Protein AF-A0A962ZZ76-F1 (afdb_monomer)

Nearest PDB structures (foldseek):
  7jk6-assembly1_A  TM=3.325E-01  e=1.596E+00  Drosophila melanogaster
  7jgr-assembly1_A  TM=3.349E-01  e=2.396E+00  Drosophila melanogaster
  4xgc-assembly1_A  TM=3.246E-01  e=3.764E+00  Drosophila melanogaster
  7jps-assembly1_A  TM=3.637E-01  e=6.187E+00  Homo sapiens

Sequence (383 aa):
MNALAGLAAMLLGLAILVEVIQEAYKFLTSSKSRTYAKVLNDFAGPWVQQLFGAGPVTQLHVRRPFQWIRSRPEGALLPLDKEQLLEAIDRTAADWILHSLEALKIEKQLQSGKPAAPSPGVKKMIAALEGCGPGVPGYKNARDIVDFFAEWNLLSVSRDPEGGGWQLKLDEELDAGKLLTAFYQRFFPERVDIDKRFAQLEKNFEFAYQRRNLRQTFVFALLVALLFNFPFDELYRQATQRSTAETTALAEKMIGLYQERLPQVRSAAAMEQVSTTEEGGPTENGSAASEQVLKELHQQAVTVLAALSAREGSSAIETPYYTRGLKRMAALSSHPPQLLAYLFNCLVTAFFISFGAPFWHRVTSALLRRREEQKQTPNLPGA

Structure (mmCIF, N/CA/C/O backbone):
data_AF-A0A962ZZ76-F1
#
_entry.id   AF-A0A962ZZ76-F1
#
loop_
_atom_site.group_PDB
_atom_site.id
_atom_site.type_symbol
_atom_site.label_atom_id
_atom_site.label_alt_id
_atom_site.label_comp_id
_atom_site.label_asym_id
_atom_site.label_entity_id
_atom_site.label_seq_id
_atom_site.pdbx_PDB_ins_code
_atom_site.Cartn_x
_atom_site.Cartn_y
_atom_site.Cartn_z
_atom_site.occupancy
_atom_site.B_iso_or_equiv
_atom_site.auth_seq_id
_atom_site.auth_comp_id
_atom_site.auth_asym_id
_atom_site.auth_atom_id
_atom_site.pdbx_PDB_model_num
ATOM 1 N N . MET A 1 1 ? 32.529 -4.831 -24.847 1.00 84.06 1 MET A N 1
ATOM 2 C CA . MET A 1 1 ? 32.266 -4.066 -23.602 1.00 84.06 1 MET A CA 1
ATOM 3 C C . MET A 1 1 ? 31.466 -2.787 -23.829 1.00 84.06 1 MET A C 1
ATOM 5 O O . MET A 1 1 ? 30.487 -2.603 -23.121 1.00 84.06 1 MET A O 1
ATOM 9 N N . ASN A 1 2 ? 31.806 -1.945 -24.814 1.00 89.50 2 ASN A N 1
ATOM 10 C CA . ASN A 1 2 ? 31.084 -0.686 -25.079 1.00 89.50 2 ASN A CA 1
ATOM 11 C C . ASN A 1 2 ? 29.570 -0.869 -25.273 1.00 89.50 2 ASN A C 1
ATOM 13 O O . ASN A 1 2 ? 28.795 -0.199 -24.604 1.00 89.50 2 ASN A O 1
ATOM 17 N N . ALA A 1 3 ? 29.156 -1.834 -26.101 1.00 91.88 3 ALA A N 1
ATOM 18 C CA . ALA A 1 3 ? 27.739 -2.124 -26.331 1.00 91.88 3 ALA A CA 1
ATOM 19 C C . ALA A 1 3 ? 26.981 -2.504 -25.045 1.00 91.88 3 ALA A C 1
ATOM 21 O O . ALA A 1 3 ? 25.857 -2.067 -24.840 1.00 91.88 3 ALA A O 1
ATOM 22 N N . LEU A 1 4 ? 27.606 -3.274 -24.146 1.00 93.75 4 LEU A N 1
ATOM 23 C CA . LEU A 1 4 ? 26.990 -3.659 -22.872 1.00 93.75 4 LEU A CA 1
ATOM 24 C C . LEU A 1 4 ? 26.852 -2.462 -21.925 1.00 93.75 4 LEU A C 1
ATOM 26 O O . LEU A 1 4 ? 25.817 -2.318 -21.286 1.00 93.75 4 LEU A O 1
ATOM 30 N N . ALA A 1 5 ? 27.862 -1.588 -21.863 1.00 92.12 5 ALA A N 1
ATOM 31 C CA . ALA A 1 5 ? 27.797 -0.362 -21.069 1.00 92.12 5 ALA A CA 1
ATOM 32 C C . ALA A 1 5 ? 26.730 0.606 -21.608 1.00 92.12 5 ALA A C 1
ATOM 34 O O . ALA A 1 5 ? 25.958 1.161 -20.831 1.00 92.12 5 ALA A O 1
ATOM 35 N N . GLY A 1 6 ? 26.636 0.752 -22.934 1.00 92.50 6 GLY A N 1
ATOM 36 C CA . GLY A 1 6 ? 25.604 1.560 -23.584 1.00 92.50 6 GLY A CA 1
ATOM 37 C C . GLY A 1 6 ? 24.200 1.022 -23.326 1.00 92.50 6 GLY A C 1
ATOM 38 O O . GLY A 1 6 ? 23.311 1.791 -22.969 1.00 92.50 6 GLY A O 1
ATOM 39 N N . LEU A 1 7 ? 24.015 -0.297 -23.431 1.00 95.44 7 LEU A N 1
ATOM 40 C CA . LEU A 1 7 ? 22.739 -0.948 -23.148 1.00 95.44 7 LEU A CA 1
ATOM 41 C C . LEU A 1 7 ? 22.346 -0.791 -21.673 1.00 95.44 7 LEU A C 1
ATOM 43 O O . LEU A 1 7 ? 21.210 -0.426 -21.387 1.00 95.44 7 LEU A O 1
ATOM 47 N N . ALA A 1 8 ? 23.277 -1.013 -20.740 1.00 95.75 8 ALA A N 1
ATOM 48 C CA . ALA A 1 8 ? 23.027 -0.842 -19.309 1.00 95.75 8 ALA A CA 1
ATOM 49 C C . ALA A 1 8 ? 22.635 0.604 -18.966 1.00 95.75 8 ALA A C 1
ATOM 51 O O . ALA A 1 8 ? 21.673 0.813 -18.231 1.00 95.75 8 ALA A O 1
ATOM 52 N N . ALA A 1 9 ? 23.310 1.596 -19.559 1.00 93.62 9 ALA A N 1
ATOM 53 C CA . ALA A 1 9 ? 22.972 3.005 -19.382 1.00 93.62 9 ALA A CA 1
ATOM 54 C C . ALA A 1 9 ? 21.583 3.350 -19.949 1.00 93.62 9 ALA A C 1
ATOM 56 O O . ALA A 1 9 ? 20.813 4.053 -19.298 1.00 93.62 9 ALA A O 1
ATOM 57 N N . MET A 1 10 ? 21.221 2.829 -21.127 1.00 94.69 10 MET A N 1
ATOM 58 C CA . MET A 1 10 ? 19.871 3.004 -21.682 1.00 94.69 10 MET A CA 1
ATOM 59 C C . MET A 1 10 ? 18.798 2.373 -20.789 1.00 94.69 10 MET A C 1
ATOM 61 O O . MET A 1 10 ? 17.784 3.010 -20.511 1.00 94.69 10 MET A O 1
ATOM 65 N N . LEU A 1 11 ? 19.028 1.146 -20.308 1.00 96.25 11 LEU A N 1
ATOM 66 C CA . LEU A 1 11 ? 18.107 0.448 -19.408 1.00 96.25 11 LEU A CA 1
ATOM 67 C C . LEU A 1 11 ? 17.987 1.156 -18.053 1.00 96.25 11 LEU A C 1
ATOM 69 O O . LEU A 1 11 ? 16.882 1.239 -17.521 1.00 96.25 11 LEU A O 1
ATOM 73 N N . LEU A 1 12 ? 19.074 1.740 -17.535 1.00 95.06 12 LEU A N 1
ATOM 74 C CA . LEU A 1 12 ? 19.036 2.617 -16.363 1.00 95.06 12 LEU A CA 1
ATOM 75 C C . LEU A 1 12 ? 18.141 3.835 -16.615 1.00 95.06 12 LEU A C 1
ATOM 77 O O . LEU A 1 12 ? 17.260 4.112 -15.807 1.00 95.06 12 LEU A O 1
ATOM 81 N N . GLY A 1 13 ? 18.316 4.524 -17.746 1.00 93.25 13 GLY A N 1
ATOM 82 C CA . GLY A 1 13 ? 17.469 5.659 -18.116 1.00 93.25 13 GLY A CA 1
ATOM 83 C C . GLY A 1 13 ? 15.989 5.285 -18.196 1.00 93.25 13 GLY A C 1
ATOM 84 O O . GLY A 1 13 ? 15.148 5.931 -17.575 1.00 93.25 13 GLY A O 1
ATOM 85 N N . LEU A 1 14 ? 15.662 4.193 -18.889 1.00 94.56 14 LEU A N 1
ATOM 86 C CA . LEU A 1 14 ? 14.284 3.702 -18.975 1.00 94.56 14 LEU A CA 1
ATOM 87 C C . LEU A 1 14 ? 13.717 3.295 -17.607 1.00 94.56 14 LEU A C 1
ATOM 89 O O . LEU A 1 14 ? 12.546 3.554 -17.336 1.00 94.56 14 LEU A O 1
ATOM 93 N N . ALA A 1 15 ? 14.534 2.717 -16.724 1.00 94.69 15 ALA A N 1
ATOM 94 C CA . ALA A 1 15 ? 14.118 2.382 -15.366 1.00 94.69 15 ALA A CA 1
ATOM 95 C C . ALA A 1 15 ? 13.826 3.623 -14.513 1.00 94.69 15 ALA A C 1
ATOM 97 O O . ALA A 1 15 ? 12.817 3.635 -13.811 1.00 94.69 15 ALA A O 1
ATOM 98 N N . ILE A 1 16 ? 14.639 4.681 -14.622 1.00 92.00 16 ILE A N 1
ATOM 99 C CA . ILE A 1 16 ? 14.367 5.973 -13.970 1.00 92.00 16 ILE A CA 1
ATOM 100 C C . ILE A 1 16 ? 13.042 6.550 -14.481 1.00 92.00 16 ILE A C 1
ATOM 102 O O . ILE A 1 16 ? 12.200 6.953 -13.684 1.00 92.00 16 ILE A O 1
ATOM 106 N N . LEU A 1 17 ? 12.820 6.547 -15.801 1.00 92.06 17 LEU A N 1
ATOM 107 C CA . LEU A 1 17 ? 11.577 7.047 -16.397 1.00 92.06 17 LEU A CA 1
ATOM 108 C C . LEU A 1 17 ? 10.344 6.292 -15.881 1.00 92.06 17 LEU A C 1
ATOM 110 O O . LEU A 1 17 ? 9.344 6.911 -15.518 1.00 92.06 17 LEU A O 1
ATOM 114 N N . VAL A 1 18 ? 10.409 4.960 -15.839 1.00 94.06 18 VAL A N 1
ATOM 115 C CA . VAL A 1 18 ? 9.315 4.128 -15.323 1.00 94.06 18 VAL A CA 1
ATOM 116 C C . VAL A 1 18 ? 9.062 4.396 -13.846 1.00 94.06 18 VAL A C 1
ATOM 118 O O . VAL A 1 18 ? 7.904 4.468 -13.443 1.00 94.06 18 VAL A O 1
ATOM 121 N N . GLU A 1 19 ? 10.111 4.589 -13.050 1.00 91.31 19 GLU A N 1
ATOM 122 C CA . GLU A 1 19 ? 9.974 4.924 -11.635 1.00 91.31 19 GLU A CA 1
ATOM 123 C C . GLU A 1 19 ? 9.289 6.284 -11.434 1.00 91.31 19 GLU A C 1
ATOM 125 O O . GLU A 1 19 ? 8.341 6.378 -10.659 1.00 91.31 19 GLU A O 1
ATOM 130 N N . VAL A 1 20 ? 9.677 7.305 -12.202 1.00 88.94 20 VAL A N 1
ATOM 131 C CA . VAL A 1 20 ? 9.034 8.632 -12.197 1.00 88.94 20 VAL A CA 1
ATOM 132 C C . VAL A 1 20 ? 7.543 8.531 -12.543 1.00 88.94 20 VAL A C 1
ATOM 134 O O . VAL A 1 20 ? 6.699 9.073 -11.828 1.00 88.94 20 VAL A O 1
ATOM 137 N N . ILE A 1 21 ? 7.188 7.793 -13.602 1.00 90.38 21 ILE A N 1
ATOM 138 C CA . ILE A 1 21 ? 5.783 7.567 -13.993 1.00 90.38 21 ILE A CA 1
ATOM 139 C C . ILE A 1 21 ? 5.028 6.804 -12.898 1.00 90.38 21 ILE A C 1
ATOM 141 O O . ILE A 1 21 ? 3.875 7.117 -12.595 1.00 90.38 21 ILE A O 1
ATOM 145 N N . GLN A 1 22 ? 5.666 5.804 -12.292 1.00 90.38 22 GLN A N 1
ATOM 146 C CA . GLN A 1 22 ? 5.069 5.002 -11.235 1.00 90.38 22 GLN A CA 1
ATOM 147 C C . GLN A 1 22 ? 4.802 5.832 -9.975 1.00 90.38 22 GLN A C 1
ATOM 149 O O . GLN A 1 22 ? 3.731 5.683 -9.387 1.00 90.38 22 GLN A O 1
ATOM 154 N N . GLU A 1 23 ? 5.724 6.702 -9.564 1.00 85.25 23 GLU A N 1
ATOM 155 C CA . GLU A 1 23 ? 5.512 7.611 -8.434 1.00 85.25 23 GLU A CA 1
ATOM 156 C C . GLU A 1 23 ? 4.408 8.630 -8.737 1.00 85.25 23 GLU A C 1
ATOM 158 O O . GLU A 1 23 ? 3.490 8.780 -7.928 1.00 85.25 23 GLU A O 1
ATOM 163 N N . ALA A 1 24 ? 4.385 9.214 -9.943 1.00 85.38 24 ALA A N 1
ATOM 164 C CA . ALA A 1 24 ? 3.276 10.064 -10.386 1.00 85.38 24 ALA A CA 1
ATOM 165 C C . ALA A 1 24 ? 1.929 9.322 -10.309 1.00 85.38 24 ALA A C 1
ATOM 167 O O . ALA A 1 24 ? 0.934 9.838 -9.801 1.00 85.38 24 ALA A O 1
ATOM 168 N N . TYR A 1 25 ? 1.885 8.064 -10.753 1.00 87.06 25 TYR A N 1
ATOM 169 C CA . TYR A 1 25 ? 0.677 7.251 -10.679 1.00 87.06 25 TYR A CA 1
ATOM 170 C C . TYR A 1 25 ? 0.271 6.918 -9.237 1.00 87.06 25 TYR A C 1
ATOM 172 O O . TYR A 1 25 ? -0.914 6.986 -8.893 1.00 87.06 25 TYR A O 1
ATOM 180 N N . LYS A 1 26 ? 1.224 6.541 -8.375 1.00 84.38 26 LYS A N 1
ATOM 181 C CA . LYS A 1 26 ? 0.967 6.264 -6.952 1.00 84.38 26 LYS A CA 1
ATOM 182 C C . LYS A 1 26 ? 0.381 7.491 -6.267 1.00 84.38 26 LYS A C 1
ATOM 184 O O . LYS A 1 26 ? -0.608 7.346 -5.543 1.00 84.38 26 LYS A O 1
ATOM 189 N N . PHE A 1 27 ? 0.947 8.658 -6.564 1.00 76.94 27 PHE A N 1
ATOM 190 C CA . PHE A 1 27 ? 0.487 9.952 -6.090 1.00 76.94 27 PHE A CA 1
ATOM 191 C C . PHE A 1 27 ? -0.962 10.230 -6.512 1.00 76.94 27 PHE A C 1
ATOM 193 O O . PHE A 1 27 ? -1.828 10.458 -5.668 1.00 76.94 27 PHE A O 1
ATOM 200 N N . LEU A 1 28 ? -1.268 10.092 -7.807 1.00 77.94 28 LEU A N 1
ATOM 201 C CA . LEU A 1 28 ? -2.600 10.365 -8.362 1.00 77.94 28 LEU A CA 1
ATOM 202 C C . LEU A 1 28 ? -3.686 9.377 -7.906 1.00 77.94 28 LEU A C 1
ATOM 204 O O . LEU A 1 28 ? -4.874 9.714 -7.879 1.00 77.94 28 LEU A O 1
ATOM 208 N N . THR A 1 29 ? -3.306 8.141 -7.578 1.00 77.69 29 THR A N 1
ATOM 209 C CA . THR A 1 29 ? -4.267 7.062 -7.301 1.00 77.69 29 THR A CA 1
ATOM 210 C C . THR A 1 29 ? -4.370 6.650 -5.838 1.00 77.69 29 THR A C 1
ATOM 212 O O . THR A 1 29 ? -5.214 5.808 -5.535 1.00 77.69 29 THR A O 1
ATOM 215 N N . SER A 1 30 ? -3.562 7.211 -4.928 1.00 76.06 30 SER A N 1
ATOM 216 C CA . SER A 1 30 ? -3.508 6.779 -3.518 1.00 76.06 30 SER A CA 1
ATOM 217 C C . SER A 1 30 ? -3.349 5.251 -3.404 1.00 76.06 30 SER A C 1
ATOM 219 O O . SER A 1 30 ? -4.074 4.528 -2.715 1.00 76.06 30 SER A O 1
ATOM 221 N N . SER A 1 31 ? -2.399 4.723 -4.181 1.00 79.31 31 SER A N 1
ATOM 222 C CA . SER A 1 31 ? -2.215 3.278 -4.386 1.00 79.31 31 SER A CA 1
ATOM 223 C C . SER A 1 31 ? -1.981 2.515 -3.069 1.00 79.31 31 SER A C 1
ATOM 225 O O . SER A 1 31 ? -2.464 1.389 -2.906 1.00 79.31 31 SER A O 1
ATOM 227 N N . LYS A 1 32 ? -1.279 3.146 -2.116 1.00 84.81 32 LYS A N 1
ATOM 228 C CA . LYS A 1 32 ? -0.945 2.589 -0.797 1.00 84.81 32 LYS A CA 1
ATOM 229 C C . LYS A 1 32 ? -2.194 2.399 0.068 1.00 84.81 32 LYS A C 1
ATOM 231 O O . LYS A 1 32 ? -2.490 1.269 0.449 1.00 84.81 32 LYS A O 1
ATOM 236 N N . SER A 1 33 ? -2.978 3.458 0.271 1.00 84.06 33 SER A N 1
ATOM 237 C CA . SER A 1 33 ? -4.195 3.450 1.093 1.00 84.06 33 SER A CA 1
ATOM 238 C C . SER A 1 33 ? -5.238 2.454 0.583 1.00 84.06 33 SER A C 1
ATOM 240 O O . SER A 1 33 ? -5.822 1.717 1.368 1.00 84.06 33 SER A O 1
ATOM 242 N N . ARG A 1 34 ? -5.410 2.328 -0.740 1.00 85.94 34 ARG A N 1
ATOM 243 C CA . ARG A 1 34 ? -6.303 1.306 -1.324 1.00 85.94 34 ARG A CA 1
ATOM 244 C C . ARG A 1 34 ? -5.845 -0.117 -1.073 1.00 85.94 34 ARG A C 1
ATOM 246 O O . ARG A 1 34 ? -6.666 -1.004 -0.873 1.00 85.94 34 ARG A O 1
ATOM 253 N N . THR A 1 35 ? -4.539 -0.344 -1.169 1.00 90.38 35 THR A N 1
ATOM 254 C CA . THR A 1 35 ? -3.975 -1.672 -0.927 1.00 90.38 35 THR A CA 1
ATOM 255 C C . THR A 1 35 ? -4.135 -2.035 0.543 1.00 90.38 35 THR A C 1
ATOM 257 O O . THR A 1 35 ? -4.567 -3.144 0.829 1.00 90.38 35 THR A O 1
ATOM 260 N N . TYR A 1 36 ? -3.888 -1.085 1.449 1.00 91.38 36 TYR A N 1
ATOM 261 C CA . TYR A 1 36 ? -4.130 -1.264 2.877 1.00 91.38 36 TYR A CA 1
ATOM 262 C C . TYR A 1 36 ? -5.604 -1.554 3.174 1.00 91.38 36 TYR A C 1
ATOM 264 O O . TYR A 1 36 ? -5.896 -2.568 3.791 1.00 91.38 36 TYR A O 1
ATOM 272 N N . ALA A 1 37 ? -6.537 -0.748 2.656 1.00 89.69 37 ALA A N 1
ATOM 273 C CA . ALA A 1 37 ? -7.972 -0.959 2.849 1.00 89.69 37 ALA A CA 1
ATOM 274 C C . ALA A 1 37 ? -8.435 -2.339 2.358 1.00 89.69 37 ALA A C 1
ATOM 276 O O . ALA A 1 37 ? -9.185 -3.027 3.048 1.00 89.69 37 ALA A O 1
ATOM 277 N N . LYS A 1 38 ? -7.943 -2.776 1.189 1.00 92.56 38 LYS A N 1
ATOM 278 C CA . LYS A 1 38 ? -8.219 -4.118 0.671 1.00 92.56 38 LYS A CA 1
ATOM 279 C C . LYS A 1 38 ? -7.689 -5.202 1.611 1.00 92.56 38 LYS A C 1
ATOM 281 O O . LYS A 1 38 ? -8.424 -6.120 1.940 1.00 92.56 38 LYS A O 1
ATOM 286 N N . VAL A 1 39 ? -6.429 -5.098 2.031 1.00 94.94 39 VAL A N 1
ATOM 287 C CA . VAL A 1 39 ? -5.801 -6.099 2.903 1.00 94.94 39 VAL A CA 1
ATOM 288 C C . VAL A 1 39 ? -6.474 -6.140 4.272 1.00 94.94 39 VAL A C 1
ATOM 290 O O . VAL A 1 39 ? -6.688 -7.225 4.796 1.00 94.94 39 VAL A O 1
ATOM 293 N N . LEU A 1 40 ? -6.862 -4.990 4.824 1.00 93.25 40 LEU A N 1
ATOM 294 C CA . LEU A 1 40 ? -7.600 -4.916 6.080 1.00 93.25 40 LEU A CA 1
ATOM 295 C C . LEU A 1 40 ? -8.976 -5.586 5.959 1.00 93.25 40 LEU A C 1
ATOM 297 O O . LEU A 1 40 ? -9.339 -6.374 6.824 1.00 93.25 40 LEU A O 1
ATOM 301 N N . ASN A 1 41 ? -9.702 -5.348 4.863 1.00 93.44 41 ASN A N 1
ATOM 302 C CA . ASN A 1 41 ? -10.970 -6.022 4.574 1.00 93.44 41 ASN A CA 1
ATOM 303 C C . ASN A 1 41 ? -10.799 -7.540 4.372 1.00 93.44 41 ASN A C 1
ATOM 305 O O . ASN A 1 41 ? -11.615 -8.314 4.859 1.00 93.44 41 ASN A O 1
ATOM 309 N N . ASP A 1 42 ? -9.738 -7.980 3.691 1.00 94.75 42 ASP A N 1
ATOM 310 C CA . ASP A 1 42 ? -9.435 -9.409 3.517 1.00 94.75 42 ASP A CA 1
ATOM 311 C C . ASP A 1 42 ? -9.029 -10.072 4.853 1.00 94.75 42 ASP A C 1
ATOM 313 O O . ASP A 1 42 ? -9.256 -11.263 5.051 1.00 94.75 42 ASP A O 1
ATOM 317 N N . PHE A 1 43 ? -8.425 -9.307 5.769 1.00 94.06 43 PHE A N 1
ATOM 318 C CA . PHE A 1 43 ? -7.910 -9.792 7.051 1.00 94.06 43 PHE A CA 1
ATOM 319 C C . PHE A 1 43 ? -8.966 -9.837 8.160 1.00 94.06 43 PHE A C 1
ATOM 321 O O . PHE A 1 43 ? -9.066 -10.837 8.865 1.00 94.06 43 PHE A O 1
ATOM 328 N N . ALA A 1 44 ? -9.723 -8.754 8.335 1.00 91.56 44 ALA A N 1
ATOM 329 C CA . ALA A 1 44 ? -10.706 -8.613 9.406 1.00 91.56 44 ALA A CA 1
ATOM 330 C C . ALA A 1 44 ? -12.150 -8.836 8.930 1.00 91.56 44 ALA A C 1
ATOM 332 O O . ALA A 1 44 ? -13.029 -9.065 9.754 1.00 91.56 44 ALA A O 1
ATOM 333 N N . GLY A 1 45 ? -12.395 -8.847 7.618 1.00 92.00 45 GLY A N 1
ATOM 334 C CA . GLY A 1 45 ? -13.693 -9.138 7.019 1.00 92.00 45 GLY A CA 1
ATOM 335 C C . GLY A 1 45 ? -14.464 -7.897 6.548 1.00 92.00 45 GLY A C 1
ATOM 336 O O . GLY A 1 45 ? -13.990 -6.766 6.671 1.00 92.00 45 GLY A O 1
ATOM 337 N N . PRO A 1 46 ? -15.681 -8.096 6.002 1.00 89.94 46 PRO A N 1
ATOM 338 C CA . PRO A 1 46 ? -16.448 -7.036 5.341 1.00 89.94 46 PRO A CA 1
ATOM 339 C C . PRO A 1 46 ? -16.875 -5.869 6.239 1.00 89.94 46 PRO A C 1
ATOM 341 O O . PRO A 1 46 ? -17.092 -4.769 5.734 1.00 89.94 46 PRO A O 1
ATOM 344 N N . TRP A 1 47 ? -16.998 -6.079 7.554 1.00 87.56 47 TRP A N 1
ATOM 345 C CA . TRP A 1 47 ? -17.429 -5.039 8.501 1.00 87.56 47 TRP A CA 1
ATOM 346 C C . TRP A 1 47 ? -16.477 -3.834 8.521 1.00 87.56 47 TRP A C 1
ATOM 348 O O . TRP A 1 47 ? -16.926 -2.713 8.731 1.00 87.56 47 TRP A O 1
ATOM 358 N N . VAL A 1 48 ? -15.192 -4.038 8.201 1.00 88.31 48 VAL A N 1
ATOM 359 C CA . VAL A 1 48 ? -14.166 -2.987 8.076 1.00 88.31 48 VAL A CA 1
ATOM 360 C C . VAL A 1 48 ? -14.603 -1.884 7.113 1.00 88.31 48 VAL A C 1
ATOM 362 O O . VAL A 1 48 ? -14.181 -0.742 7.248 1.00 88.31 48 VAL A O 1
ATOM 365 N N . GLN A 1 49 ? -15.482 -2.175 6.151 1.00 86.00 49 GLN A N 1
ATOM 366 C CA . GLN A 1 49 ? -16.018 -1.155 5.250 1.00 86.00 49 GLN A CA 1
ATOM 367 C C . GLN A 1 49 ? -16.751 -0.029 5.990 1.00 86.00 49 GLN A C 1
ATOM 369 O O . GLN A 1 49 ? -16.784 1.090 5.485 1.00 86.00 49 GLN A O 1
ATOM 374 N N . GLN A 1 50 ? -17.265 -0.292 7.195 1.00 82.62 50 GLN A N 1
ATOM 375 C CA . GLN A 1 50 ? -17.848 0.722 8.074 1.00 82.62 50 GLN A CA 1
ATOM 376 C C . GLN A 1 50 ? -16.808 1.755 8.528 1.00 82.62 50 GLN A C 1
ATOM 378 O O . GLN A 1 50 ? -17.147 2.929 8.628 1.00 82.62 50 GLN A O 1
ATOM 383 N N . LEU A 1 51 ? -15.537 1.356 8.695 1.00 80.88 51 LEU A N 1
ATOM 384 C CA . LEU A 1 51 ? -14.433 2.280 8.988 1.00 80.88 51 LEU A CA 1
ATOM 385 C C . LEU A 1 51 ? -14.192 3.264 7.840 1.00 80.88 51 LEU A C 1
ATOM 387 O O . LEU A 1 51 ? -13.735 4.370 8.079 1.00 80.88 51 LEU A O 1
ATOM 391 N N . PHE A 1 52 ? -14.490 2.876 6.597 1.00 78.56 52 PHE A N 1
ATOM 392 C CA . PHE A 1 52 ? -14.296 3.723 5.412 1.00 78.56 52 PHE A CA 1
ATOM 393 C C . PHE A 1 52 ? -15.569 4.464 4.977 1.00 78.56 52 PHE A C 1
ATOM 395 O O . PHE A 1 52 ? -15.551 5.179 3.970 1.00 78.56 52 PHE A O 1
ATOM 402 N N . GLY A 1 53 ? -16.692 4.235 5.663 1.00 69.25 53 GLY A N 1
ATOM 403 C CA . GLY A 1 53 ? -17.975 4.853 5.355 1.00 69.25 53 GLY A CA 1
ATOM 404 C C . GLY A 1 53 ? -18.030 6.322 5.778 1.00 69.25 53 GLY A C 1
ATOM 405 O O . GLY A 1 53 ? -17.272 6.773 6.631 1.00 69.25 53 GLY A O 1
ATOM 406 N N . ALA A 1 54 ? -18.974 7.075 5.206 1.00 60.38 54 ALA A N 1
ATOM 407 C CA . ALA A 1 54 ? -19.338 8.394 5.721 1.00 60.38 54 ALA A CA 1
ATOM 408 C C . ALA A 1 54 ? -20.117 8.204 7.036 1.00 60.38 54 ALA A C 1
ATOM 410 O O . ALA A 1 54 ? -21.341 8.096 7.028 1.00 60.38 54 ALA A O 1
ATOM 411 N N . GLY A 1 55 ? -19.391 8.054 8.143 1.00 59.41 55 GLY A N 1
ATOM 412 C CA . GLY A 1 55 ? -19.930 7.806 9.481 1.00 59.41 55 GLY A CA 1
ATOM 413 C C . GLY A 1 55 ? -19.286 8.703 10.547 1.00 59.41 55 GLY A C 1
ATOM 414 O O . GLY A 1 55 ? -18.540 9.616 10.196 1.00 59.41 55 GLY A O 1
ATOM 415 N N . PRO A 1 56 ? -19.544 8.451 11.846 1.00 51.56 56 PRO A N 1
ATOM 416 C CA . PRO A 1 56 ? -19.002 9.250 12.955 1.00 51.56 56 PRO A CA 1
ATOM 417 C C . PRO A 1 56 ? -17.468 9.208 13.033 1.00 51.56 56 PRO A C 1
ATOM 419 O O . PRO A 1 56 ? -16.843 10.124 13.559 1.00 51.56 56 PRO A O 1
ATOM 422 N N . VAL A 1 57 ? -16.845 8.186 12.441 1.00 56.84 57 VAL A N 1
ATOM 423 C CA . VAL A 1 57 ? -15.398 8.125 12.215 1.00 56.84 57 VAL A CA 1
ATOM 424 C C . VAL A 1 57 ? -15.088 8.745 10.853 1.00 56.84 57 VAL A C 1
ATOM 426 O O . VAL A 1 57 ? -14.593 8.082 9.944 1.00 56.84 57 VAL A O 1
ATOM 429 N N . THR A 1 58 ? -15.348 10.047 10.693 1.00 53.81 58 THR A N 1
ATOM 430 C CA . THR A 1 58 ? -14.939 10.807 9.493 1.00 53.81 58 THR A CA 1
ATOM 431 C C . THR A 1 58 ? -13.430 10.743 9.251 1.00 53.81 58 THR A C 1
ATOM 433 O O . THR A 1 58 ? -12.959 11.106 8.179 1.00 53.81 58 THR A O 1
ATOM 436 N N . GLN A 1 59 ? -12.669 10.200 10.200 1.00 58.62 59 GLN A N 1
ATOM 437 C CA . GLN A 1 59 ? -11.223 10.212 10.200 1.00 58.62 59 GLN A CA 1
ATOM 438 C C . GLN A 1 59 ? -10.531 9.153 9.348 1.00 58.62 59 GLN A C 1
ATOM 440 O O . GLN A 1 59 ? -9.316 9.192 9.266 1.00 58.62 59 GLN A O 1
ATOM 445 N N . LEU A 1 60 ? -11.235 8.253 8.659 1.00 60.91 60 LEU A N 1
ATOM 446 C CA . LEU A 1 60 ? -10.592 7.228 7.825 1.00 60.91 60 LEU A CA 1
ATOM 447 C C . LEU A 1 60 ? -11.026 7.308 6.364 1.00 60.91 60 LEU A C 1
ATOM 449 O O . LEU A 1 60 ? -11.744 6.459 5.840 1.00 60.91 60 LEU A O 1
ATOM 453 N N . HIS A 1 61 ? -10.543 8.332 5.664 1.00 62.22 61 HIS A N 1
ATOM 454 C CA . HIS A 1 61 ? -10.837 8.499 4.244 1.00 62.22 61 HIS A CA 1
ATOM 455 C C . HIS A 1 61 ? -9.733 7.927 3.352 1.00 62.22 61 HIS A C 1
ATOM 457 O O . HIS A 1 61 ? -8.575 8.346 3.374 1.00 62.22 61 HIS A O 1
ATOM 463 N N . VAL A 1 62 ? -10.121 7.014 2.460 1.00 62.00 62 VAL A N 1
ATOM 464 C CA . VAL A 1 62 ? -9.286 6.622 1.319 1.00 62.00 62 VAL A CA 1
ATOM 465 C C . VAL A 1 62 ? -9.462 7.653 0.211 1.00 62.00 62 VAL A C 1
ATOM 467 O O . VAL A 1 62 ? -10.564 7.827 -0.313 1.00 62.00 62 VAL A O 1
ATOM 470 N N . ARG A 1 63 ? -8.374 8.309 -0.210 1.00 61.69 63 ARG A N 1
ATOM 471 C CA . ARG A 1 63 ? -8.420 9.262 -1.330 1.00 61.69 63 ARG A CA 1
ATOM 472 C C . ARG A 1 63 ? -8.921 8.565 -2.606 1.00 61.69 63 ARG A C 1
ATOM 474 O O . ARG A 1 63 ? -8.380 7.542 -3.057 1.00 61.69 63 ARG A O 1
ATOM 481 N N . ARG A 1 64 ? -9.967 9.129 -3.219 1.00 65.25 64 ARG A N 1
ATOM 482 C CA . ARG A 1 64 ? -10.489 8.663 -4.514 1.00 65.25 64 ARG A CA 1
ATOM 483 C C . ARG A 1 64 ? -9.496 9.018 -5.628 1.00 65.25 64 ARG A C 1
ATOM 485 O O . ARG A 1 64 ? -8.674 9.920 -5.458 1.00 65.25 64 ARG A O 1
ATOM 492 N N . PRO A 1 65 ? -9.495 8.287 -6.759 1.00 63.34 65 PRO A N 1
ATOM 493 C CA . PRO A 1 65 ? -8.508 8.536 -7.802 1.00 63.34 65 PRO A CA 1
ATOM 494 C C . PRO A 1 65 ? -8.765 9.919 -8.383 1.00 63.34 65 PRO A C 1
ATOM 496 O O . PRO A 1 65 ? -9.925 10.293 -8.538 1.00 63.34 65 PRO A O 1
ATOM 499 N N . PHE A 1 66 ? -7.701 10.656 -8.700 1.00 64.06 66 PHE A N 1
ATOM 500 C CA . PHE A 1 66 ? -7.818 11.966 -9.348 1.00 64.06 66 PHE A CA 1
ATOM 501 C C . PHE A 1 66 ? -8.598 13.008 -8.527 1.00 64.06 66 PHE A C 1
ATOM 503 O O . PHE A 1 66 ? -9.211 13.911 -9.085 1.00 64.06 66 PHE A O 1
ATOM 510 N N . GLN A 1 67 ? -8.580 12.933 -7.193 1.00 62.22 67 GLN A N 1
ATOM 511 C CA . GLN A 1 67 ? -9.000 14.065 -6.361 1.00 62.22 67 GLN A CA 1
ATOM 512 C C . GLN A 1 67 ? -7.874 15.106 -6.328 1.00 62.22 67 GLN A C 1
ATOM 514 O O . GLN A 1 67 ? -7.067 15.120 -5.399 1.00 62.22 67 GLN A O 1
ATOM 519 N N . TRP A 1 68 ? -7.785 15.923 -7.385 1.00 58.88 68 TRP A N 1
ATOM 520 C CA . TRP A 1 68 ? -6.839 17.045 -7.515 1.00 58.88 68 TRP A CA 1
ATOM 521 C C . TRP A 1 68 ? -7.207 18.205 -6.582 1.00 58.88 68 TRP A C 1
ATOM 523 O O . TRP A 1 68 ? -6.334 18.897 -6.076 1.00 58.88 68 TRP A O 1
ATOM 533 N N . ILE A 1 69 ? -8.505 18.370 -6.315 1.00 52.44 69 ILE A N 1
ATOM 534 C CA . ILE A 1 69 ? -9.065 19.414 -5.458 1.00 52.44 69 ILE A CA 1
ATOM 535 C C . ILE A 1 69 ? -9.539 18.742 -4.170 1.00 52.44 69 ILE A C 1
ATOM 537 O O . ILE A 1 69 ? -10.350 17.811 -4.208 1.00 52.44 69 ILE A O 1
ATOM 541 N N . ARG A 1 70 ? -9.005 19.182 -3.024 1.00 50.91 70 ARG A N 1
ATOM 542 C CA . ARG A 1 70 ? -9.396 18.690 -1.696 1.00 50.91 70 ARG A CA 1
ATOM 543 C C . ARG A 1 70 ? -10.857 19.064 -1.413 1.00 50.91 70 ARG A C 1
ATOM 545 O O . ARG A 1 70 ? -11.139 20.102 -0.827 1.00 50.91 70 ARG A O 1
ATOM 552 N N . SER A 1 71 ? -11.793 18.183 -1.753 1.00 45.50 71 SER A N 1
ATOM 553 C CA . SER A 1 71 ? -13.010 18.036 -0.951 1.00 45.50 71 SER A CA 1
ATOM 554 C C . SER A 1 71 ? -12.595 17.232 0.285 1.00 45.50 71 SER A C 1
ATOM 556 O O . SER A 1 71 ? -12.436 16.017 0.226 1.00 45.50 71 SER A O 1
ATOM 558 N N . ARG A 1 72 ? -12.207 17.987 1.316 1.00 50.28 72 ARG A N 1
ATOM 559 C CA . ARG A 1 72 ? -11.745 17.613 2.664 1.00 50.28 72 ARG A CA 1
ATOM 560 C C . ARG A 1 72 ? -11.963 16.139 3.062 1.00 50.28 72 ARG A C 1
ATOM 562 O O . ARG A 1 72 ? -13.095 15.758 3.339 1.00 50.28 72 ARG A O 1
ATOM 569 N N . PRO A 1 73 ? -10.905 15.327 3.200 1.00 50.53 73 PRO A N 1
ATOM 570 C CA . PRO A 1 73 ? -10.937 14.219 4.139 1.00 50.53 73 PRO A CA 1
ATOM 571 C C . PRO A 1 73 ? -10.585 14.766 5.529 1.00 50.53 73 PRO A C 1
ATOM 573 O O . PRO A 1 73 ? -9.443 15.144 5.774 1.00 50.53 73 PRO A O 1
ATOM 576 N N . GLU A 1 74 ? -11.560 14.862 6.429 1.00 51.56 74 GLU A N 1
ATOM 577 C CA . GLU A 1 74 ? -11.306 15.156 7.844 1.00 51.56 74 GLU A CA 1
ATOM 578 C C . GLU A 1 74 ? -10.758 13.901 8.543 1.00 51.56 74 GLU A C 1
ATOM 580 O O . GLU A 1 74 ? -11.507 13.236 9.235 1.00 51.56 74 GLU A O 1
ATOM 585 N N . GLY A 1 75 ? -9.469 13.561 8.364 1.00 55.59 75 GLY A N 1
ATOM 586 C CA . GLY A 1 75 ? -8.703 12.718 9.304 1.00 55.59 75 GLY A CA 1
ATOM 587 C C . GLY A 1 75 ? -7.582 11.839 8.731 1.00 55.59 75 GLY A C 1
ATOM 588 O O . GLY A 1 75 ? -7.041 12.127 7.665 1.00 55.59 75 GLY A O 1
ATOM 589 N N . ALA A 1 76 ? -7.181 10.819 9.498 1.00 56.62 76 ALA A N 1
ATOM 590 C CA . ALA A 1 76 ? -6.009 9.972 9.288 1.00 56.62 76 ALA A CA 1
ATOM 591 C C . ALA A 1 76 ? -5.957 9.279 7.911 1.00 56.62 76 ALA A C 1
ATOM 593 O O . ALA A 1 76 ? -6.871 8.577 7.465 1.00 56.62 76 ALA A O 1
ATOM 594 N N . LEU A 1 77 ? -4.816 9.442 7.237 1.00 66.62 77 LEU A N 1
ATOM 595 C CA . LEU A 1 77 ? -4.522 8.782 5.971 1.00 66.62 77 LEU A CA 1
ATOM 596 C C . LEU A 1 77 ? -4.001 7.361 6.217 1.00 66.62 77 LEU A C 1
ATOM 598 O O . LEU A 1 77 ? -3.050 7.158 6.959 1.00 66.62 77 LEU A O 1
ATOM 602 N N . LEU A 1 78 ? -4.571 6.371 5.524 1.00 75.94 78 LEU A N 1
ATOM 603 C CA . LEU A 1 78 ? -4.062 4.994 5.567 1.00 75.94 78 LEU A CA 1
ATOM 604 C C . LEU A 1 78 ? -2.648 4.900 4.955 1.00 75.94 78 LEU A C 1
ATOM 606 O O . LEU A 1 78 ? -2.405 5.515 3.905 1.00 75.94 78 LEU A O 1
ATOM 610 N N . PRO A 1 79 ? -1.767 4.014 5.455 1.00 84.56 79 PRO A N 1
ATOM 611 C CA . PRO A 1 79 ? -2.014 3.002 6.489 1.00 84.56 79 PRO A CA 1
ATOM 612 C C . PRO A 1 79 ? -2.008 3.580 7.910 1.00 84.56 79 PRO A C 1
ATOM 614 O O . PRO A 1 79 ? -1.242 4.494 8.184 1.00 84.56 79 PRO A O 1
ATOM 617 N N . LEU A 1 80 ? -2.827 3.005 8.793 1.00 84.62 80 LEU A N 1
ATOM 618 C CA . LEU A 1 80 ? -2.823 3.325 10.222 1.00 84.62 80 LEU A CA 1
ATOM 619 C C . LEU A 1 80 ? -1.787 2.480 10.948 1.00 84.62 80 LEU A C 1
ATOM 621 O O . LEU A 1 80 ? -1.580 1.312 10.587 1.00 84.62 80 LEU A O 1
ATOM 625 N N . ASP A 1 81 ? -1.202 3.050 11.996 1.00 89.50 81 ASP A N 1
ATOM 626 C CA . ASP A 1 81 ? -0.509 2.249 12.993 1.00 89.50 81 ASP A CA 1
ATOM 627 C C . ASP A 1 81 ? -1.501 1.396 13.809 1.00 89.50 81 ASP A C 1
ATOM 629 O O . ASP A 1 81 ? -2.727 1.449 13.639 1.00 89.50 81 ASP A O 1
ATOM 633 N N . LYS A 1 82 ? -0.950 0.547 14.678 1.00 92.62 82 LYS A N 1
ATOM 634 C CA . LYS A 1 82 ? -1.738 -0.378 15.487 1.00 92.62 82 LYS A CA 1
ATOM 635 C C . LYS A 1 82 ? -2.726 0.354 16.392 1.00 92.62 82 LYS A C 1
ATOM 637 O O . LYS A 1 82 ? -3.879 -0.056 16.479 1.00 92.62 82 LYS A O 1
ATOM 642 N N . GLU A 1 83 ? -2.279 1.393 17.082 1.00 91.00 83 GLU A N 1
ATOM 643 C CA . GLU A 1 83 ? -3.076 2.088 18.093 1.00 91.00 83 GLU A CA 1
ATOM 644 C C . GLU A 1 83 ? -4.193 2.894 17.431 1.00 91.00 83 GLU A C 1
ATOM 646 O O . GLU A 1 83 ? -5.352 2.753 17.817 1.00 91.00 83 GLU A O 1
ATOM 651 N N . GLN A 1 84 ? -3.867 3.613 16.356 1.00 88.50 84 GLN A N 1
ATOM 652 C CA . GLN A 1 84 ? -4.811 4.338 15.509 1.00 88.50 84 GLN A CA 1
ATOM 653 C C . GLN A 1 84 ? -5.885 3.417 14.928 1.00 88.50 84 GLN A C 1
ATOM 655 O O . GLN A 1 84 ? -7.062 3.776 14.904 1.00 88.50 84 GLN A O 1
ATOM 660 N N . LEU A 1 85 ? -5.508 2.219 14.463 1.00 90.75 85 LEU A N 1
ATOM 661 C CA . LEU A 1 85 ? -6.479 1.253 13.955 1.00 90.75 85 LEU A CA 1
ATOM 662 C C . LEU A 1 85 ? -7.406 0.764 15.070 1.00 90.75 85 LEU A C 1
ATOM 664 O O . LEU A 1 85 ? -8.617 0.734 14.874 1.00 90.75 85 LEU A O 1
ATOM 668 N N . LEU A 1 86 ? -6.864 0.388 16.230 1.00 92.19 86 LEU A N 1
ATOM 669 C CA . LEU A 1 86 ? -7.676 -0.089 17.352 1.00 92.19 86 LEU A CA 1
ATOM 670 C C . LEU A 1 86 ? -8.616 1.003 17.874 1.00 92.19 86 LEU A C 1
ATOM 672 O O . LEU A 1 86 ? -9.775 0.715 18.157 1.00 92.19 86 LEU A O 1
ATOM 676 N N . GLU A 1 87 ? -8.152 2.248 17.949 1.00 88.88 87 GLU A N 1
ATOM 677 C CA . GLU A 1 87 ? -8.981 3.390 18.327 1.00 88.88 87 GLU A CA 1
ATOM 678 C C . GLU A 1 87 ? -10.078 3.667 17.294 1.00 88.88 87 GLU A C 1
ATOM 680 O O . GLU A 1 87 ? -11.230 3.901 17.656 1.00 88.88 87 GLU A O 1
ATOM 685 N N . ALA A 1 88 ? -9.759 3.600 16.001 1.00 87.50 88 ALA A N 1
ATOM 686 C CA . ALA A 1 88 ? -10.766 3.771 14.966 1.00 87.50 88 ALA A CA 1
ATOM 687 C C . ALA A 1 88 ? -11.847 2.685 15.026 1.00 87.50 88 ALA A C 1
ATOM 689 O O . ALA A 1 88 ? -13.017 2.981 14.793 1.00 87.50 88 ALA A O 1
ATOM 690 N N . ILE A 1 89 ? -11.471 1.451 15.375 1.00 90.56 89 ILE A N 1
ATOM 691 C CA . ILE A 1 89 ? -12.419 0.356 15.602 1.00 90.56 89 ILE A CA 1
ATOM 692 C C . ILE A 1 89 ? -13.301 0.654 16.808 1.00 90.56 89 ILE A C 1
ATOM 694 O O . ILE A 1 89 ? -14.520 0.535 16.698 1.00 90.56 89 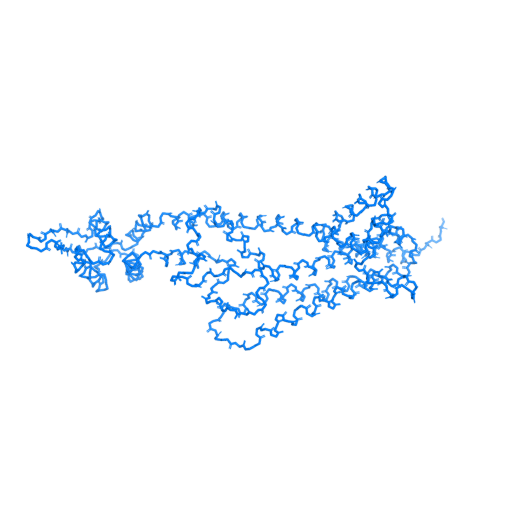ILE A O 1
ATOM 698 N N . ASP A 1 90 ? -12.714 1.098 17.921 1.00 91.00 90 ASP A N 1
ATOM 699 C CA . ASP A 1 90 ? -13.467 1.484 19.116 1.00 91.00 90 ASP A CA 1
ATOM 700 C C . ASP A 1 90 ? -14.578 2.486 18.757 1.00 91.00 90 ASP A C 1
ATOM 702 O O . ASP A 1 90 ? -15.737 2.264 19.101 1.00 91.00 90 ASP A O 1
ATOM 706 N N . ARG A 1 91 ? -14.259 3.510 17.952 1.00 87.81 91 ARG A N 1
ATOM 707 C CA . ARG A 1 91 ? -15.184 4.567 17.495 1.00 87.81 91 ARG A CA 1
ATOM 708 C C . ARG A 1 91 ? -16.308 4.101 16.561 1.00 87.81 91 ARG A C 1
ATOM 710 O O . ARG A 1 91 ? -17.200 4.892 16.264 1.00 87.81 91 ARG A O 1
ATOM 717 N N . THR A 1 92 ? -16.292 2.851 16.092 1.00 87.50 92 THR A N 1
ATOM 718 C CA . THR A 1 92 ? -17.402 2.295 15.289 1.00 87.50 92 THR A CA 1
ATOM 719 C C . THR A 1 92 ? -18.518 1.686 16.128 1.00 87.50 92 THR A C 1
ATOM 721 O O . THR A 1 92 ? -19.584 1.384 15.591 1.00 87.50 92 THR A O 1
ATOM 724 N N . ALA A 1 93 ? -18.304 1.508 17.434 1.00 89.19 93 ALA A N 1
ATOM 725 C CA . ALA A 1 93 ? -19.335 0.980 18.312 1.00 89.19 93 ALA A CA 1
ATOM 726 C C . ALA A 1 93 ? -20.496 1.954 18.526 1.00 89.19 93 ALA A C 1
ATOM 728 O O . ALA A 1 93 ? -20.396 3.159 18.316 1.00 89.19 93 ALA A O 1
ATOM 729 N N . ALA A 1 94 ? -21.619 1.402 18.980 1.00 90.88 94 ALA A N 1
ATOM 730 C CA . ALA A 1 94 ? -22.768 2.198 19.372 1.00 90.88 94 ALA A CA 1
ATOM 731 C C . ALA A 1 94 ? -22.485 3.022 20.639 1.00 90.88 94 ALA A C 1
ATOM 733 O O . ALA A 1 94 ? -21.728 2.584 21.505 1.00 90.88 94 ALA A O 1
ATOM 734 N N . ASP A 1 95 ? -23.178 4.153 20.784 1.00 90.81 95 ASP A N 1
ATOM 735 C CA . ASP A 1 95 ? -22.953 5.167 21.826 1.00 90.81 95 ASP A CA 1
ATOM 736 C C . ASP A 1 95 ? -22.798 4.595 23.240 1.00 90.81 95 ASP A C 1
ATOM 738 O O . ASP A 1 95 ? -21.854 4.926 23.951 1.00 90.81 95 ASP A O 1
ATOM 742 N N . TRP A 1 96 ? -23.684 3.682 23.650 1.00 94.31 96 TRP A N 1
ATOM 743 C CA . TRP A 1 96 ? -23.602 3.078 24.982 1.00 94.31 96 TRP A CA 1
ATOM 744 C C . TRP A 1 96 ? -22.349 2.221 25.178 1.00 94.31 96 TRP A C 1
ATOM 746 O O . TRP A 1 96 ? -21.716 2.299 26.228 1.00 94.31 96 TRP A O 1
ATOM 756 N N . ILE A 1 97 ? -21.959 1.444 24.165 1.00 95.31 97 ILE A N 1
ATOM 757 C CA . ILE A 1 97 ? -20.746 0.617 24.214 1.00 95.31 97 ILE A CA 1
ATOM 758 C C . ILE A 1 97 ? -19.516 1.528 24.272 1.00 95.31 97 ILE A C 1
ATOM 760 O O . ILE A 1 97 ? -18.600 1.261 25.046 1.00 95.31 97 ILE A O 1
ATOM 764 N N . LEU A 1 98 ? -19.521 2.620 23.503 1.00 92.94 98 LEU A N 1
ATOM 765 C CA . LEU A 1 98 ? -18.475 3.639 23.504 1.00 92.94 98 LEU A CA 1
ATOM 766 C C . LEU A 1 98 ? -18.315 4.323 24.862 1.00 92.94 98 LEU A C 1
ATOM 768 O O . LEU A 1 98 ? -17.217 4.324 25.415 1.00 92.94 98 LEU A O 1
ATOM 772 N N . HIS A 1 99 ? -19.402 4.835 25.438 1.00 93.25 99 HIS A N 1
ATOM 773 C CA . HIS A 1 99 ? -19.370 5.478 26.752 1.00 93.25 99 HIS A CA 1
ATOM 774 C C . HIS A 1 99 ? -18.873 4.524 27.842 1.00 93.25 99 HIS A C 1
ATOM 776 O O . HIS A 1 99 ? -18.058 4.909 28.684 1.00 93.25 99 HIS A O 1
ATOM 782 N N . SER A 1 100 ? -19.321 3.264 27.821 1.00 95.88 100 SER A N 1
ATOM 783 C CA . SER A 1 100 ? -18.832 2.258 28.763 1.00 95.88 100 SER A CA 1
ATOM 784 C C . SER A 1 100 ? -17.365 1.922 28.551 1.00 95.88 100 SER A C 1
ATOM 786 O O . SER A 1 100 ? -16.616 1.801 29.520 1.00 95.88 100 SER A O 1
ATOM 788 N N . LEU A 1 101 ? -16.923 1.836 27.299 1.00 95.69 101 LEU A N 1
ATOM 789 C CA . LEU A 1 101 ? -15.528 1.605 26.970 1.00 95.69 101 LEU A CA 1
ATOM 790 C C . LEU A 1 101 ? -14.621 2.737 27.474 1.00 95.69 101 LEU A C 1
ATOM 792 O O . LEU A 1 101 ? -13.576 2.467 28.067 1.00 95.69 101 LEU A O 1
ATOM 796 N N . GLU A 1 102 ? -15.007 3.994 27.258 1.00 94.88 102 GLU A N 1
ATOM 797 C CA . GLU A 1 102 ? -14.268 5.171 27.728 1.00 94.88 102 GLU A CA 1
ATOM 798 C C . GLU A 1 102 ? -14.180 5.210 29.254 1.00 94.88 102 GLU A C 1
ATOM 800 O O . GLU A 1 102 ? -13.089 5.383 29.803 1.00 94.88 102 GLU A O 1
ATOM 805 N N . ALA A 1 103 ? -15.296 4.955 29.946 1.00 95.00 103 ALA A N 1
ATOM 806 C CA . ALA A 1 103 ? -15.320 4.874 31.402 1.00 95.00 103 ALA A CA 1
ATOM 807 C C . ALA A 1 103 ? -14.369 3.784 31.927 1.00 95.00 103 ALA A C 1
ATOM 809 O O . ALA A 1 103 ? -13.588 4.042 32.842 1.00 95.00 103 ALA A O 1
ATOM 810 N N . LEU A 1 104 ? -14.366 2.593 31.316 1.00 95.25 104 LEU A N 1
ATOM 811 C CA . LEU A 1 104 ? -13.464 1.498 31.693 1.00 95.25 104 LEU A CA 1
ATOM 812 C C . LEU A 1 104 ? -11.989 1.798 31.381 1.00 95.25 104 LEU A C 1
ATOM 814 O O . LEU A 1 104 ? -11.107 1.395 32.143 1.00 95.25 104 LEU A O 1
ATOM 818 N N . LYS A 1 105 ? -11.692 2.506 30.283 1.00 95.06 105 LYS A N 1
ATOM 819 C CA . LYS A 1 105 ? -10.327 2.953 29.955 1.00 95.06 105 LYS A CA 1
ATOM 820 C C . LYS A 1 105 ? -9.798 3.931 31.004 1.00 95.06 105 LYS A C 1
ATOM 822 O O . LYS A 1 105 ? -8.678 3.744 31.479 1.00 95.06 105 LYS A O 1
ATOM 827 N N . ILE A 1 106 ? -10.605 4.925 31.381 1.00 95.31 106 ILE A N 1
ATOM 828 C CA . ILE A 1 106 ? -10.269 5.895 32.434 1.00 95.31 106 ILE A CA 1
ATOM 829 C C . ILE A 1 106 ? -10.084 5.168 33.768 1.00 95.31 106 ILE A C 1
ATOM 831 O O . ILE A 1 106 ? -9.081 5.369 34.448 1.00 95.31 106 ILE A O 1
ATOM 835 N N . GLU A 1 107 ? -10.999 4.262 34.114 1.00 95.69 107 GLU A N 1
ATOM 836 C CA . GLU A 1 107 ? -10.917 3.487 35.351 1.00 95.69 107 GLU A CA 1
ATOM 837 C C . GLU A 1 107 ? -9.624 2.664 35.421 1.00 95.69 107 GLU A C 1
ATOM 839 O O . GLU A 1 107 ? -8.903 2.714 36.416 1.00 95.69 107 GLU A O 1
ATOM 844 N N . LYS A 1 108 ? -9.260 1.964 34.339 1.00 95.56 108 LYS A N 1
ATOM 845 C CA . LYS A 1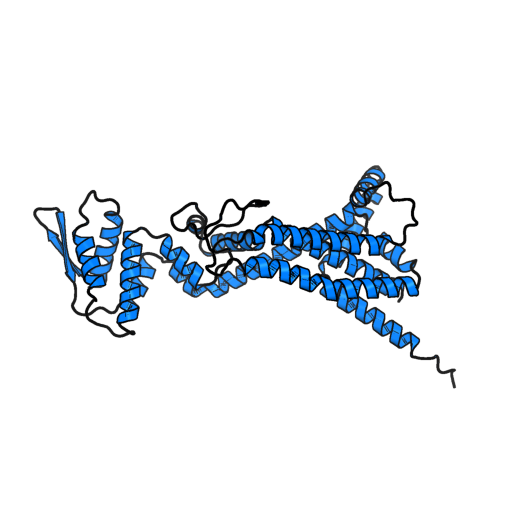 108 ? -8.004 1.206 34.265 1.00 95.56 108 LYS A CA 1
ATOM 846 C C . LYS A 1 108 ? -6.778 2.095 34.496 1.00 95.56 108 LYS A C 1
ATOM 848 O O . LYS A 1 108 ? -5.829 1.652 35.144 1.00 95.56 108 LYS A O 1
ATOM 853 N N . GLN A 1 109 ? -6.779 3.316 33.958 1.00 94.56 109 GLN A N 1
ATOM 854 C CA . GLN A 1 109 ? -5.691 4.276 34.169 1.00 94.56 109 GLN A CA 1
ATOM 855 C C . GLN A 1 109 ? -5.608 4.713 35.638 1.00 94.56 109 GLN A C 1
ATOM 857 O O . GLN A 1 109 ? -4.511 4.753 36.192 1.00 94.56 109 GLN A O 1
ATOM 862 N N . LEU A 1 110 ? -6.748 4.967 36.290 1.00 94.75 110 LEU A N 1
ATOM 863 C CA . LEU A 1 110 ? -6.808 5.350 37.706 1.00 94.75 110 LEU A CA 1
ATOM 864 C C . LEU A 1 110 ? -6.345 4.224 38.640 1.00 94.75 110 LEU A C 1
ATOM 866 O O . LEU A 1 110 ? -5.620 4.469 39.602 1.00 94.75 110 LEU A O 1
ATOM 870 N N . GLN A 1 111 ? -6.718 2.981 38.338 1.00 92.69 111 GLN A N 1
ATOM 871 C CA . GLN A 1 111 ? -6.448 1.823 39.190 1.00 92.69 111 GLN A CA 1
ATOM 872 C C . GLN A 1 111 ? -4.979 1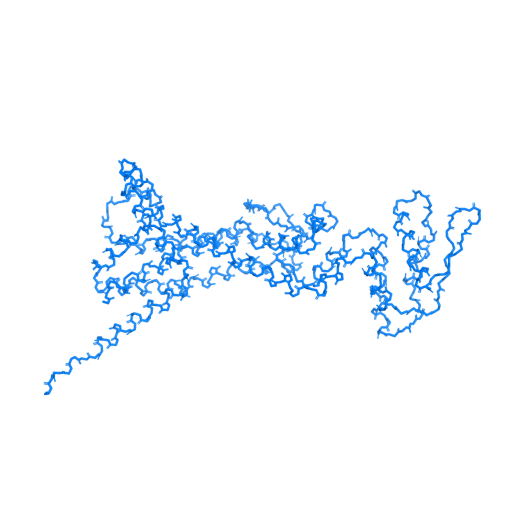.363 39.191 1.00 92.69 111 GLN A C 1
ATOM 874 O O . GLN A 1 111 ? -4.586 0.555 40.033 1.00 92.69 111 GLN A O 1
ATOM 879 N N . SER A 1 112 ? -4.140 1.845 38.262 1.00 88.19 112 SER A N 1
ATOM 880 C CA . SER A 1 112 ? -2.715 1.468 38.158 1.00 88.19 112 SER A CA 1
ATOM 881 C C . SER A 1 112 ? -2.462 -0.056 38.209 1.00 88.19 112 SER A C 1
ATOM 883 O O . SER A 1 112 ? -1.420 -0.513 38.679 1.00 88.19 112 SER A O 1
ATOM 885 N N . GLY A 1 113 ? -3.427 -0.860 37.742 1.00 84.44 113 GLY A N 1
ATOM 886 C CA . GLY A 1 113 ? -3.351 -2.325 37.702 1.00 84.44 113 GLY A CA 1
ATOM 887 C C . GLY A 1 113 ? -3.718 -3.070 38.993 1.00 84.44 113 GLY A C 1
ATOM 888 O O . GLY A 1 113 ? -3.513 -4.282 39.040 1.00 84.44 113 GLY A O 1
ATOM 889 N N . LYS A 1 114 ? -4.249 -2.401 40.026 1.00 89.75 114 LYS A N 1
ATOM 890 C CA . LYS A 1 114 ? -4.766 -3.053 41.243 1.00 89.75 114 LYS A CA 1
ATOM 891 C C . LYS A 1 114 ? -6.285 -2.879 41.354 1.00 89.75 114 LYS A C 1
ATOM 893 O O . LYS A 1 114 ? -6.756 -1.779 41.078 1.00 89.75 114 LYS A O 1
ATOM 898 N N . PRO A 1 115 ? -7.037 -3.908 41.788 1.00 91.69 115 PRO A N 1
ATOM 899 C CA . PRO A 1 115 ? -8.460 -3.754 42.072 1.00 91.69 115 PRO A CA 1
ATOM 900 C C . PRO A 1 115 ? -8.695 -2.635 43.090 1.00 91.69 115 PRO A C 1
ATOM 902 O O . PRO A 1 115 ? -7.949 -2.517 44.066 1.00 91.69 115 PRO A O 1
ATOM 905 N N . ALA A 1 116 ? -9.703 -1.804 42.843 1.00 92.50 116 ALA A N 1
ATOM 906 C CA . ALA A 1 116 ? -10.068 -0.697 43.718 1.00 92.50 116 ALA A CA 1
ATOM 907 C C . ALA A 1 116 ? -11.572 -0.419 43.646 1.00 92.50 116 ALA A C 1
ATOM 909 O O . ALA A 1 116 ? -12.275 -0.940 42.775 1.00 92.50 116 ALA A O 1
ATOM 910 N N . ALA A 1 117 ? -12.052 0.433 44.552 1.00 93.25 117 ALA A N 1
ATOM 911 C CA . ALA A 1 117 ? -13.428 0.898 44.516 1.00 93.25 117 ALA A CA 1
ATOM 912 C C . ALA A 1 117 ? -13.713 1.692 43.228 1.00 93.25 117 ALA A C 1
ATOM 914 O O . ALA A 1 117 ? -12.889 2.531 42.850 1.00 93.25 117 ALA A O 1
ATOM 915 N N . PRO A 1 118 ? -14.877 1.488 42.581 1.00 93.81 118 PRO A N 1
ATOM 916 C CA . PRO A 1 118 ? -15.218 2.174 41.340 1.00 93.81 118 PRO A CA 1
ATOM 917 C C . PRO A 1 118 ? -15.180 3.698 41.476 1.00 93.81 118 PRO A C 1
ATOM 919 O O . PRO A 1 118 ? -15.750 4.266 42.422 1.00 93.81 118 PRO A O 1
ATOM 922 N N . SER A 1 119 ? -14.572 4.374 40.499 1.00 94.75 119 SER A N 1
ATOM 923 C CA . SER A 1 119 ? -14.532 5.836 40.481 1.00 94.75 119 SER A CA 1
ATOM 924 C C . SER A 1 119 ? -15.932 6.468 40.375 1.00 94.75 119 SER A C 1
ATOM 926 O O . SER A 1 119 ? -16.899 5.838 39.922 1.00 94.75 119 SER A O 1
ATOM 928 N N . PRO A 1 120 ? -16.069 7.763 40.725 1.00 94.38 120 PRO A N 1
ATOM 929 C CA . PRO A 1 120 ? -17.305 8.510 40.493 1.00 94.38 120 PRO A CA 1
ATOM 930 C C . PRO A 1 120 ? -17.776 8.481 39.030 1.00 94.38 120 PRO A C 1
ATOM 932 O O . PRO A 1 120 ? -18.979 8.551 38.780 1.00 94.38 120 PRO A O 1
ATOM 935 N N . GLY A 1 121 ? -16.852 8.349 38.068 1.00 93.12 121 GLY A N 1
ATOM 936 C CA . GLY A 1 121 ? -17.172 8.250 36.642 1.00 93.12 121 GLY A CA 1
ATOM 937 C C . GLY A 1 121 ? -17.951 6.979 36.306 1.00 93.12 121 GLY A C 1
ATOM 938 O O . GLY A 1 121 ? -19.010 7.057 35.683 1.00 93.12 121 GLY A O 1
ATOM 939 N N . VAL A 1 122 ? -17.488 5.824 36.797 1.00 93.38 122 VAL A N 1
ATOM 940 C CA . VAL A 1 122 ? -18.189 4.539 36.628 1.00 93.38 122 VAL A CA 1
ATOM 941 C C . VAL A 1 122 ? -19.554 4.578 37.313 1.00 93.38 122 VAL A C 1
ATOM 943 O O . VAL A 1 122 ? -20.554 4.222 36.697 1.00 93.38 122 VAL A O 1
ATOM 946 N N . LYS A 1 123 ? -19.640 5.099 38.545 1.00 94.06 123 LYS A N 1
ATOM 947 C CA . LYS A 1 123 ? -20.923 5.242 39.260 1.00 94.06 123 LYS A CA 1
ATOM 948 C C . LYS A 1 123 ? -21.934 6.085 38.475 1.00 94.06 123 LYS A C 1
ATOM 950 O O . LYS A 1 123 ? -23.098 5.708 38.369 1.00 94.06 123 LYS A O 1
ATOM 955 N N . LYS A 1 124 ? -21.487 7.196 37.876 1.00 94.12 124 LYS A N 1
ATOM 956 C CA . LYS A 1 124 ? -22.328 8.058 37.032 1.00 94.12 124 LYS A CA 1
ATOM 957 C C . LYS A 1 124 ? -22.804 7.342 35.764 1.00 94.12 124 LYS A C 1
ATOM 959 O O . LYS A 1 124 ? -23.957 7.506 35.379 1.00 94.12 124 LYS A O 1
ATOM 964 N N . MET A 1 125 ? -21.939 6.552 35.128 1.00 95.00 125 MET A N 1
ATOM 965 C CA . MET A 1 125 ? -22.305 5.737 33.966 1.00 95.00 125 MET A CA 1
ATOM 966 C C . MET A 1 125 ? -23.379 4.698 34.323 1.00 95.00 125 MET A C 1
ATOM 968 O O . MET A 1 125 ? -24.347 4.560 33.584 1.00 95.00 125 MET A O 1
ATOM 972 N N . ILE A 1 126 ? -23.246 4.008 35.461 1.00 93.69 126 ILE A N 1
ATOM 973 C CA . ILE A 1 126 ? -24.238 3.025 35.924 1.00 93.69 126 ILE A CA 1
ATOM 974 C C . ILE A 1 126 ? -25.591 3.685 36.201 1.00 93.69 126 ILE A C 1
ATOM 976 O O . ILE A 1 126 ? -26.600 3.213 35.690 1.00 93.69 126 ILE A O 1
ATOM 980 N N . ALA A 1 127 ? -25.615 4.821 36.903 1.00 92.44 127 ALA A N 1
ATOM 981 C CA . ALA A 1 127 ? -26.851 5.576 37.126 1.00 92.44 127 ALA A CA 1
ATOM 982 C C . ALA A 1 127 ? -27.510 6.033 35.806 1.00 92.44 127 ALA A C 1
ATOM 984 O O . ALA A 1 127 ? -28.732 6.074 35.684 1.00 92.44 127 ALA A O 1
ATOM 985 N N . ALA A 1 128 ? -26.709 6.353 34.783 1.00 92.62 128 ALA A N 1
ATOM 986 C CA . ALA A 1 128 ? -27.230 6.683 33.458 1.00 92.62 128 ALA A CA 1
ATOM 987 C C . ALA A 1 128 ? -27.826 5.458 32.733 1.00 92.62 128 ALA A C 1
ATOM 989 O O . ALA A 1 128 ? -28.817 5.606 32.018 1.00 92.62 128 ALA A O 1
ATOM 990 N N . LEU A 1 129 ? -27.261 4.260 32.936 1.00 92.50 129 LEU A N 1
ATOM 991 C CA . LEU A 1 129 ? -27.821 3.003 32.426 1.00 92.50 129 LEU A CA 1
ATOM 992 C C . LEU A 1 129 ? -29.156 2.659 33.105 1.00 92.50 129 LEU A C 1
ATOM 994 O O . LEU A 1 129 ? -30.074 2.234 32.411 1.00 92.50 129 LEU A O 1
ATOM 998 N N . GLU A 1 130 ? -29.307 2.899 34.414 1.00 90.25 130 GLU A N 1
ATOM 999 C CA . GLU A 1 130 ? -30.587 2.719 35.133 1.00 90.25 130 GLU A CA 1
ATOM 1000 C C . GLU A 1 130 ? -31.719 3.556 34.524 1.00 90.25 130 GLU A C 1
ATOM 1002 O O . GLU A 1 130 ? -32.849 3.087 34.391 1.00 90.25 130 GLU A O 1
ATOM 1007 N N . GLY A 1 131 ? -31.404 4.784 34.097 1.00 87.94 131 GLY A N 1
ATOM 1008 C CA . GLY A 1 131 ? -32.354 5.690 33.450 1.00 87.94 131 GLY A CA 1
ATOM 1009 C C . GLY A 1 131 ? -32.751 5.296 32.020 1.00 87.94 131 GLY A C 1
ATOM 1010 O O . GLY A 1 131 ? -33.660 5.905 31.451 1.00 87.94 131 GLY A O 1
ATOM 1011 N N . CYS A 1 132 ? -32.102 4.296 31.415 1.00 89.31 132 CYS A N 1
ATOM 1012 C CA . CYS A 1 132 ? -32.439 3.817 30.076 1.00 89.31 132 CYS A CA 1
ATOM 1013 C C . CYS A 1 132 ? -33.607 2.826 30.126 1.00 89.31 132 CYS A C 1
ATOM 1015 O O . CYS A 1 132 ? -33.418 1.617 30.207 1.00 89.31 132 CYS A O 1
ATOM 1017 N N . GLY A 1 133 ? -34.834 3.343 30.047 1.00 84.88 133 GLY A N 1
ATOM 1018 C CA . GLY A 1 133 ? -36.046 2.526 29.980 1.00 84.88 133 GLY A CA 1
ATOM 1019 C C . GLY A 1 133 ? -36.373 1.982 28.577 1.00 84.88 133 GLY A C 1
ATOM 1020 O O . GLY A 1 133 ? -35.831 2.454 27.567 1.00 84.88 133 GLY A O 1
ATOM 1021 N N . PRO A 1 134 ? -37.305 1.012 28.480 1.00 86.00 134 PRO A N 1
ATOM 1022 C CA . PRO A 1 134 ? -37.834 0.541 27.203 1.00 86.00 134 PRO A CA 1
ATOM 1023 C C . PRO A 1 134 ? -38.372 1.700 26.350 1.00 86.00 134 PRO A C 1
ATOM 1025 O O . PRO A 1 134 ? -39.134 2.533 26.830 1.00 86.00 134 PRO A O 1
ATOM 1028 N N . GLY A 1 135 ? -37.990 1.745 25.071 1.00 85.25 135 GLY A N 1
ATOM 1029 C CA . GLY A 1 135 ? -38.414 2.792 24.129 1.00 85.25 135 GLY A CA 1
ATOM 1030 C C . GLY A 1 135 ? -37.412 3.936 23.935 1.00 85.25 135 GLY A C 1
ATOM 1031 O O . GLY A 1 135 ? -37.564 4.706 22.989 1.00 85.25 135 GLY A O 1
ATOM 1032 N N . VAL A 1 136 ? -36.355 4.017 24.749 1.00 88.19 136 VAL A N 1
ATOM 1033 C CA . VAL A 1 136 ? -35.247 4.960 24.531 1.00 88.19 136 VAL A CA 1
ATOM 1034 C C . VAL A 1 136 ? -34.320 4.443 23.411 1.00 88.19 136 VAL A C 1
ATOM 1036 O O . VAL A 1 136 ? -33.990 3.249 23.390 1.00 88.19 136 VAL A O 1
ATOM 1039 N N . PRO A 1 137 ? -33.867 5.293 22.466 1.00 89.25 137 PRO A N 1
ATOM 1040 C CA . PRO A 1 137 ? -32.861 4.907 21.479 1.00 89.25 137 PRO A CA 1
ATOM 1041 C C . PRO A 1 137 ? -31.607 4.326 22.146 1.00 89.25 137 PRO A C 1
ATOM 1043 O O . PRO A 1 137 ? -31.073 4.890 23.095 1.00 89.25 137 PRO A O 1
ATOM 1046 N N . GLY A 1 138 ? -31.144 3.170 21.668 1.00 89.88 138 GLY A N 1
ATOM 1047 C CA . GLY A 1 138 ? -29.985 2.485 22.249 1.00 89.88 138 GLY A CA 1
ATOM 1048 C C . GLY A 1 138 ? -30.284 1.600 23.468 1.00 89.88 138 GLY A C 1
ATOM 1049 O O . GLY A 1 138 ? -29.357 0.949 23.945 1.00 89.88 138 GLY A O 1
ATOM 1050 N N . TYR A 1 139 ? -31.546 1.484 23.913 1.00 91.62 139 TYR A N 1
ATOM 1051 C CA . TYR A 1 139 ? -31.954 0.617 25.036 1.00 91.62 139 TYR A CA 1
ATOM 1052 C C . TYR A 1 139 ? -31.424 -0.820 24.925 1.00 91.62 139 TYR A C 1
ATOM 1054 O O . TYR A 1 139 ? -30.977 -1.397 25.910 1.00 91.62 139 TYR A O 1
ATOM 1062 N N . LYS A 1 140 ? -31.422 -1.396 23.714 1.00 93.31 140 LYS A N 1
ATOM 1063 C CA . LYS A 1 140 ? -30.889 -2.746 23.481 1.00 93.31 140 LYS A CA 1
ATOM 1064 C C . LYS A 1 140 ? -29.405 -2.852 23.859 1.00 93.31 140 LYS A C 1
ATOM 1066 O O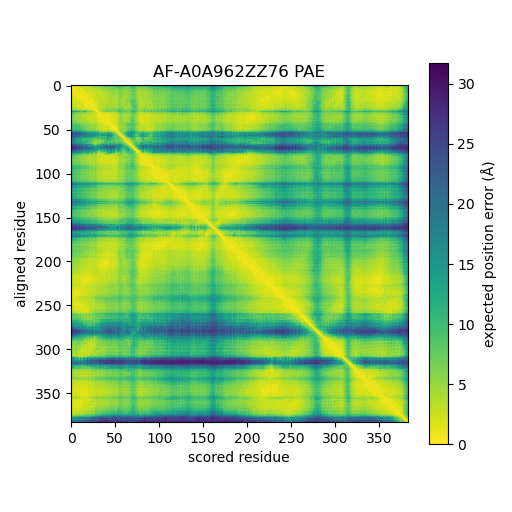 . LYS A 1 140 ? -29.036 -3.765 24.581 1.00 93.31 140 LYS A O 1
ATOM 1071 N N . ASN A 1 141 ? -28.585 -1.897 23.425 1.00 93.88 141 ASN A N 1
ATOM 1072 C CA . ASN A 1 141 ? -27.151 -1.900 23.722 1.00 93.88 141 ASN A CA 1
ATOM 1073 C C . ASN A 1 141 ? -26.892 -1.614 25.207 1.00 93.88 141 ASN A C 1
ATOM 1075 O O . ASN A 1 141 ? -26.022 -2.238 25.801 1.00 93.88 141 ASN A O 1
ATOM 1079 N N . ALA A 1 142 ? -27.670 -0.710 25.818 1.00 94.19 142 ALA A N 1
ATOM 1080 C CA . ALA A 1 142 ? -27.615 -0.467 27.259 1.00 94.19 142 ALA A CA 1
ATOM 1081 C C . ALA A 1 142 ? -27.920 -1.748 28.051 1.00 94.19 142 ALA A C 1
ATOM 1083 O O . ALA A 1 142 ? -27.197 -2.085 28.985 1.00 94.19 142 ALA A O 1
ATOM 1084 N N . ARG A 1 143 ? -28.938 -2.506 27.628 1.00 94.06 143 ARG A N 1
ATOM 1085 C CA . ARG A 1 143 ? -29.275 -3.802 28.218 1.00 94.06 143 ARG A CA 1
ATOM 1086 C C . ARG A 1 143 ? -28.145 -4.818 28.067 1.00 94.06 143 ARG A C 1
ATOM 1088 O O . ARG A 1 143 ? -27.791 -5.445 29.055 1.00 94.06 143 ARG A O 1
ATOM 1095 N N . ASP A 1 144 ? -27.562 -4.950 26.877 1.00 95.56 144 ASP A N 1
ATOM 1096 C CA . ASP A 1 144 ? -26.453 -5.884 26.643 1.00 95.56 144 ASP A CA 1
ATOM 1097 C C . ASP A 1 144 ? -25.242 -5.567 27.550 1.00 95.56 144 ASP A C 1
ATOM 1099 O O . ASP A 1 144 ? -24.550 -6.474 28.011 1.00 95.56 144 ASP A O 1
ATOM 1103 N N . ILE A 1 145 ? -25.004 -4.284 27.851 1.00 96.25 145 ILE A N 1
ATOM 1104 C CA . ILE A 1 145 ? -23.964 -3.829 28.788 1.00 96.25 145 ILE A CA 1
ATOM 1105 C C . ILE A 1 145 ? -24.322 -4.155 30.241 1.00 96.25 145 ILE A C 1
ATOM 1107 O O . ILE A 1 145 ? -23.457 -4.612 30.988 1.00 96.25 145 ILE A O 1
ATOM 1111 N N . VAL A 1 146 ? -25.576 -3.939 30.651 1.00 94.88 146 VAL A N 1
ATOM 1112 C CA . VAL A 1 146 ? -26.062 -4.316 31.989 1.00 94.88 146 VAL A CA 1
ATOM 1113 C C . VAL A 1 146 ? -25.923 -5.821 32.201 1.00 94.88 146 VAL A C 1
ATOM 1115 O O . VAL A 1 146 ? -25.373 -6.238 33.219 1.00 94.88 146 VAL A O 1
ATOM 1118 N N . ASP A 1 147 ? -26.354 -6.621 31.225 1.00 94.69 147 ASP A N 1
ATOM 1119 C CA . ASP A 1 147 ? -26.242 -8.079 31.258 1.00 94.69 147 ASP A CA 1
ATOM 1120 C C . ASP A 1 147 ? -24.759 -8.497 31.351 1.00 94.69 147 ASP A C 1
ATOM 1122 O O . ASP A 1 147 ? -24.400 -9.302 32.209 1.00 94.69 147 ASP A O 1
ATOM 1126 N N . PHE A 1 148 ? -23.864 -7.872 30.572 1.00 96.25 148 PHE A N 1
ATOM 1127 C CA . PHE A 1 148 ? -22.415 -8.101 30.670 1.00 96.25 148 PHE A CA 1
ATOM 1128 C C . PHE A 1 148 ? -21.847 -7.775 32.063 1.00 96.25 148 PHE A C 1
ATOM 1130 O O . PHE A 1 148 ? -21.087 -8.565 32.624 1.00 96.25 148 PHE A O 1
ATOM 1137 N N . PHE A 1 149 ? -22.193 -6.625 32.645 1.00 95.31 149 PHE A N 1
ATOM 1138 C CA . PHE A 1 149 ? -21.698 -6.250 33.971 1.00 95.31 149 PHE A CA 1
ATOM 1139 C C . PHE A 1 149 ? -22.268 -7.137 35.086 1.00 95.31 149 PHE A C 1
ATOM 1141 O O . PHE A 1 149 ? -21.566 -7.398 36.064 1.00 95.31 149 PHE A O 1
ATOM 1148 N N . ALA A 1 150 ? -23.492 -7.642 34.932 1.00 93.56 150 ALA A N 1
ATOM 1149 C CA . ALA A 1 150 ? -24.075 -8.620 35.844 1.00 93.56 150 ALA A CA 1
ATOM 1150 C C . ALA A 1 150 ? -23.358 -9.980 35.763 1.00 93.56 150 ALA A C 1
ATOM 1152 O O . ALA A 1 150 ? -23.006 -10.548 36.794 1.00 93.56 150 ALA A O 1
ATOM 1153 N N . GLU A 1 151 ? -23.066 -10.471 34.552 1.00 94.12 151 GLU A N 1
ATOM 1154 C CA . GLU A 1 151 ? -22.292 -11.707 34.328 1.00 94.12 151 GLU A CA 1
ATOM 1155 C C . GLU A 1 151 ? -20.894 -11.650 34.967 1.00 94.12 151 GLU A C 1
ATOM 1157 O O . GLU A 1 151 ? -20.366 -12.666 35.420 1.00 94.12 151 GLU A O 1
ATOM 1162 N N . TRP A 1 152 ? -20.299 -10.457 35.027 1.00 92.38 152 TRP A N 1
ATOM 1163 C CA . TRP A 1 152 ? -18.987 -10.212 35.629 1.00 92.38 152 TRP A CA 1
ATOM 1164 C C . TRP A 1 152 ? -19.034 -9.862 37.124 1.00 92.38 152 TRP A C 1
ATOM 1166 O O . TRP A 1 152 ? -18.013 -9.460 37.678 1.00 92.38 152 TRP A O 1
ATOM 1176 N N . ASN A 1 153 ? -20.187 -10.039 37.782 1.00 89.75 153 ASN A N 1
ATOM 1177 C CA . ASN A 1 153 ? -20.434 -9.708 39.192 1.00 89.75 153 ASN A CA 1
ATOM 1178 C C . ASN A 1 153 ? -20.156 -8.242 39.561 1.00 89.75 153 ASN A C 1
ATOM 1180 O O . ASN A 1 153 ? -20.017 -7.923 40.734 1.00 89.75 153 ASN A O 1
ATOM 1184 N N . LEU A 1 154 ? -20.099 -7.330 38.587 1.00 87.94 154 LEU A N 1
ATOM 1185 C CA . LEU A 1 154 ? -19.952 -5.904 38.876 1.00 87.94 154 LEU A CA 1
ATOM 1186 C C . LEU A 1 154 ? -21.272 -5.301 39.369 1.00 87.94 154 LEU A C 1
ATOM 1188 O O . LEU A 1 154 ? -21.270 -4.353 40.153 1.00 87.94 154 LEU A O 1
ATOM 1192 N N . LEU A 1 155 ? -22.398 -5.826 38.878 1.00 90.81 155 LEU A N 1
ATOM 1193 C CA . LEU A 1 155 ? -23.735 -5.340 39.194 1.00 90.81 155 LEU A CA 1
ATOM 1194 C C . LEU A 1 155 ? -24.623 -6.473 39.695 1.00 90.81 155 LEU A C 1
ATOM 1196 O O . LEU A 1 155 ? -24.683 -7.546 39.101 1.00 90.81 155 LEU A O 1
ATOM 1200 N N . SER A 1 156 ? -25.406 -6.180 40.726 1.00 88.88 156 SER A N 1
ATOM 1201 C CA . SER A 1 156 ? -26.627 -6.930 41.014 1.00 88.88 156 SER A CA 1
ATOM 1202 C C . SER A 1 156 ? -27.812 -6.196 40.395 1.00 88.88 156 SER A C 1
ATOM 1204 O O . SER A 1 156 ? -27.976 -4.990 40.587 1.00 88.88 156 SER A O 1
ATOM 1206 N N . VAL A 1 157 ? -28.602 -6.927 39.608 1.00 89.12 157 VAL A N 1
ATOM 1207 C CA . VAL A 1 157 ? -29.721 -6.382 38.834 1.00 89.12 157 VAL A CA 1
ATOM 1208 C C . VAL A 1 157 ? -31.029 -6.843 39.463 1.00 89.12 157 VAL A C 1
ATOM 1210 O O . VAL A 1 157 ? -31.339 -8.035 39.451 1.00 89.12 157 VAL A O 1
ATOM 1213 N N . SER A 1 158 ? -31.825 -5.907 39.972 1.00 87.31 158 SER A N 1
ATOM 1214 C CA . SER A 1 158 ? -33.237 -6.133 40.295 1.00 87.31 158 SER A CA 1
ATOM 1215 C C . SER A 1 158 ? -34.124 -5.383 39.304 1.00 87.31 158 SER A C 1
ATOM 1217 O O . SER A 1 158 ? -33.767 -4.324 38.789 1.00 87.31 158 SER A O 1
ATOM 1219 N N . ARG A 1 159 ? -35.285 -5.958 38.978 1.00 79.19 159 ARG A N 1
ATOM 1220 C CA . ARG A 1 159 ? -36.292 -5.270 38.162 1.00 79.19 159 ARG A CA 1
ATOM 1221 C C . ARG A 1 159 ? -37.234 -4.502 39.063 1.00 79.19 159 ARG A C 1
ATOM 1223 O O . ARG A 1 159 ? -37.731 -5.067 40.036 1.00 79.19 159 ARG A O 1
ATOM 1230 N N . ASP A 1 160 ? -37.502 -3.259 38.693 1.00 74.56 160 ASP A N 1
ATOM 1231 C CA . ASP A 1 160 ? -38.551 -2.474 39.322 1.00 74.56 160 ASP A CA 1
ATOM 1232 C C . ASP A 1 160 ? -39.927 -3.075 38.962 1.00 74.56 160 ASP A C 1
ATOM 1234 O O . ASP A 1 160 ? -40.255 -3.166 37.769 1.00 74.56 160 ASP A O 1
ATOM 1238 N N . PRO A 1 161 ? -40.721 -3.523 39.953 1.00 64.25 161 PRO A N 1
ATOM 1239 C CA . PRO A 1 161 ? -42.036 -4.107 39.716 1.00 64.25 161 PRO A CA 1
ATOM 1240 C C . PRO A 1 161 ? -43.059 -3.125 39.124 1.00 64.25 161 PRO A C 1
ATOM 1242 O O . PRO A 1 161 ? -44.008 -3.587 38.493 1.00 64.25 161 PRO A O 1
ATOM 1245 N N . GLU A 1 162 ? -42.888 -1.808 39.285 1.00 66.25 162 GLU A N 1
ATOM 1246 C CA . GLU A 1 162 ? -43.907 -0.817 38.894 1.00 66.25 162 GLU A CA 1
ATOM 1247 C C . GLU A 1 162 ? -43.587 -0.081 37.580 1.00 66.25 162 GLU A C 1
ATOM 1249 O O . GLU A 1 162 ? -44.505 0.354 36.883 1.00 66.25 162 GLU A O 1
ATOM 1254 N N . GLY A 1 163 ? -42.308 0.019 37.197 1.00 64.62 163 GLY A N 1
ATOM 1255 C CA . GLY A 1 163 ? -41.863 0.843 36.061 1.00 64.62 163 GLY A CA 1
ATOM 1256 C C . GLY A 1 163 ? -41.121 0.113 34.938 1.00 64.62 163 GLY A C 1
ATOM 1257 O O . GLY A 1 163 ? -40.798 0.727 33.922 1.00 64.62 163 GLY A O 1
ATOM 1258 N N . GLY A 1 164 ? -40.809 -1.178 35.095 1.00 67.88 164 GLY A N 1
ATOM 1259 C CA . GLY A 1 164 ? -40.032 -1.938 34.104 1.00 67.88 164 GLY A CA 1
ATOM 1260 C C . GLY A 1 164 ? -38.571 -1.481 33.940 1.00 67.88 164 GLY A C 1
ATOM 1261 O O . GLY A 1 164 ? -37.895 -1.938 33.015 1.00 67.88 164 GLY A O 1
ATOM 1262 N N . GLY A 1 165 ? -38.091 -0.596 34.820 1.00 74.38 165 GLY A N 1
ATOM 1263 C CA . GLY A 1 165 ? -36.704 -0.137 34.896 1.00 74.38 165 GLY A CA 1
ATOM 1264 C C . GLY A 1 165 ? -35.786 -1.113 35.639 1.00 74.38 165 GLY A C 1
ATOM 1265 O O . GLY A 1 165 ? -36.235 -2.089 36.253 1.00 74.38 165 GLY A O 1
ATOM 1266 N N . TRP A 1 166 ? -34.481 -0.848 35.574 1.00 82.31 166 TRP A N 1
ATOM 1267 C CA . TRP A 1 166 ? -33.462 -1.595 36.311 1.00 82.31 166 TRP A CA 1
ATOM 1268 C C . TRP A 1 166 ? -33.079 -0.861 37.592 1.00 82.31 166 TRP A C 1
ATOM 1270 O O . TRP A 1 166 ? -32.914 0.354 37.589 1.00 82.31 166 TRP A O 1
ATOM 1280 N N . GLN A 1 167 ? -32.878 -1.618 38.662 1.00 83.94 167 GLN A N 1
ATOM 1281 C CA . GLN A 1 167 ? -32.142 -1.183 39.841 1.00 83.94 167 GLN A CA 1
ATOM 1282 C C . GLN A 1 167 ? -30.795 -1.907 39.823 1.00 83.94 167 GLN A C 1
ATOM 1284 O O . GLN A 1 167 ? -30.747 -3.141 39.812 1.00 83.94 167 GLN A O 1
ATOM 1289 N N . LEU A 1 168 ? -29.709 -1.141 39.761 1.00 88.50 168 LEU A N 1
ATOM 1290 C CA . LEU A 1 168 ? -28.346 -1.622 39.581 1.00 88.50 168 LEU A CA 1
ATOM 1291 C C . LEU A 1 168 ? -27.526 -1.284 40.826 1.00 88.50 168 LEU A C 1
ATOM 1293 O O . LEU A 1 168 ? -27.190 -0.132 41.091 1.00 88.50 168 LEU A O 1
ATOM 1297 N N . LYS A 1 169 ? -27.145 -2.304 41.594 1.00 87.56 169 LYS A N 1
ATOM 1298 C CA . LYS A 1 169 ? -26.243 -2.123 42.737 1.00 87.56 169 LYS A CA 1
ATOM 1299 C C . LYS A 1 169 ? -24.830 -2.570 42.371 1.00 87.56 169 LYS A C 1
ATOM 1301 O O . LYS A 1 169 ? -24.621 -3.735 42.038 1.00 87.56 169 LYS A O 1
ATOM 1306 N N . LEU A 1 170 ? -23.895 -1.624 42.454 1.00 88.62 170 LEU A N 1
ATOM 1307 C CA . LEU A 1 170 ? -22.474 -1.777 42.136 1.00 88.62 170 LEU A CA 1
ATOM 1308 C C . LEU A 1 170 ? -21.706 -2.477 43.264 1.00 88.62 170 LEU A C 1
ATOM 1310 O O . LEU A 1 170 ? -21.939 -2.172 44.435 1.00 88.62 170 LEU A O 1
ATOM 1314 N N . ASP A 1 171 ? -20.790 -3.373 42.902 1.00 87.00 171 ASP A N 1
ATOM 1315 C CA . ASP A 1 171 ? -19.865 -4.012 43.844 1.00 87.00 171 ASP A CA 1
ATOM 1316 C C . ASP A 1 171 ? -18.777 -3.034 44.348 1.00 87.00 171 ASP A C 1
ATOM 1318 O O . ASP A 1 171 ? -18.493 -2.001 43.730 1.00 87.00 171 ASP A O 1
ATOM 1322 N N . GLU A 1 172 ? -18.186 -3.340 45.504 1.00 85.56 172 GLU A N 1
ATOM 1323 C CA . GLU A 1 172 ? -17.205 -2.500 46.197 1.00 85.56 172 GLU A CA 1
ATOM 1324 C C . GLU A 1 172 ? -15.794 -2.612 45.613 1.00 85.56 172 GLU A C 1
ATOM 1326 O O . GLU A 1 172 ? -15.024 -1.660 45.732 1.00 85.56 172 GLU A O 1
ATOM 1331 N N . GLU A 1 173 ? -15.459 -3.720 44.945 1.00 90.12 173 GLU A N 1
ATOM 1332 C CA . GLU A 1 173 ? -14.160 -3.924 44.299 1.00 90.12 173 GLU A CA 1
ATOM 1333 C C . GLU A 1 173 ? -14.306 -4.202 42.798 1.00 90.12 173 GLU A C 1
ATOM 1335 O O . GLU A 1 173 ? -15.062 -5.067 42.365 1.00 90.12 173 GLU A O 1
ATOM 1340 N N . LEU A 1 174 ? -13.532 -3.480 41.986 1.00 90.88 174 LEU A N 1
ATOM 1341 C CA . LEU A 1 174 ? -13.515 -3.606 40.532 1.00 90.88 174 LEU A CA 1
ATOM 1342 C C . LEU A 1 174 ? -12.078 -3.794 40.032 1.00 90.88 174 LEU A C 1
ATOM 1344 O O . LEU A 1 174 ? -11.217 -2.959 40.294 1.00 90.88 174 LEU A O 1
ATOM 1348 N N . ASP A 1 175 ? -11.838 -4.846 39.243 1.00 93.75 175 ASP A N 1
ATOM 1349 C CA . ASP A 1 175 ? -10.617 -5.026 38.441 1.00 93.75 175 ASP A CA 1
ATOM 1350 C C . ASP A 1 175 ? -10.866 -4.532 37.006 1.00 93.75 175 ASP A C 1
ATOM 1352 O O . ASP A 1 175 ? -11.297 -5.284 36.122 1.00 93.75 175 ASP A O 1
ATOM 1356 N N . ALA A 1 176 ? -10.607 -3.245 36.760 1.00 93.88 176 ALA A N 1
ATOM 1357 C CA . ALA A 1 176 ? -10.885 -2.618 35.469 1.00 93.88 176 ALA A CA 1
ATOM 1358 C C . ALA A 1 176 ? -10.025 -3.186 34.330 1.00 93.88 176 ALA A C 1
ATOM 1360 O O . ALA A 1 176 ? -10.444 -3.179 33.174 1.00 93.88 176 ALA A O 1
ATOM 1361 N N . GLY A 1 177 ? -8.835 -3.718 34.632 1.00 93.50 177 GLY A N 1
ATOM 1362 C CA . GLY A 1 177 ? -7.966 -4.344 33.638 1.00 93.50 177 GLY A CA 1
ATOM 1363 C C . GLY A 1 177 ? -8.574 -5.626 33.068 1.00 93.50 177 GLY A C 1
ATOM 1364 O O . GLY A 1 177 ? -8.647 -5.789 31.841 1.00 93.50 177 GLY A O 1
ATOM 1365 N N . LYS A 1 178 ? -9.045 -6.518 33.948 1.00 94.19 178 LYS A N 1
ATOM 1366 C CA . LYS A 1 178 ? -9.747 -7.742 33.536 1.00 94.19 178 LYS A CA 1
ATOM 1367 C C . LYS A 1 178 ? -11.080 -7.423 32.877 1.00 94.19 178 LYS A C 1
ATOM 1369 O O . LYS A 1 178 ? -11.355 -7.960 31.804 1.00 94.19 178 LYS A O 1
ATOM 1374 N N . LEU A 1 179 ? -11.856 -6.510 33.462 1.00 95.12 179 LEU A N 1
ATOM 1375 C CA . LEU A 1 179 ? -13.167 -6.154 32.935 1.00 95.12 179 LEU A CA 1
ATOM 1376 C C . LEU A 1 179 ? -13.073 -5.529 31.541 1.00 95.12 179 LEU A C 1
ATOM 1378 O O . LEU A 1 179 ? -13.807 -5.934 30.648 1.00 95.12 179 LEU A O 1
ATOM 1382 N N . LEU A 1 180 ? -12.124 -4.615 31.307 1.00 95.56 180 LEU A N 1
ATOM 1383 C CA . LEU A 1 180 ? -11.896 -4.029 29.983 1.00 95.56 180 LEU A CA 1
ATOM 1384 C C . LEU A 1 180 ? -11.492 -5.093 28.950 1.00 95.56 180 LEU A C 1
ATOM 1386 O O . LEU A 1 180 ? -11.941 -5.057 27.806 1.00 95.56 180 LEU A O 1
ATOM 1390 N N . THR A 1 181 ? -10.660 -6.059 29.346 1.00 95.25 181 THR A N 1
ATOM 1391 C CA . THR A 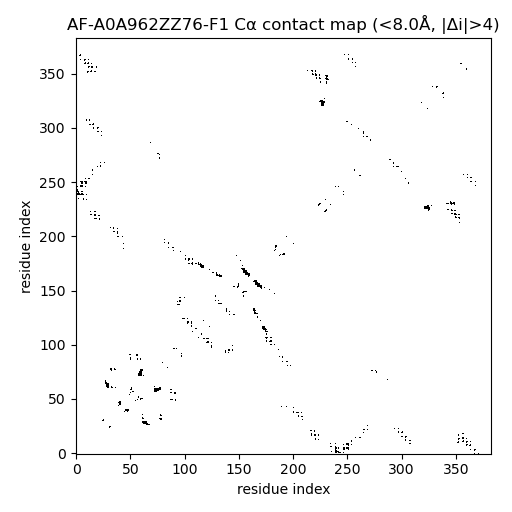1 181 ? -10.256 -7.164 28.461 1.00 95.25 181 THR A CA 1
ATOM 1392 C C . THR A 1 181 ? -11.459 -8.017 28.062 1.00 95.25 181 THR A C 1
ATOM 1394 O O . THR A 1 181 ? -11.622 -8.342 26.886 1.00 95.25 181 THR A O 1
ATOM 1397 N N . ALA A 1 182 ? -12.322 -8.342 29.022 1.00 96.62 182 ALA A N 1
ATOM 1398 C CA . ALA A 1 182 ? -13.556 -9.074 28.778 1.00 96.62 182 ALA A CA 1
ATOM 1399 C C . ALA A 1 182 ? -14.567 -8.281 27.944 1.00 96.62 182 ALA A C 1
ATOM 1401 O O . ALA A 1 182 ? -15.201 -8.834 27.047 1.00 96.62 182 ALA A O 1
ATOM 1402 N N . PHE A 1 183 ? -14.661 -6.974 28.190 1.00 97.00 183 PHE A N 1
ATOM 1403 C CA . PHE A 1 183 ? -15.521 -6.068 27.440 1.00 97.00 183 PHE A CA 1
ATOM 1404 C C . PHE A 1 183 ? -15.138 -6.071 25.956 1.00 97.00 183 PHE A C 1
ATOM 1406 O O . PHE A 1 183 ? -15.996 -6.253 25.094 1.00 97.00 183 PHE A O 1
ATOM 1413 N N . TYR A 1 184 ? -13.839 -5.989 25.642 1.00 96.50 184 TYR A N 1
ATOM 1414 C CA . TYR A 1 184 ? -13.371 -6.132 24.262 1.00 96.50 184 TYR A CA 1
ATOM 1415 C C . TYR A 1 184 ? -13.692 -7.499 23.663 1.00 96.50 184 TYR A C 1
ATOM 1417 O O . TYR A 1 184 ? -14.100 -7.566 22.513 1.00 96.50 184 TYR A O 1
ATOM 1425 N N . GLN A 1 185 ? -13.542 -8.591 24.413 1.00 96.19 185 GLN A N 1
ATOM 1426 C CA . GLN A 1 185 ? -13.867 -9.927 23.897 1.00 96.19 185 GLN A CA 1
ATOM 1427 C C . GLN A 1 185 ? -15.355 -10.083 23.561 1.00 96.19 185 GLN A C 1
ATOM 1429 O O . GLN A 1 185 ? -15.687 -10.789 22.611 1.00 96.19 185 GLN A O 1
ATOM 1434 N N . ARG A 1 186 ? -16.242 -9.431 24.323 1.00 96.44 186 ARG A N 1
ATOM 1435 C CA . ARG A 1 186 ? -17.694 -9.504 24.128 1.00 96.44 186 ARG A CA 1
ATOM 1436 C C . ARG A 1 186 ? -18.183 -8.605 22.996 1.00 96.44 186 ARG A C 1
ATOM 1438 O O . ARG A 1 186 ? -18.966 -9.064 22.170 1.00 96.44 186 ARG A O 1
ATOM 1445 N N . PHE A 1 187 ? -17.748 -7.346 22.980 1.00 95.62 187 PHE A N 1
ATOM 1446 C CA . PHE A 1 187 ? -18.300 -6.317 22.091 1.00 95.62 187 PHE A CA 1
ATOM 1447 C C . PHE A 1 187 ? -17.417 -5.997 20.879 1.00 95.62 187 PHE A C 1
ATOM 1449 O O . PHE A 1 187 ? -17.911 -5.425 19.915 1.00 95.62 187 PHE A O 1
ATOM 1456 N N . PHE A 1 188 ? -16.135 -6.376 20.908 1.00 94.31 188 PHE A N 1
ATOM 1457 C CA . PHE A 1 188 ? -15.167 -6.117 19.837 1.00 94.31 188 PHE A CA 1
ATOM 1458 C C . PHE A 1 188 ? -14.246 -7.326 19.583 1.00 94.31 188 PHE A C 1
ATOM 1460 O O . PHE A 1 188 ? -13.013 -7.197 19.664 1.00 94.31 188 PHE A O 1
ATOM 1467 N N . PRO A 1 189 ? -14.790 -8.523 19.304 1.00 93.75 189 PRO A N 1
ATOM 1468 C CA . PRO A 1 189 ? -13.961 -9.705 19.086 1.00 93.75 189 PRO A CA 1
ATOM 1469 C C . PRO A 1 189 ? -12.927 -9.487 17.966 1.00 93.75 189 PRO A C 1
ATOM 1471 O O . PRO A 1 189 ? -11.779 -9.921 18.080 1.00 93.75 189 PRO A O 1
ATOM 1474 N N . GLU A 1 190 ? -13.273 -8.715 16.936 1.00 91.75 190 GLU A N 1
ATOM 1475 C CA . GLU A 1 190 ? -12.397 -8.393 15.810 1.00 91.75 190 GLU A CA 1
ATOM 1476 C C . GLU A 1 190 ? -11.236 -7.482 16.217 1.00 91.75 190 GLU A C 1
ATOM 1478 O O . GLU A 1 190 ? -10.113 -7.653 15.742 1.00 91.75 190 GLU A O 1
ATOM 1483 N N . ARG A 1 191 ? -11.469 -6.546 17.145 1.00 93.31 191 ARG A N 1
ATOM 1484 C CA . ARG A 1 191 ? -10.414 -5.698 17.717 1.00 93.31 191 ARG A CA 1
ATOM 1485 C C . ARG A 1 191 ? -9.376 -6.541 18.448 1.00 93.31 191 ARG A C 1
ATOM 1487 O O . ARG A 1 191 ? -8.183 -6.317 18.274 1.00 93.31 191 ARG A O 1
ATOM 1494 N N . VAL A 1 192 ? -9.816 -7.505 19.260 1.00 95.06 192 VAL A N 1
ATOM 1495 C CA . VAL A 1 192 ? -8.919 -8.417 19.997 1.00 95.06 192 VAL A CA 1
ATOM 1496 C C . VAL A 1 192 ? -8.077 -9.240 19.023 1.00 95.06 192 VAL A C 1
ATOM 1498 O O . VAL A 1 192 ? -6.874 -9.426 19.215 1.00 95.06 192 VAL A O 1
ATOM 1501 N N . ASP A 1 193 ? -8.706 -9.712 17.955 1.00 93.88 193 ASP A N 1
ATOM 1502 C CA . ASP A 1 193 ? -8.057 -10.474 16.900 1.00 93.88 193 ASP A CA 1
ATOM 1503 C C . ASP A 1 193 ? -7.018 -9.658 16.122 1.00 93.88 193 ASP A C 1
ATOM 1505 O O . ASP A 1 193 ? -5.937 -10.176 15.817 1.00 93.88 193 ASP A O 1
ATOM 1509 N N . ILE A 1 194 ? -7.325 -8.395 15.817 1.00 94.19 194 ILE A N 1
ATOM 1510 C CA . ILE A 1 194 ? -6.406 -7.452 15.171 1.00 94.19 194 ILE A CA 1
ATOM 1511 C C . ILE A 1 194 ? -5.255 -7.107 16.114 1.00 94.19 194 ILE A C 1
ATOM 1513 O O . ILE A 1 194 ? -4.103 -7.186 15.701 1.00 94.19 194 ILE A O 1
ATOM 1517 N N . ASP A 1 195 ? -5.532 -6.804 17.381 1.00 95.69 195 ASP A N 1
ATOM 1518 C CA . ASP A 1 195 ? -4.517 -6.472 18.385 1.00 95.69 195 ASP A CA 1
ATOM 1519 C C . ASP A 1 195 ? -3.448 -7.574 18.500 1.00 95.69 195 ASP A C 1
ATOM 1521 O O . ASP A 1 195 ? -2.242 -7.300 18.481 1.00 95.69 195 ASP A O 1
ATOM 1525 N N . LYS A 1 196 ? -3.886 -8.839 18.514 1.00 96.62 196 LYS A N 1
ATOM 1526 C CA . LYS A 1 196 ? -3.007 -10.017 18.571 1.00 96.62 196 LYS A CA 1
ATOM 1527 C C . LYS A 1 196 ? -2.242 -10.275 17.275 1.00 96.62 196 LYS A C 1
ATOM 1529 O O . LYS A 1 196 ? -1.120 -10.775 17.318 1.00 96.62 196 LYS A O 1
ATOM 1534 N N . ARG A 1 197 ? -2.849 -9.999 16.117 1.00 97.00 197 ARG A N 1
ATOM 1535 C CA . ARG A 1 197 ? -2.331 -10.410 14.799 1.00 97.00 197 ARG A CA 1
ATOM 1536 C C . ARG A 1 197 ? -1.921 -9.236 13.906 1.00 97.00 197 ARG A C 1
ATOM 1538 O O . ARG A 1 197 ? -1.699 -9.435 12.713 1.00 97.00 197 ARG A O 1
ATOM 1545 N N . PHE A 1 198 ? -1.756 -8.036 14.460 1.00 96.19 198 PHE A N 1
ATOM 1546 C CA . PHE A 1 198 ? -1.427 -6.829 13.696 1.00 96.19 198 PHE A CA 1
ATOM 1547 C C . PHE A 1 198 ? -0.140 -6.978 12.873 1.00 96.19 198 PHE A C 1
ATOM 1549 O O . PHE A 1 198 ? -0.118 -6.648 11.693 1.00 96.19 198 PHE A O 1
ATOM 1556 N N . ALA A 1 199 ? 0.900 -7.606 13.430 1.00 96.56 199 ALA A N 1
ATOM 1557 C CA . ALA A 1 199 ? 2.134 -7.878 12.688 1.00 96.56 199 ALA A CA 1
ATOM 1558 C C . ALA A 1 199 ? 1.906 -8.760 11.440 1.00 96.56 199 ALA A C 1
ATOM 1560 O O . ALA A 1 199 ? 2.635 -8.660 10.454 1.00 96.56 199 ALA A O 1
ATOM 1561 N N . GLN A 1 200 ? 0.893 -9.636 11.453 1.00 96.81 200 GLN A N 1
ATOM 1562 C CA . GLN A 1 200 ? 0.515 -10.413 10.272 1.00 96.81 200 GLN A CA 1
ATOM 1563 C C . GLN A 1 200 ? -0.230 -9.551 9.247 1.00 96.81 200 GLN A C 1
ATOM 1565 O O . GLN A 1 200 ? 0.002 -9.709 8.048 1.00 96.81 200 GLN A O 1
ATOM 1570 N N . LEU A 1 201 ? -1.093 -8.637 9.700 1.00 95.25 201 LEU A N 1
ATOM 1571 C CA . LEU A 1 201 ? -1.737 -7.645 8.839 1.00 95.25 201 LEU A CA 1
ATOM 1572 C C . LEU A 1 201 ? -0.684 -6.788 8.117 1.00 95.25 201 LEU A C 1
ATOM 1574 O O . LEU A 1 201 ? -0.762 -6.645 6.897 1.00 95.25 201 LEU A O 1
ATOM 1578 N N . GLU A 1 202 ? 0.327 -6.290 8.833 1.00 95.12 202 GLU A N 1
ATOM 1579 C CA . GLU A 1 202 ? 1.429 -5.514 8.248 1.00 95.12 202 GLU A CA 1
ATOM 1580 C C . GLU A 1 202 ? 2.200 -6.318 7.201 1.00 95.12 202 GLU A C 1
ATOM 1582 O O . GLU A 1 202 ? 2.357 -5.859 6.071 1.00 95.12 202 GLU A O 1
ATOM 1587 N N . LYS A 1 203 ? 2.589 -7.561 7.515 1.00 96.00 203 LYS A N 1
ATOM 1588 C CA . LYS A 1 203 ? 3.256 -8.455 6.551 1.00 96.00 203 LYS A CA 1
ATOM 1589 C C . LYS A 1 203 ? 2.409 -8.700 5.302 1.00 96.00 203 LYS A C 1
ATOM 1591 O O . LYS A 1 203 ? 2.924 -8.660 4.183 1.00 96.00 203 LYS A O 1
ATOM 1596 N N . ASN A 1 204 ? 1.107 -8.941 5.471 1.00 96.06 204 ASN A N 1
ATOM 1597 C CA . ASN A 1 204 ? 0.181 -9.128 4.353 1.00 96.06 204 ASN A CA 1
ATOM 1598 C C . ASN A 1 204 ? 0.086 -7.859 3.498 1.00 96.06 204 ASN A C 1
ATOM 1600 O O . ASN A 1 204 ? 0.062 -7.939 2.266 1.00 96.06 204 ASN A O 1
ATOM 1604 N N . PHE A 1 205 ? 0.055 -6.694 4.145 1.00 95.12 205 PHE A N 1
ATOM 1605 C CA . PHE A 1 205 ? 0.011 -5.401 3.480 1.00 95.12 205 PHE A CA 1
ATOM 1606 C C . PHE A 1 205 ? 1.289 -5.136 2.687 1.00 95.12 205 PHE A C 1
ATOM 1608 O O . PHE A 1 205 ? 1.202 -4.832 1.496 1.00 95.12 205 PHE A O 1
ATOM 1615 N N . GLU A 1 206 ? 2.461 -5.314 3.295 1.00 93.56 206 GLU A N 1
ATOM 1616 C CA . GLU A 1 206 ? 3.751 -5.160 2.626 1.00 93.56 206 GLU A CA 1
ATOM 1617 C C . GLU A 1 206 ? 3.868 -6.090 1.421 1.00 93.56 206 GLU A C 1
ATOM 1619 O O . GLU A 1 206 ? 4.202 -5.638 0.324 1.00 93.56 206 GLU A O 1
ATOM 1624 N N . PHE A 1 207 ? 3.514 -7.368 1.579 1.00 94.81 207 PHE A N 1
ATOM 1625 C CA . PHE A 1 207 ? 3.544 -8.339 0.489 1.00 94.81 207 PHE A CA 1
ATOM 1626 C C . PHE A 1 207 ? 2.599 -7.951 -0.658 1.00 94.81 207 PHE A C 1
ATOM 1628 O O . PHE A 1 207 ? 2.991 -7.940 -1.831 1.00 94.81 207 PHE A O 1
ATOM 1635 N N . ALA A 1 208 ? 1.351 -7.591 -0.343 1.00 93.81 208 ALA A N 1
ATOM 1636 C CA . ALA A 1 208 ? 0.378 -7.157 -1.341 1.00 93.81 208 ALA A CA 1
ATOM 1637 C C . ALA A 1 208 ? 0.836 -5.878 -2.061 1.00 93.81 208 ALA A C 1
ATOM 1639 O O . ALA A 1 208 ? 0.701 -5.769 -3.285 1.00 93.81 208 ALA A O 1
ATOM 1640 N N . TYR A 1 209 ? 1.415 -4.933 -1.318 1.00 90.69 209 TYR A N 1
ATOM 1641 C CA . TYR A 1 209 ? 1.934 -3.678 -1.843 1.00 90.69 209 TYR A CA 1
ATOM 1642 C C . TYR A 1 209 ? 3.150 -3.899 -2.749 1.00 90.69 209 TYR A C 1
ATOM 1644 O O . TYR A 1 209 ? 3.179 -3.373 -3.862 1.00 90.69 209 TYR A O 1
ATOM 1652 N N . GLN A 1 210 ? 4.104 -4.742 -2.349 1.00 90.12 210 GLN A N 1
ATOM 1653 C CA . GLN A 1 210 ? 5.260 -5.121 -3.167 1.00 90.12 210 GLN A CA 1
ATOM 1654 C C . GLN A 1 210 ? 4.835 -5.824 -4.461 1.00 90.12 210 GLN A C 1
ATOM 1656 O O . GLN A 1 210 ? 5.257 -5.426 -5.547 1.00 90.12 210 GLN A O 1
ATOM 1661 N N . ARG A 1 211 ? 3.935 -6.814 -4.380 1.00 91.81 211 ARG A N 1
ATOM 1662 C CA . ARG A 1 211 ? 3.415 -7.528 -5.559 1.00 91.81 211 ARG A CA 1
ATOM 1663 C C . ARG A 1 211 ? 2.707 -6.582 -6.526 1.00 91.81 211 ARG A C 1
ATOM 1665 O O . ARG A 1 211 ? 2.854 -6.708 -7.743 1.00 91.81 211 ARG A O 1
ATOM 1672 N N . ARG A 1 212 ? 1.924 -5.639 -5.999 1.00 90.69 212 ARG A N 1
ATOM 1673 C CA . ARG A 1 212 ? 1.256 -4.609 -6.798 1.00 90.69 212 ARG A CA 1
ATOM 1674 C C . ARG A 1 212 ? 2.267 -3.672 -7.452 1.00 90.69 212 ARG A C 1
ATOM 1676 O O . ARG A 1 212 ? 2.138 -3.424 -8.647 1.00 90.69 212 ARG A O 1
ATOM 1683 N N . ASN A 1 213 ? 3.257 -3.191 -6.704 1.00 89.25 213 ASN A N 1
ATOM 1684 C CA . ASN A 1 213 ? 4.302 -2.320 -7.231 1.00 89.25 213 ASN A CA 1
ATOM 1685 C C . ASN A 1 213 ? 5.072 -3.005 -8.357 1.00 89.25 213 ASN A C 1
ATOM 1687 O O . ASN A 1 213 ? 5.202 -2.403 -9.411 1.00 89.25 213 ASN A O 1
ATOM 1691 N N . LEU A 1 214 ? 5.478 -4.267 -8.186 1.00 90.19 214 LEU A N 1
ATOM 1692 C CA . LEU A 1 214 ? 6.170 -5.036 -9.225 1.00 90.19 214 LEU A CA 1
ATOM 1693 C C . LEU A 1 214 ? 5.332 -5.149 -10.507 1.00 90.19 214 LEU A C 1
ATOM 1695 O O . LEU A 1 214 ? 5.824 -4.897 -11.604 1.00 90.19 214 LEU A O 1
ATOM 1699 N N . ARG A 1 215 ? 4.039 -5.482 -10.374 1.00 92.81 215 ARG A N 1
ATOM 1700 C CA . ARG A 1 215 ? 3.111 -5.529 -11.516 1.00 92.81 215 ARG A CA 1
ATOM 1701 C C . ARG A 1 215 ? 2.985 -4.172 -12.202 1.00 92.81 215 ARG A C 1
ATOM 1703 O O . ARG A 1 215 ? 2.999 -4.116 -13.424 1.00 92.81 215 ARG A O 1
ATOM 1710 N N . GLN A 1 216 ? 2.859 -3.092 -11.432 1.00 92.31 216 GLN A N 1
ATOM 1711 C CA . GLN A 1 216 ? 2.780 -1.735 -11.973 1.00 92.31 216 GLN A CA 1
ATOM 1712 C C . GLN A 1 216 ? 4.064 -1.342 -12.699 1.00 92.31 216 GLN A C 1
ATOM 1714 O O . GLN A 1 216 ? 3.975 -0.842 -13.813 1.00 92.31 216 GLN A O 1
ATOM 1719 N N . THR A 1 217 ? 5.235 -1.613 -12.118 1.00 93.25 217 THR A N 1
ATOM 1720 C CA . THR A 1 217 ? 6.535 -1.379 -12.758 1.00 93.25 217 THR A CA 1
ATOM 1721 C C . THR A 1 217 ? 6.608 -2.105 -14.098 1.00 93.25 217 THR A C 1
ATOM 1723 O O . THR A 1 217 ? 6.927 -1.477 -15.100 1.00 93.25 217 THR A O 1
ATOM 1726 N N . PHE A 1 218 ? 6.224 -3.385 -14.149 1.00 95.88 218 PHE A N 1
ATOM 1727 C CA . PHE A 1 218 ? 6.208 -4.150 -15.397 1.00 95.88 218 PHE A CA 1
ATOM 1728 C C . PHE A 1 218 ? 5.236 -3.567 -16.434 1.00 95.88 218 PHE A C 1
ATOM 1730 O O . PHE A 1 218 ? 5.605 -3.399 -17.594 1.00 95.88 218 PHE A O 1
ATOM 1737 N N . VAL A 1 219 ? 4.008 -3.213 -16.033 1.00 96.44 219 VAL A N 1
ATOM 1738 C CA . VAL A 1 219 ? 3.021 -2.610 -16.946 1.00 96.44 219 VAL A CA 1
ATOM 1739 C C . VAL A 1 219 ? 3.504 -1.259 -17.469 1.00 96.44 219 VAL A C 1
ATOM 1741 O O . VAL A 1 219 ? 3.441 -1.024 -18.673 1.00 96.44 219 VAL A O 1
ATOM 1744 N N . PHE A 1 220 ? 4.023 -0.380 -16.610 1.00 95.69 220 PHE A N 1
ATOM 1745 C CA . PHE A 1 220 ? 4.566 0.907 -17.046 1.00 95.69 220 PHE A CA 1
ATOM 1746 C C . PHE A 1 220 ? 5.794 0.736 -17.932 1.00 95.69 220 PHE A C 1
ATOM 1748 O O . PHE A 1 220 ? 5.907 1.432 -18.934 1.00 95.69 220 PHE A O 1
ATOM 1755 N N . ALA A 1 221 ? 6.668 -0.222 -17.631 1.00 96.44 221 ALA A N 1
ATOM 1756 C CA . ALA A 1 221 ? 7.801 -0.548 -18.483 1.00 96.44 221 ALA A CA 1
ATOM 1757 C C . ALA A 1 221 ? 7.367 -1.041 -19.865 1.00 96.44 221 ALA A C 1
ATOM 1759 O O . ALA A 1 221 ? 7.936 -0.614 -20.867 1.00 96.44 221 ALA A O 1
ATOM 1760 N N . LEU A 1 222 ? 6.325 -1.873 -19.938 1.00 97.12 222 LEU A N 1
ATOM 1761 C CA . LEU A 1 222 ? 5.755 -2.318 -21.205 1.00 97.12 222 LEU A CA 1
ATOM 1762 C C . LEU A 1 222 ? 5.126 -1.158 -21.981 1.00 97.12 222 LEU A C 1
ATOM 1764 O O . LEU A 1 222 ? 5.374 -1.023 -23.176 1.00 97.12 222 LEU A O 1
ATOM 1768 N N . LEU A 1 223 ? 4.359 -0.293 -21.313 1.00 95.62 223 LEU A N 1
ATOM 1769 C CA . LEU A 1 223 ? 3.784 0.899 -21.938 1.00 95.62 223 LEU A CA 1
ATOM 1770 C C . LEU A 1 223 ? 4.871 1.841 -22.454 1.00 95.62 223 LEU A C 1
ATOM 1772 O O . LEU A 1 223 ? 4.757 2.335 -23.570 1.00 95.62 223 LEU A O 1
ATOM 1776 N N . VAL A 1 224 ? 5.942 2.054 -21.688 1.00 93.75 224 VAL A N 1
ATOM 1777 C CA . VAL A 1 224 ? 7.084 2.865 -22.119 1.00 93.75 224 VAL A CA 1
ATOM 1778 C C . VAL A 1 224 ? 7.774 2.222 -23.326 1.00 93.75 224 VAL A C 1
ATOM 1780 O O . VAL A 1 224 ? 8.009 2.897 -24.327 1.00 93.75 224 VAL A O 1
ATOM 1783 N N . ALA A 1 225 ? 8.048 0.917 -23.277 1.00 94.56 225 ALA A N 1
ATOM 1784 C CA . ALA A 1 225 ? 8.683 0.201 -24.380 1.00 94.56 225 ALA A CA 1
ATOM 1785 C C . ALA A 1 225 ? 7.845 0.251 -25.668 1.00 94.56 225 ALA A C 1
ATOM 1787 O O . ALA A 1 225 ? 8.401 0.438 -26.751 1.00 94.56 225 ALA A O 1
ATOM 1788 N N . LEU A 1 226 ? 6.520 0.125 -25.550 1.00 94.06 226 LEU A N 1
ATOM 1789 C CA . LEU A 1 226 ? 5.596 0.224 -26.673 1.00 94.06 226 LEU A CA 1
ATOM 1790 C C . LEU A 1 226 ? 5.500 1.663 -27.175 1.00 94.06 226 LEU A C 1
ATOM 1792 O O . LEU A 1 226 ? 5.930 1.926 -28.288 1.00 94.06 226 LEU A O 1
ATOM 1796 N N . LEU A 1 227 ? 4.995 2.606 -26.372 1.00 91.38 227 LEU A N 1
ATOM 1797 C CA . LEU A 1 227 ? 4.658 3.970 -26.806 1.00 91.38 227 LEU A CA 1
ATOM 1798 C C . LEU A 1 227 ? 5.863 4.737 -27.364 1.00 91.38 227 LEU A C 1
ATOM 1800 O O . LEU A 1 227 ? 5.744 5.410 -28.392 1.00 91.38 227 LEU A O 1
ATOM 1804 N N . PHE A 1 228 ? 7.031 4.584 -26.736 1.00 89.19 228 PHE A N 1
ATOM 1805 C CA . PHE A 1 228 ? 8.255 5.271 -27.149 1.00 89.19 228 PHE A CA 1
ATOM 1806 C C . PHE A 1 228 ? 9.119 4.460 -28.125 1.00 89.19 228 PHE A C 1
ATOM 1808 O O . PHE A 1 228 ? 10.175 4.937 -28.531 1.00 89.19 228 PHE A O 1
ATOM 1815 N N . ASN A 1 229 ? 8.656 3.281 -28.563 1.00 91.81 229 ASN A N 1
ATOM 1816 C CA . ASN A 1 229 ? 9.352 2.417 -29.519 1.00 91.81 229 ASN A CA 1
ATOM 1817 C C . ASN A 1 229 ? 10.765 2.002 -29.055 1.00 91.81 229 ASN A C 1
ATOM 1819 O O . ASN A 1 229 ? 11.749 2.204 -29.764 1.00 91.81 229 ASN A O 1
ATOM 1823 N N . PHE A 1 230 ? 10.848 1.364 -27.886 1.00 94.00 230 PHE A N 1
ATOM 1824 C CA . PHE A 1 230 ? 12.081 0.785 -27.341 1.00 94.00 230 PHE A CA 1
ATOM 1825 C C . PHE A 1 230 ? 12.043 -0.757 -27.294 1.00 94.00 230 PHE A C 1
ATOM 1827 O O . PHE A 1 230 ? 12.150 -1.345 -26.212 1.00 94.00 230 PHE A O 1
ATOM 1834 N N . PRO A 1 231 ? 11.875 -1.461 -28.429 1.00 96.50 231 PRO A N 1
ATOM 1835 C CA . PRO A 1 231 ? 12.074 -2.905 -28.444 1.00 96.50 231 PRO A CA 1
ATOM 1836 C C . PRO A 1 231 ? 13.560 -3.227 -28.182 1.00 96.50 231 PRO A C 1
ATOM 1838 O O . PRO A 1 231 ? 14.451 -2.428 -28.480 1.00 96.50 231 PRO A O 1
ATOM 1841 N N . PHE A 1 232 ? 13.831 -4.372 -27.554 1.00 97.00 232 PHE A N 1
ATOM 1842 C CA . PHE A 1 232 ? 15.168 -4.715 -27.062 1.00 97.00 232 PHE A CA 1
ATOM 1843 C C . PHE A 1 232 ? 16.242 -4.759 -28.161 1.00 97.00 232 PHE A C 1
ATOM 1845 O O . PHE A 1 232 ? 17.358 -4.282 -27.955 1.00 97.00 232 PHE A O 1
ATOM 1852 N N . ASP A 1 233 ? 15.906 -5.298 -29.331 1.00 95.38 233 ASP A N 1
ATOM 1853 C CA . ASP A 1 233 ? 16.775 -5.345 -30.510 1.00 95.38 233 ASP A CA 1
ATOM 1854 C C . ASP A 1 233 ? 17.235 -3.947 -30.945 1.00 95.38 233 ASP A C 1
ATOM 1856 O O . ASP A 1 233 ? 18.416 -3.732 -31.225 1.00 95.38 233 ASP A O 1
ATOM 1860 N N . GLU A 1 234 ? 16.323 -2.977 -30.927 1.00 92.62 234 GLU A N 1
ATOM 1861 C CA . GLU A 1 234 ? 16.612 -1.585 -31.243 1.00 92.62 234 GLU A CA 1
ATOM 1862 C C . GLU A 1 234 ? 17.526 -0.950 -30.195 1.00 92.62 234 GLU A C 1
ATOM 1864 O O . GLU A 1 234 ? 18.512 -0.311 -30.557 1.00 92.62 234 GLU A O 1
ATOM 1869 N N . LEU A 1 235 ? 17.259 -1.169 -28.903 1.00 93.81 235 LEU A N 1
ATOM 1870 C CA . LEU A 1 235 ? 18.133 -0.692 -27.825 1.00 93.81 235 LEU A CA 1
ATOM 1871 C C . LEU A 1 235 ? 19.546 -1.264 -27.960 1.00 93.81 235 LEU A C 1
ATOM 1873 O O . LEU A 1 235 ? 20.533 -0.534 -27.860 1.00 93.81 235 LEU A O 1
ATOM 1877 N N . TYR A 1 236 ? 19.653 -2.562 -28.239 1.00 95.44 236 TYR A N 1
ATOM 1878 C CA . TYR A 1 236 ? 20.934 -3.222 -28.450 1.00 95.44 236 TYR A CA 1
ATOM 1879 C C . TYR A 1 236 ? 21.665 -2.659 -29.672 1.00 95.44 236 TYR A C 1
ATOM 1881 O O . TYR A 1 236 ? 22.846 -2.321 -29.583 1.00 95.44 236 TYR A O 1
ATOM 1889 N N . ARG A 1 237 ? 20.963 -2.483 -30.796 1.00 94.00 237 ARG A N 1
ATOM 1890 C CA . ARG A 1 237 ? 21.503 -1.877 -32.019 1.00 94.00 237 ARG A CA 1
ATOM 1891 C C . ARG A 1 237 ? 21.985 -0.446 -31.783 1.00 94.00 237 ARG A C 1
ATOM 1893 O O . ARG A 1 237 ? 23.074 -0.075 -32.215 1.00 94.00 237 ARG A O 1
ATOM 1900 N N . GLN A 1 238 ? 21.216 0.360 -31.059 1.00 91.31 238 GLN A N 1
ATOM 1901 C CA . GLN A 1 238 ? 21.636 1.711 -30.699 1.00 91.31 238 GLN A CA 1
ATOM 1902 C C . GLN A 1 238 ? 22.868 1.681 -29.796 1.00 91.31 238 GLN A C 1
ATOM 1904 O O . GLN A 1 238 ? 23.778 2.487 -29.983 1.00 91.31 238 GLN A O 1
ATOM 1909 N N . ALA A 1 239 ? 22.935 0.754 -28.843 1.00 93.12 239 ALA A N 1
ATOM 1910 C CA . ALA A 1 239 ? 24.079 0.619 -27.955 1.00 93.12 239 ALA A CA 1
ATOM 1911 C C . ALA A 1 239 ? 25.356 0.174 -28.689 1.00 93.12 239 ALA A C 1
ATOM 1913 O O . ALA A 1 239 ? 26.430 0.694 -28.395 1.00 93.12 239 ALA A O 1
ATOM 1914 N N . THR A 1 240 ? 25.267 -0.741 -29.663 1.00 93.50 240 THR A N 1
ATOM 1915 C CA . THR A 1 240 ? 26.432 -1.196 -30.448 1.00 93.50 240 THR A CA 1
ATOM 1916 C C . THR A 1 240 ? 26.973 -0.117 -31.370 1.00 93.50 240 THR A C 1
ATOM 1918 O O . THR A 1 240 ? 28.181 -0.035 -31.577 1.00 93.50 240 THR A O 1
ATOM 1921 N N . GLN A 1 241 ? 26.098 0.733 -31.896 1.00 92.62 241 GLN A N 1
ATOM 1922 C CA . GLN A 1 241 ? 26.503 1.803 -32.791 1.00 92.62 241 GLN A CA 1
ATOM 1923 C C . GLN A 1 241 ? 27.122 3.002 -32.040 1.00 92.62 241 GLN A C 1
ATOM 1925 O O . GLN A 1 241 ? 27.709 3.858 -32.696 1.00 92.62 241 GLN A O 1
ATOM 1930 N N . ARG A 1 242 ? 26.937 3.150 -30.716 1.00 90.50 242 ARG A N 1
ATOM 1931 C CA . ARG A 1 242 ? 27.400 4.339 -29.966 1.00 90.50 242 ARG A CA 1
ATOM 1932 C C . ARG A 1 242 ? 28.916 4.371 -29.837 1.00 90.50 242 ARG A C 1
ATOM 1934 O O . ARG A 1 242 ? 29.558 3.352 -29.571 1.00 90.50 242 ARG A O 1
ATOM 1941 N N . SER A 1 243 ? 29.483 5.569 -29.950 1.00 92.50 243 SER A N 1
ATOM 1942 C CA . SER A 1 243 ? 30.912 5.749 -29.726 1.00 92.50 243 SER A CA 1
ATOM 1943 C C . SER A 1 243 ? 31.274 5.519 -28.256 1.00 92.50 243 SER A C 1
ATOM 1945 O O . SER A 1 243 ? 30.439 5.528 -27.341 1.00 92.50 243 SER A O 1
ATOM 1947 N N . THR A 1 244 ? 32.566 5.308 -28.011 1.00 89.88 244 THR A N 1
ATOM 1948 C CA . THR A 1 244 ? 33.100 5.139 -26.660 1.00 89.88 244 THR A CA 1
ATOM 1949 C C . THR A 1 244 ? 32.756 6.327 -25.762 1.00 89.88 244 THR A C 1
ATOM 1951 O O . THR A 1 244 ? 32.295 6.106 -24.640 1.00 89.88 244 THR A O 1
ATOM 1954 N N . ALA A 1 245 ? 32.966 7.545 -26.266 1.00 91.44 245 ALA A N 1
ATOM 1955 C CA . ALA A 1 245 ? 32.725 8.791 -25.549 1.00 91.44 245 ALA A CA 1
ATOM 1956 C C . ALA A 1 245 ? 31.229 9.012 -25.291 1.00 91.44 245 ALA A C 1
ATOM 1958 O O . ALA A 1 245 ? 30.843 9.281 -24.158 1.00 91.44 245 ALA A O 1
ATOM 1959 N N . GLU A 1 246 ? 30.377 8.784 -26.297 1.00 89.81 246 GLU A N 1
ATOM 1960 C CA . GLU A 1 246 ? 28.915 8.868 -26.153 1.00 89.81 246 GLU A CA 1
ATOM 1961 C C . GLU A 1 246 ? 28.376 7.904 -25.097 1.00 89.81 246 GLU A C 1
ATOM 1963 O O . GLU A 1 246 ? 27.462 8.241 -24.349 1.00 89.81 246 GLU A O 1
ATOM 1968 N N . THR A 1 247 ? 28.930 6.691 -25.044 1.00 90.31 247 THR A N 1
ATOM 1969 C CA . THR A 1 247 ? 28.525 5.676 -24.068 1.00 90.31 247 THR A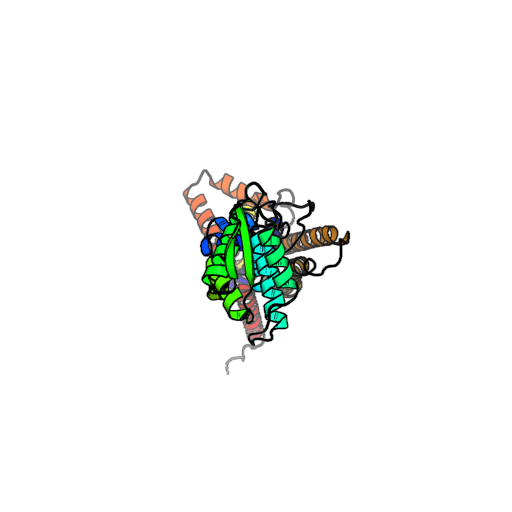 CA 1
ATOM 1970 C C . THR A 1 247 ? 28.873 6.103 -22.645 1.00 90.31 247 THR A C 1
ATOM 1972 O O . THR A 1 247 ? 28.037 5.966 -21.756 1.00 90.31 247 THR A O 1
ATOM 1975 N N . THR A 1 248 ? 30.084 6.630 -22.429 1.00 91.94 248 THR A N 1
ATOM 1976 C CA . THR A 1 248 ? 30.496 7.131 -21.109 1.00 91.94 248 THR A CA 1
ATOM 1977 C C . THR A 1 248 ? 29.635 8.319 -20.691 1.00 91.94 248 THR A C 1
ATOM 1979 O O . THR A 1 248 ? 29.049 8.276 -19.617 1.00 91.94 248 THR A O 1
ATOM 1982 N N . ALA A 1 249 ? 29.461 9.308 -21.574 1.00 91.81 249 ALA A N 1
ATOM 1983 C CA . ALA A 1 249 ? 28.661 10.495 -21.287 1.00 91.81 249 ALA A CA 1
ATOM 1984 C C . ALA A 1 249 ? 27.197 10.149 -20.966 1.00 91.81 249 ALA A C 1
ATOM 1986 O O . ALA A 1 249 ? 26.605 10.716 -20.049 1.00 91.81 249 ALA A O 1
ATOM 1987 N N . LEU A 1 250 ? 26.602 9.190 -21.690 1.00 90.31 250 LEU A N 1
ATOM 1988 C CA . LEU A 1 250 ? 25.256 8.707 -21.380 1.00 90.31 250 LEU A CA 1
ATOM 1989 C C . LEU A 1 250 ? 25.211 8.044 -19.999 1.00 90.31 250 LEU A C 1
ATOM 1991 O O . LEU A 1 250 ? 24.313 8.335 -19.216 1.00 90.31 250 LEU A O 1
ATOM 1995 N N . ALA A 1 251 ? 26.156 7.153 -19.708 1.00 91.25 251 ALA A N 1
ATOM 1996 C CA . ALA A 1 251 ? 26.195 6.414 -18.455 1.00 91.25 251 ALA A CA 1
ATOM 1997 C C . ALA A 1 251 ? 26.385 7.341 -17.244 1.00 91.25 251 ALA A C 1
ATOM 1999 O O . ALA A 1 251 ? 25.612 7.250 -16.293 1.00 91.25 251 ALA A O 1
ATOM 2000 N N . GLU A 1 252 ? 27.332 8.279 -17.309 1.00 92.75 252 GLU A N 1
ATOM 2001 C CA . GLU A 1 252 ? 27.548 9.310 -16.286 1.00 92.75 252 GLU A CA 1
ATOM 2002 C C . GLU A 1 252 ? 26.296 10.164 -16.087 1.00 92.75 252 GLU A C 1
ATOM 2004 O O . GLU A 1 252 ? 25.847 10.348 -14.957 1.00 92.75 252 GLU A O 1
ATOM 2009 N N . LYS A 1 253 ? 25.661 10.607 -17.181 1.00 91.75 253 LYS A N 1
ATOM 2010 C CA . LYS A 1 253 ? 24.411 11.371 -17.112 1.00 91.75 253 LYS A CA 1
ATOM 2011 C C . LYS A 1 253 ? 23.291 10.583 -16.429 1.00 91.75 253 LYS A C 1
ATOM 2013 O O . LYS A 1 253 ? 22.569 11.143 -15.611 1.00 91.75 253 LYS A O 1
ATOM 2018 N N . MET A 1 254 ? 23.126 9.298 -16.749 1.00 92.00 254 MET A N 1
ATOM 2019 C CA . MET A 1 254 ? 22.089 8.457 -16.134 1.00 92.00 254 MET A CA 1
ATOM 2020 C C . MET A 1 254 ? 22.379 8.164 -14.658 1.00 92.00 254 MET A C 1
ATOM 2022 O O . MET A 1 254 ? 21.453 8.159 -13.849 1.00 92.00 254 MET A O 1
ATOM 2026 N N . ILE A 1 255 ? 23.647 7.964 -14.290 1.00 92.38 255 ILE A N 1
ATOM 2027 C CA . ILE A 1 255 ? 24.071 7.811 -12.892 1.00 92.38 255 ILE A CA 1
ATOM 2028 C C . ILE A 1 255 ? 23.807 9.102 -12.109 1.00 92.38 255 ILE A C 1
ATOM 2030 O O . ILE A 1 255 ? 23.209 9.035 -11.038 1.00 92.38 255 ILE A O 1
ATOM 2034 N N . GLY A 1 256 ? 24.173 10.263 -12.659 1.00 90.00 256 GLY A N 1
ATOM 2035 C CA . GLY A 1 256 ? 23.915 11.565 -12.039 1.00 90.00 256 GLY A CA 1
ATOM 2036 C C . GLY A 1 256 ? 22.422 11.807 -11.815 1.00 90.00 256 GLY A C 1
ATOM 2037 O O . GLY A 1 256 ? 22.006 12.116 -10.702 1.00 90.00 256 GLY A O 1
ATOM 2038 N N . LEU A 1 257 ? 21.586 11.544 -12.828 1.00 86.81 257 LEU A N 1
ATOM 2039 C CA . LEU A 1 257 ? 20.127 11.632 -12.685 1.00 86.81 257 LEU A CA 1
ATOM 2040 C C . LEU A 1 257 ? 19.589 10.687 -11.601 1.00 86.81 257 LEU A C 1
ATOM 2042 O O . LEU A 1 257 ? 18.745 11.092 -10.803 1.00 86.81 257 LEU A O 1
ATOM 2046 N N . TYR A 1 258 ? 20.083 9.449 -11.542 1.00 88.75 258 TYR A N 1
ATOM 2047 C CA . TYR A 1 258 ? 19.687 8.495 -10.507 1.00 88.75 258 TYR A CA 1
ATOM 2048 C C . TYR A 1 258 ? 20.057 8.981 -9.096 1.00 88.75 258 TYR A C 1
ATOM 2050 O O . TYR A 1 258 ? 19.243 8.872 -8.181 1.00 88.75 258 TYR A O 1
ATOM 2058 N N . GLN A 1 259 ? 21.265 9.518 -8.913 1.00 89.62 259 GLN A N 1
ATOM 2059 C CA . GLN A 1 259 ? 21.777 9.928 -7.603 1.00 89.62 259 GLN A CA 1
ATOM 2060 C C . GLN A 1 259 ? 21.160 11.239 -7.106 1.00 89.62 259 GLN A C 1
ATOM 2062 O O . GLN A 1 259 ? 20.800 11.335 -5.937 1.00 89.62 259 GLN A O 1
ATOM 2067 N N . GLU A 1 260 ? 21.007 12.234 -7.979 1.00 85.38 260 GLU A N 1
ATOM 2068 C CA . GLU A 1 260 ? 20.538 13.565 -7.586 1.00 85.38 260 GLU A CA 1
ATOM 2069 C C . GLU A 1 260 ? 19.014 13.645 -7.472 1.00 85.38 260 GLU A C 1
ATOM 2071 O O . GLU A 1 260 ? 18.487 14.281 -6.561 1.00 85.38 260 GLU A O 1
ATOM 2076 N N . ARG A 1 261 ? 18.286 13.032 -8.412 1.00 73.12 261 ARG A N 1
ATOM 2077 C CA . ARG A 1 261 ? 16.866 13.350 -8.638 1.00 73.12 261 ARG A CA 1
ATOM 2078 C C . ARG A 1 261 ? 15.904 12.319 -8.070 1.00 73.12 261 ARG A C 1
ATOM 2080 O O . ARG A 1 261 ? 14.823 12.682 -7.612 1.00 73.12 261 ARG A O 1
ATOM 2087 N N . LEU A 1 262 ? 16.293 11.049 -8.046 1.00 73.94 262 LEU A N 1
ATOM 2088 C CA . LEU A 1 262 ? 15.434 9.980 -7.539 1.00 73.94 262 LEU A CA 1
ATOM 2089 C C . LEU A 1 262 ? 15.154 10.095 -6.026 1.00 73.94 262 LEU A C 1
ATOM 2091 O O . LEU A 1 262 ? 14.000 9.917 -5.626 1.00 73.94 262 LEU A O 1
ATOM 2095 N N . PRO A 1 263 ? 16.145 10.424 -5.167 1.00 78.06 263 PRO A N 1
ATOM 2096 C CA . PRO A 1 263 ? 15.883 10.628 -3.745 1.00 78.06 263 PRO A CA 1
ATOM 2097 C C . PRO A 1 263 ? 14.927 11.796 -3.500 1.00 78.06 263 PRO A C 1
ATOM 2099 O O . PRO A 1 263 ? 14.036 11.656 -2.671 1.00 78.06 263 PRO A O 1
ATOM 2102 N N . GLN A 1 264 ? 15.059 12.889 -4.266 1.00 74.94 264 GLN A N 1
ATOM 2103 C CA . GLN A 1 264 ? 14.200 14.078 -4.173 1.00 74.94 264 GLN A CA 1
ATOM 2104 C C . GLN A 1 264 ? 12.736 13.749 -4.487 1.00 74.94 264 GLN A C 1
ATOM 2106 O O . GLN A 1 264 ? 11.835 14.151 -3.755 1.00 74.94 264 GLN A O 1
ATOM 2111 N N . VAL A 1 265 ? 12.493 12.950 -5.530 1.00 69.25 265 VAL A N 1
ATOM 2112 C CA . VAL A 1 265 ? 11.142 12.484 -5.881 1.00 69.25 265 VAL A CA 1
ATOM 2113 C C . VAL A 1 265 ? 10.535 11.640 -4.770 1.00 69.25 265 VAL A C 1
ATOM 2115 O O . VAL A 1 265 ? 9.388 11.852 -4.373 1.00 69.25 265 VAL A O 1
ATOM 2118 N N . ARG A 1 266 ? 11.308 10.681 -4.250 1.00 71.25 266 ARG A N 1
ATOM 2119 C CA . ARG A 1 266 ? 10.843 9.794 -3.179 1.00 71.25 266 ARG A CA 1
ATOM 2120 C C . ARG A 1 266 ? 10.579 10.570 -1.891 1.00 71.25 266 ARG A C 1
ATOM 2122 O O . ARG A 1 266 ? 9.586 10.295 -1.226 1.00 71.25 266 ARG A O 1
ATOM 2129 N N . SER A 1 267 ? 11.431 11.539 -1.550 1.00 70.25 267 SER A N 1
ATOM 2130 C CA . SER A 1 267 ? 11.254 12.371 -0.360 1.00 70.25 267 SER A CA 1
ATOM 2131 C C . SER A 1 267 ? 10.078 13.325 -0.497 1.00 70.25 267 SER A C 1
ATOM 2133 O O . SER A 1 267 ? 9.330 13.460 0.458 1.00 70.25 267 SER A O 1
ATOM 2135 N N . ALA A 1 268 ? 9.856 13.934 -1.664 1.00 65.25 268 ALA A N 1
ATOM 2136 C CA . ALA A 1 268 ? 8.724 14.835 -1.868 1.00 65.25 268 ALA A CA 1
ATOM 2137 C C . ALA A 1 268 ? 7.381 14.085 -1.778 1.00 65.25 268 ALA A C 1
ATOM 2139 O O . ALA A 1 268 ? 6.472 14.512 -1.067 1.00 65.25 268 ALA A O 1
ATOM 2140 N N . ALA A 1 269 ? 7.295 12.896 -2.387 1.00 61.81 269 ALA A N 1
ATOM 2141 C CA . ALA A 1 269 ? 6.124 12.024 -2.277 1.00 61.81 269 ALA A CA 1
ATOM 2142 C C . ALA A 1 269 ? 5.905 11.460 -0.855 1.00 61.81 269 ALA A C 1
ATOM 2144 O O . ALA A 1 269 ? 4.777 11.106 -0.498 1.00 61.81 269 ALA A O 1
ATOM 2145 N N . ALA A 1 270 ? 6.970 11.349 -0.051 1.00 64.19 270 ALA A N 1
ATOM 2146 C CA . ALA A 1 270 ? 6.908 10.905 1.341 1.00 64.19 270 ALA A CA 1
ATOM 2147 C C . ALA A 1 270 ? 6.576 12.047 2.318 1.00 64.19 270 ALA A C 1
ATOM 2149 O O . ALA A 1 270 ? 5.764 11.852 3.216 1.00 64.19 270 ALA A O 1
ATOM 2150 N N . MET A 1 271 ? 7.150 13.239 2.137 1.00 57.19 271 MET A N 1
ATOM 2151 C CA . MET A 1 271 ? 6.908 14.411 2.987 1.00 57.19 271 MET A CA 1
ATOM 2152 C C . MET A 1 271 ? 5.451 14.869 2.918 1.00 57.19 271 MET A C 1
ATOM 2154 O O . MET A 1 271 ? 4.867 15.169 3.953 1.00 57.19 271 MET A O 1
ATOM 2158 N N . GLU A 1 272 ? 4.813 14.806 1.746 1.00 57.47 272 GLU A N 1
ATOM 2159 C CA . GLU A 1 272 ? 3.383 15.119 1.622 1.00 57.47 272 GLU A CA 1
ATOM 2160 C C . GLU A 1 272 ? 2.478 14.123 2.380 1.00 57.47 272 GLU A C 1
ATOM 2162 O O . GLU A 1 272 ? 1.358 14.471 2.748 1.00 57.47 272 GLU A O 1
ATOM 2167 N N . GLN A 1 273 ? 2.957 12.904 2.675 1.00 55.91 273 GLN A N 1
ATOM 2168 C CA . GLN A 1 273 ? 2.243 11.956 3.546 1.00 55.91 273 GLN A CA 1
ATOM 2169 C C . GLN A 1 273 ? 2.406 12.302 5.033 1.00 55.91 273 GLN A C 1
ATOM 2171 O O . GLN A 1 273 ? 1.490 12.056 5.809 1.00 55.91 273 GLN A O 1
ATOM 2176 N N . VAL A 1 274 ? 3.544 12.881 5.432 1.00 51.56 274 VAL A N 1
ATOM 2177 C CA . VAL A 1 274 ? 3.870 13.170 6.841 1.00 51.56 274 VAL A CA 1
ATOM 2178 C C . VAL A 1 274 ? 3.322 14.524 7.297 1.00 51.56 274 VAL A C 1
ATOM 2180 O O . VAL A 1 274 ? 2.813 14.625 8.408 1.00 51.56 274 VAL A O 1
ATOM 2183 N N . SER A 1 275 ? 3.323 15.552 6.442 1.00 48.94 275 SER A N 1
ATOM 2184 C CA . SER A 1 275 ? 2.814 16.898 6.777 1.00 48.94 275 SER A CA 1
ATOM 2185 C C . SER A 1 275 ? 1.289 16.982 6.955 1.00 48.94 275 SER A C 1
ATOM 2187 O O . SER A 1 275 ? 0.740 18.072 7.075 1.00 48.94 275 SER A O 1
ATOM 2189 N N . THR A 1 276 ? 0.587 15.847 6.947 1.00 49.78 276 THR A N 1
ATOM 2190 C CA . THR A 1 276 ? -0.856 15.756 7.229 1.00 49.78 276 THR A CA 1
ATOM 2191 C C . THR A 1 276 ? -1.172 15.181 8.610 1.00 49.78 276 THR A C 1
ATOM 2193 O O . THR A 1 276 ? -2.340 15.131 8.980 1.00 49.78 276 THR A O 1
ATOM 2196 N N . THR A 1 277 ? -0.150 14.765 9.366 1.00 47.94 277 THR A N 1
ATOM 2197 C CA . THR A 1 277 ? -0.297 14.122 10.682 1.00 47.94 277 THR A CA 1
ATOM 2198 C C . THR A 1 277 ? -0.199 15.105 11.852 1.00 47.94 277 THR A C 1
ATOM 2200 O O . THR A 1 277 ? -0.588 14.757 12.960 1.00 47.94 277 THR A O 1
ATOM 2203 N N . GLU A 1 278 ? 0.307 16.323 11.639 1.00 48.53 278 GLU A N 1
ATOM 2204 C CA . GLU A 1 278 ? 0.407 17.337 12.695 1.00 48.53 278 GLU A CA 1
ATOM 2205 C C . GLU A 1 278 ? -0.840 18.230 12.699 1.00 48.53 278 GLU A C 1
ATOM 2207 O O . GLU A 1 278 ? -1.250 18.733 11.655 1.00 48.53 278 GLU A O 1
ATOM 2212 N N . GLU A 1 279 ? -1.430 18.422 13.883 1.00 44.59 279 GLU A N 1
ATOM 2213 C CA . GLU A 1 279 ? -2.705 19.098 14.209 1.00 44.59 279 GLU A CA 1
ATOM 2214 C C . GLU A 1 279 ? -2.813 20.589 13.792 1.00 44.59 279 GLU A C 1
ATOM 2216 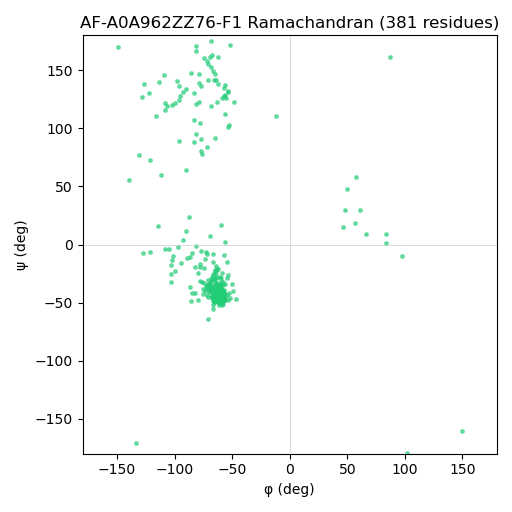O O . GLU A 1 279 ? -3.687 21.325 14.252 1.00 44.59 279 GLU A O 1
ATOM 2221 N N . GLY A 1 280 ? -1.944 21.069 12.904 1.00 40.94 280 GLY A N 1
ATOM 2222 C CA . GLY A 1 280 ? -1.993 22.411 12.345 1.00 40.94 280 GLY A CA 1
ATOM 2223 C C . GLY A 1 280 ? -3.047 22.518 11.246 1.00 40.94 280 GLY A C 1
ATOM 2224 O O . GLY A 1 280 ? -3.001 21.805 10.246 1.00 40.94 280 GLY A O 1
ATOM 2225 N N . GLY A 1 281 ? -3.993 23.441 11.422 1.00 44.38 281 GLY A N 1
ATOM 2226 C CA . GLY A 1 281 ? -5.015 23.776 10.433 1.00 44.38 281 GLY A CA 1
ATOM 2227 C C . GLY A 1 281 ? -4.474 24.092 9.022 1.00 44.38 281 GLY A C 1
ATOM 2228 O O . GLY A 1 281 ? -3.271 24.211 8.787 1.00 44.38 281 GLY A O 1
ATOM 2229 N N . PRO A 1 282 ? -5.379 24.231 8.042 1.00 45.69 282 PRO A N 1
ATOM 2230 C CA . PRO A 1 282 ? -5.038 24.246 6.626 1.00 45.69 282 PRO A CA 1
ATOM 2231 C C . PRO A 1 282 ? -4.140 25.434 6.271 1.00 45.69 282 PRO A C 1
ATOM 2233 O O . PRO A 1 282 ? -4.536 26.586 6.424 1.00 45.69 282 PRO A O 1
ATOM 2236 N N . THR A 1 283 ? -2.967 25.159 5.707 1.00 50.59 283 THR A N 1
ATOM 2237 C CA . THR A 1 283 ? -2.209 26.159 4.949 1.00 50.59 283 THR A CA 1
ATOM 2238 C C . THR A 1 283 ? -2.511 25.986 3.458 1.00 50.59 283 THR A C 1
ATOM 2240 O O . THR A 1 283 ? -2.545 24.864 2.943 1.00 50.59 283 THR A O 1
ATOM 2243 N N . GLU A 1 284 ? -2.723 27.092 2.735 1.00 56.03 284 GLU A N 1
ATOM 2244 C CA . GLU A 1 284 ? -2.901 27.127 1.266 1.00 56.03 284 GLU A CA 1
ATOM 2245 C C . GLU A 1 284 ? -1.743 26.450 0.498 1.00 56.03 284 GLU A C 1
ATOM 2247 O O . GLU A 1 284 ? -1.878 26.059 -0.662 1.00 56.03 284 GLU A O 1
ATOM 2252 N N . ASN A 1 285 ? -0.624 26.212 1.183 1.00 58.12 285 ASN A N 1
ATOM 2253 C CA . ASN A 1 285 ? 0.603 25.622 0.664 1.00 58.12 285 ASN A CA 1
ATOM 2254 C C . ASN A 1 285 ? 0.455 24.172 0.163 1.00 58.12 285 ASN A C 1
ATOM 2256 O O . ASN A 1 285 ? 1.260 23.728 -0.654 1.00 58.12 285 ASN A O 1
ATOM 2260 N N . GLY A 1 286 ? -0.570 23.424 0.597 1.00 57.16 286 GLY A N 1
ATOM 2261 C CA . GLY A 1 286 ? -0.727 22.008 0.232 1.00 57.16 286 GLY A CA 1
ATOM 2262 C C . GLY A 1 286 ? -0.987 21.757 -1.261 1.00 57.16 286 GLY A C 1
ATOM 2263 O O . GLY A 1 286 ? -0.438 20.816 -1.824 1.00 57.16 286 GLY A O 1
ATOM 2264 N N . SER A 1 287 ? -1.786 22.603 -1.924 1.00 62.34 287 SER A N 1
ATOM 2265 C CA . SER A 1 287 ? -2.060 22.460 -3.368 1.00 62.34 287 SER A CA 1
ATOM 2266 C C . SER A 1 287 ? -0.855 22.858 -4.221 1.00 62.34 287 SER A C 1
ATOM 2268 O O . SER A 1 287 ? -0.586 22.232 -5.246 1.00 62.34 287 SER A O 1
ATOM 2270 N N . ALA A 1 288 ? -0.121 23.886 -3.786 1.00 67.38 288 ALA A N 1
ATOM 2271 C CA . ALA A 1 288 ? 1.090 24.342 -4.457 1.00 67.38 288 ALA A CA 1
ATOM 2272 C C . ALA A 1 288 ? 2.201 23.279 -4.393 1.00 67.38 288 ALA A C 1
ATOM 2274 O O . ALA A 1 288 ? 2.877 23.038 -5.393 1.00 67.38 288 ALA A O 1
ATOM 2275 N N . ALA A 1 289 ? 2.328 22.581 -3.257 1.00 67.88 289 ALA A N 1
ATOM 2276 C CA . ALA A 1 289 ? 3.274 21.480 -3.092 1.00 67.88 289 ALA A CA 1
ATOM 2277 C C . ALA A 1 289 ? 2.984 20.317 -4.060 1.00 67.88 289 ALA A C 1
ATOM 2279 O O . ALA A 1 289 ? 3.880 19.892 -4.788 1.00 67.88 289 ALA A O 1
ATOM 2280 N N . SER A 1 290 ? 1.728 19.858 -4.152 1.00 67.06 290 SER A N 1
ATOM 2281 C CA . SER A 1 290 ? 1.346 18.778 -5.076 1.00 67.06 290 SER A CA 1
ATOM 2282 C C . SER A 1 290 ? 1.622 19.130 -6.548 1.00 67.06 290 SER A C 1
ATOM 2284 O O . SER A 1 290 ? 2.072 18.287 -7.329 1.00 67.06 290 SER A O 1
ATOM 2286 N N . GLU A 1 291 ? 1.344 20.374 -6.953 1.00 77.31 291 GLU A N 1
ATOM 2287 C CA . GLU A 1 291 ? 1.596 20.844 -8.320 1.00 77.31 291 GLU A CA 1
ATOM 2288 C C . GLU A 1 291 ? 3.098 20.914 -8.625 1.00 77.31 291 GLU A C 1
ATOM 2290 O O . GLU A 1 291 ? 3.533 20.517 -9.710 1.00 77.31 291 GLU A O 1
ATOM 2295 N N . GLN A 1 292 ? 3.902 21.364 -7.659 1.00 79.25 292 GLN A N 1
ATOM 2296 C CA . GLN A 1 292 ? 5.354 21.402 -7.782 1.00 79.25 292 GLN A CA 1
ATOM 2297 C C . GLN A 1 292 ? 5.942 19.996 -7.968 1.00 79.25 292 GLN A C 1
ATOM 2299 O O . GLN A 1 292 ? 6.732 19.793 -8.890 1.00 79.25 292 GLN A O 1
ATOM 2304 N N . VAL A 1 293 ? 5.496 19.007 -7.184 1.00 74.94 293 VAL A N 1
ATOM 2305 C CA . VAL A 1 293 ? 5.944 17.608 -7.318 1.00 74.94 293 VAL A CA 1
ATOM 2306 C C . VAL A 1 293 ? 5.660 17.062 -8.719 1.00 74.94 293 VAL A C 1
ATOM 2308 O O . VAL A 1 293 ? 6.526 16.443 -9.339 1.00 74.94 293 VAL A O 1
ATOM 2311 N N . LEU A 1 294 ? 4.470 17.321 -9.270 1.00 76.94 294 LEU A N 1
ATOM 2312 C CA . LEU A 1 294 ? 4.123 16.881 -10.625 1.00 76.94 294 LEU A CA 1
ATOM 2313 C C . LEU A 1 294 ? 4.956 17.582 -11.707 1.00 76.94 294 LEU A C 1
ATOM 2315 O O . LEU A 1 294 ? 5.366 16.929 -12.670 1.00 76.94 294 LEU A O 1
ATOM 2319 N N . LYS A 1 295 ? 5.240 18.883 -11.554 1.00 83.12 295 LYS A N 1
ATOM 2320 C CA . LYS A 1 295 ? 6.128 19.625 -12.467 1.00 83.12 295 LYS A CA 1
ATOM 2321 C C . LYS A 1 295 ? 7.549 19.067 -12.441 1.00 83.12 295 LYS A C 1
ATOM 2323 O O . LYS A 1 295 ? 8.142 18.871 -13.501 1.00 83.12 295 LYS A O 1
ATOM 2328 N N . GLU A 1 296 ? 8.075 18.756 -11.260 1.00 80.25 296 GLU A N 1
ATOM 2329 C CA . GLU A 1 296 ? 9.401 18.153 -11.099 1.00 80.25 296 GLU A CA 1
ATOM 2330 C C . GLU A 1 296 ? 9.470 16.757 -11.732 1.00 80.25 296 GLU A C 1
ATOM 2332 O O . GLU A 1 296 ? 10.385 16.483 -12.512 1.00 80.25 296 GLU A O 1
ATOM 2337 N N . LEU A 1 297 ? 8.471 15.901 -11.484 1.00 78.50 297 LEU A N 1
ATOM 2338 C CA . LEU A 1 297 ? 8.351 14.581 -12.115 1.00 78.50 297 LEU A CA 1
ATOM 2339 C C . LEU A 1 297 ? 8.298 14.685 -13.646 1.00 78.50 297 LEU A C 1
ATOM 2341 O O . LEU A 1 297 ? 8.997 13.955 -14.352 1.00 78.50 297 LEU A O 1
ATOM 2345 N N . HIS A 1 298 ? 7.506 15.619 -14.178 1.00 82.38 298 HIS A N 1
ATOM 2346 C CA . HIS A 1 298 ? 7.422 15.855 -15.617 1.00 82.38 298 HIS A CA 1
ATOM 2347 C C . HIS A 1 298 ? 8.771 16.290 -16.205 1.00 82.38 298 HIS A C 1
ATOM 2349 O O . HIS A 1 298 ? 9.236 15.703 -17.185 1.00 82.38 298 HIS A O 1
ATOM 2355 N N . GLN A 1 299 ? 9.436 17.268 -15.585 1.00 84.19 299 GLN A N 1
ATOM 2356 C CA . GLN A 1 299 ? 10.734 17.767 -16.041 1.00 84.19 299 GLN A CA 1
ATOM 2357 C C . GLN A 1 299 ? 11.802 16.664 -16.049 1.00 84.19 299 GLN A C 1
ATOM 2359 O O . GLN A 1 299 ? 12.624 16.587 -16.970 1.00 84.19 299 GLN A O 1
ATOM 2364 N N . GLN A 1 300 ? 11.784 15.775 -15.054 1.00 79.56 300 GLN A N 1
ATOM 2365 C CA . GLN A 1 300 ? 12.679 14.621 -15.005 1.00 79.56 300 GLN A CA 1
ATOM 2366 C C . GLN A 1 300 ? 12.398 13.628 -16.133 1.00 79.56 300 GLN A C 1
ATOM 2368 O O . GLN A 1 300 ? 13.333 13.218 -16.824 1.00 79.56 300 GLN A O 1
ATOM 2373 N N . ALA A 1 301 ? 11.128 13.294 -16.376 1.00 82.12 301 ALA A N 1
ATOM 2374 C CA . ALA A 1 301 ? 10.741 12.416 -17.477 1.00 82.12 301 ALA A CA 1
ATOM 2375 C C . ALA A 1 301 ? 11.214 12.967 -18.835 1.00 82.12 301 ALA A C 1
ATOM 2377 O O . ALA A 1 301 ? 11.814 12.236 -19.626 1.00 82.12 301 ALA A O 1
ATOM 2378 N N . VAL A 1 302 ? 11.023 14.269 -19.078 1.00 84.12 302 VAL A N 1
ATOM 2379 C CA . VAL A 1 302 ? 11.492 14.952 -20.295 1.00 84.12 302 VAL A CA 1
ATOM 2380 C C . VAL A 1 302 ? 13.017 14.901 -20.410 1.00 84.12 302 VAL A C 1
ATOM 2382 O O . VAL A 1 302 ? 13.543 14.590 -21.477 1.00 84.12 302 VAL A O 1
ATOM 2385 N N . THR A 1 303 ? 13.737 15.145 -19.314 1.00 82.25 303 THR A N 1
ATOM 2386 C CA . THR A 1 303 ? 15.210 15.132 -19.291 1.00 82.25 303 THR A CA 1
ATOM 2387 C C . THR A 1 303 ? 15.776 13.750 -19.623 1.00 82.25 303 THR A C 1
ATOM 2389 O O . THR A 1 303 ? 16.735 13.638 -20.393 1.00 82.25 303 THR A O 1
ATOM 2392 N N . VAL A 1 304 ? 15.173 12.692 -19.074 1.00 82.56 304 VAL A N 1
ATOM 2393 C CA . VAL A 1 304 ? 15.554 11.304 -19.361 1.00 82.56 304 VAL A CA 1
ATOM 2394 C C . VAL A 1 304 ? 15.268 10.960 -20.821 1.00 82.56 304 VAL A C 1
ATOM 2396 O O . VAL A 1 304 ? 16.156 10.466 -21.515 1.00 82.56 304 VAL A O 1
ATOM 2399 N N . LEU A 1 305 ? 14.069 11.277 -21.319 1.00 83.69 305 LEU A N 1
ATOM 2400 C CA . LEU A 1 305 ? 13.697 11.029 -22.714 1.00 83.69 305 LEU A CA 1
ATOM 2401 C C . LEU A 1 305 ? 14.633 11.749 -23.692 1.00 83.69 305 LEU A C 1
ATOM 2403 O O . LEU A 1 305 ? 15.125 11.123 -24.628 1.00 83.69 305 LEU A O 1
ATOM 2407 N N . ALA A 1 306 ? 14.948 13.021 -23.434 1.00 83.19 306 ALA A N 1
ATOM 2408 C CA . ALA A 1 306 ? 15.880 13.801 -24.245 1.00 83.19 306 ALA A CA 1
ATOM 2409 C C . ALA A 1 306 ? 17.297 13.201 -24.248 1.00 83.19 306 ALA A C 1
ATOM 2411 O O . ALA A 1 306 ? 17.985 13.203 -25.267 1.00 83.19 306 ALA A O 1
ATOM 2412 N N . ALA A 1 307 ? 17.753 12.658 -23.115 1.00 81.75 307 ALA A N 1
ATOM 2413 C CA . ALA A 1 307 ? 19.056 12.004 -23.032 1.00 81.75 307 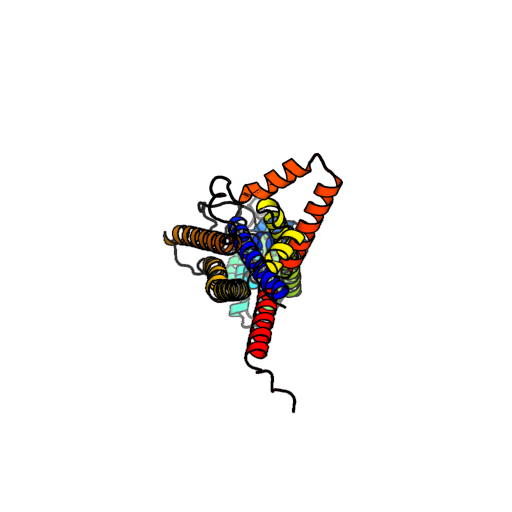ALA A CA 1
ATOM 2414 C C . ALA A 1 307 ? 19.114 10.693 -23.833 1.00 81.75 307 ALA A C 1
ATOM 2416 O O . ALA A 1 307 ? 20.140 10.389 -24.447 1.00 81.75 307 ALA A O 1
ATOM 2417 N N . LEU A 1 308 ? 18.018 9.932 -23.843 1.00 82.44 308 LEU A N 1
ATOM 2418 C CA . LEU A 1 308 ? 17.909 8.698 -24.618 1.00 82.44 308 LEU A CA 1
ATOM 2419 C C . LEU A 1 308 ? 17.811 8.983 -26.127 1.00 82.44 308 LEU A C 1
ATOM 2421 O O . LEU A 1 308 ? 18.392 8.235 -26.915 1.00 82.44 308 LEU A O 1
ATOM 2425 N N . SER A 1 309 ? 17.160 10.084 -26.526 1.00 76.94 309 SER A N 1
ATOM 2426 C CA . SER A 1 309 ? 16.891 10.427 -27.931 1.00 76.94 309 SER A CA 1
ATOM 2427 C C . SER A 1 309 ? 17.972 11.245 -28.645 1.00 76.94 309 SER A C 1
ATOM 2429 O O . SER A 1 309 ? 17.931 11.320 -29.871 1.00 76.94 309 SER A O 1
ATOM 2431 N N . ALA A 1 310 ? 18.959 11.807 -27.933 1.00 66.19 310 ALA A N 1
ATOM 2432 C CA . ALA A 1 310 ? 19.973 12.749 -28.447 1.00 66.19 310 ALA A CA 1
ATOM 2433 C C . ALA A 1 310 ? 20.838 12.273 -29.643 1.00 66.19 310 ALA A C 1
ATOM 2435 O O . ALA A 1 310 ? 21.730 12.990 -30.084 1.00 66.19 310 ALA A O 1
ATOM 2436 N N . ARG A 1 311 ? 20.605 11.068 -30.170 1.00 60.22 311 ARG A N 1
ATOM 2437 C CA . ARG A 1 311 ? 21.320 10.490 -31.309 1.00 60.22 311 ARG A CA 1
ATOM 2438 C C . ARG A 1 311 ? 20.568 10.601 -32.641 1.00 60.22 311 ARG A C 1
ATOM 2440 O O . ARG A 1 311 ? 21.190 10.541 -33.698 1.00 60.22 311 ARG A O 1
ATOM 2447 N N . GLU A 1 312 ? 19.248 10.748 -32.618 1.00 56.59 312 GLU A N 1
ATOM 2448 C CA . GLU A 1 312 ? 18.477 10.936 -33.847 1.00 56.59 312 GLU A CA 1
ATOM 2449 C C . GLU A 1 312 ? 18.639 12.385 -34.313 1.00 56.59 312 GLU A C 1
ATOM 2451 O O . GLU A 1 312 ? 18.080 13.304 -33.720 1.00 56.59 312 GLU A O 1
ATOM 2456 N N . GLY A 1 313 ? 19.442 12.607 -35.354 1.00 50.78 313 GLY A N 1
ATOM 2457 C CA . GLY A 1 313 ? 19.659 13.929 -35.933 1.00 50.78 313 GLY A CA 1
ATOM 2458 C C . GLY A 1 313 ? 18.348 14.643 -36.290 1.00 50.78 313 GLY A C 1
ATOM 2459 O O . GLY A 1 313 ? 17.715 14.337 -37.293 1.00 50.78 313 GLY A O 1
ATOM 2460 N N . SER A 1 314 ? 17.959 15.602 -35.447 1.00 45.25 314 SER A N 1
ATOM 2461 C CA . SER A 1 314 ? 17.433 16.944 -35.755 1.00 45.25 314 SER A CA 1
ATOM 2462 C C . SER A 1 314 ? 16.335 17.154 -36.819 1.00 45.25 314 SER A C 1
ATOM 2464 O O . SER A 1 314 ? 16.096 18.298 -37.197 1.00 45.25 314 SER A O 1
ATOM 2466 N N . SER A 1 315 ? 15.619 16.135 -37.290 1.00 43.25 315 SER A N 1
ATOM 2467 C CA . SER A 1 315 ? 14.464 16.323 -38.199 1.00 43.25 315 SER A CA 1
ATOM 2468 C C . SER A 1 315 ? 13.179 15.628 -37.738 1.00 43.25 315 SER A C 1
ATOM 2470 O O . SER A 1 315 ? 12.110 15.883 -38.277 1.00 43.25 315 SER A O 1
ATOM 2472 N N . ALA A 1 316 ? 13.230 14.820 -36.674 1.00 44.50 316 ALA A N 1
ATOM 2473 C CA . ALA A 1 316 ? 12.079 14.075 -36.151 1.00 44.50 316 ALA A CA 1
ATOM 2474 C C . ALA A 1 316 ? 11.219 14.860 -35.131 1.00 44.50 316 ALA A C 1
ATOM 2476 O O . ALA A 1 316 ? 10.542 14.247 -34.301 1.00 44.50 316 ALA A O 1
ATOM 2477 N N . ILE A 1 317 ? 11.258 16.198 -35.166 1.00 47.44 317 ILE A N 1
ATOM 2478 C CA . ILE A 1 317 ? 10.579 17.082 -34.197 1.00 47.44 317 ILE A CA 1
ATOM 2479 C C . ILE A 1 317 ? 9.054 17.128 -34.425 1.00 47.44 317 ILE A C 1
ATOM 2481 O O . ILE A 1 317 ? 8.308 17.409 -33.493 1.00 47.44 317 ILE A O 1
ATOM 2485 N N . GLU A 1 318 ? 8.556 16.772 -35.612 1.00 54.81 318 GLU A N 1
ATOM 2486 C CA . GLU A 1 318 ? 7.117 16.885 -35.914 1.00 54.81 318 GLU 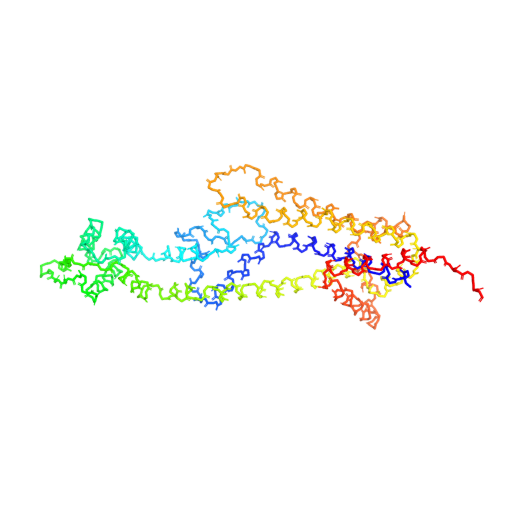A CA 1
ATOM 2487 C C . GLU A 1 318 ? 6.250 15.774 -35.305 1.00 54.81 318 GLU A C 1
ATOM 2489 O O . GLU A 1 318 ? 5.040 15.939 -35.148 1.00 54.81 318 GLU A O 1
ATOM 2494 N N . THR A 1 319 ? 6.839 14.638 -34.919 1.00 58.47 319 THR A N 1
ATOM 2495 C CA . THR A 1 319 ? 6.082 13.544 -34.293 1.00 58.47 319 THR A CA 1
ATOM 2496 C C . THR A 1 319 ? 6.235 13.549 -32.781 1.00 58.47 319 THR A C 1
ATOM 2498 O O . THR A 1 319 ? 7.352 13.349 -32.297 1.00 58.47 319 THR A O 1
ATOM 2501 N N . PRO A 1 320 ? 5.134 13.644 -32.013 1.00 72.50 320 PRO A N 1
ATOM 2502 C CA . PRO A 1 320 ? 5.204 13.493 -30.571 1.00 72.50 320 PRO A CA 1
ATOM 2503 C C . PRO A 1 320 ? 5.810 12.130 -30.217 1.00 72.50 320 PRO A C 1
ATOM 2505 O O . PRO A 1 320 ? 5.341 11.096 -30.706 1.00 72.50 320 PRO A O 1
ATOM 2508 N N . TYR A 1 321 ? 6.843 12.122 -29.368 1.00 69.12 321 TYR A N 1
ATOM 2509 C CA . TYR A 1 321 ? 7.627 10.928 -29.014 1.00 69.12 321 TYR A CA 1
ATOM 2510 C C . TYR A 1 321 ? 6.769 9.724 -28.591 1.00 69.12 321 TYR A C 1
ATOM 2512 O O . TYR A 1 321 ? 7.101 8.588 -28.922 1.00 69.12 321 TYR A O 1
ATOM 2520 N N . TYR A 1 322 ? 5.634 9.972 -27.933 1.00 70.75 322 TYR A N 1
ATOM 2521 C CA . TYR A 1 322 ? 4.703 8.951 -27.445 1.00 70.75 322 TYR A CA 1
ATOM 2522 C C . TYR A 1 322 ? 3.875 8.253 -28.544 1.00 70.75 322 TYR A C 1
ATOM 2524 O O . TYR A 1 322 ? 3.149 7.305 -28.253 1.00 70.75 322 TYR A O 1
ATOM 2532 N N . THR A 1 323 ? 3.954 8.700 -29.804 1.00 80.94 323 THR A N 1
ATOM 2533 C CA . THR A 1 323 ? 3.213 8.099 -30.934 1.00 80.94 323 THR A CA 1
ATOM 2534 C C . THR A 1 323 ? 4.064 7.179 -31.808 1.00 80.94 323 THR A C 1
ATOM 2536 O O . THR A 1 323 ? 3.520 6.463 -32.649 1.00 80.94 323 THR A O 1
ATOM 2539 N N . ARG A 1 324 ? 5.391 7.156 -31.618 1.00 85.50 324 ARG A N 1
ATOM 2540 C CA . ARG A 1 324 ? 6.318 6.378 -32.461 1.00 85.50 324 ARG A CA 1
ATOM 2541 C C . ARG A 1 324 ? 6.010 4.885 -32.422 1.00 85.50 324 ARG A C 1
ATOM 2543 O O . ARG A 1 324 ? 5.974 4.236 -33.464 1.00 85.50 324 ARG A O 1
ATOM 2550 N N . GLY A 1 325 ? 5.724 4.369 -31.230 1.00 87.06 325 GLY A N 1
ATOM 2551 C CA . GLY A 1 325 ? 5.288 2.995 -31.019 1.00 87.06 325 GLY A CA 1
ATOM 2552 C C . GLY A 1 325 ? 4.025 2.628 -31.773 1.00 87.06 325 GLY A C 1
ATOM 2553 O O . GLY A 1 325 ? 3.991 1.651 -32.514 1.00 87.06 325 GLY A O 1
ATOM 2554 N N . LEU A 1 326 ? 2.993 3.458 -31.611 1.00 89.44 326 LEU A N 1
ATOM 2555 C CA . LEU A 1 326 ? 1.696 3.267 -32.257 1.00 89.44 326 LEU A CA 1
ATOM 2556 C C . LEU A 1 326 ? 1.834 3.268 -33.783 1.00 89.44 326 LEU A C 1
ATOM 2558 O O . LEU A 1 326 ? 1.278 2.395 -34.444 1.00 89.44 326 LEU A O 1
ATOM 2562 N N . LYS A 1 327 ? 2.634 4.188 -34.341 1.00 90.81 327 LYS A N 1
ATOM 2563 C CA . LYS A 1 327 ? 2.929 4.224 -35.781 1.00 90.81 327 LYS A CA 1
ATOM 2564 C C . LYS A 1 327 ? 3.643 2.958 -36.253 1.00 90.81 327 LYS A C 1
ATOM 2566 O O . LYS A 1 327 ? 3.271 2.409 -37.286 1.00 90.81 327 LYS A O 1
ATOM 2571 N N . ARG A 1 328 ? 4.628 2.463 -35.494 1.00 90.75 328 ARG A N 1
ATOM 2572 C CA . ARG A 1 328 ? 5.333 1.218 -35.832 1.00 90.75 328 ARG A CA 1
ATOM 2573 C C . ARG A 1 328 ? 4.408 0.006 -35.761 1.00 90.75 328 ARG A C 1
ATOM 2575 O O . ARG A 1 328 ? 4.423 -0.805 -36.677 1.00 90.75 328 ARG A O 1
ATOM 2582 N N . MET A 1 329 ? 3.570 -0.102 -34.731 1.00 91.88 329 MET A N 1
ATOM 2583 C CA . MET A 1 329 ? 2.578 -1.178 -34.637 1.00 91.88 329 MET A CA 1
ATOM 2584 C C . MET A 1 329 ? 1.572 -1.128 -35.789 1.00 91.88 329 MET A C 1
ATOM 2586 O O . MET A 1 329 ? 1.284 -2.165 -36.377 1.00 91.88 329 MET A O 1
ATOM 2590 N N . ALA A 1 330 ? 1.088 0.063 -36.156 1.00 93.00 330 ALA A N 1
ATOM 2591 C CA . ALA A 1 330 ? 0.202 0.235 -37.304 1.00 93.00 330 ALA A CA 1
ATOM 2592 C C . ALA A 1 330 ? 0.881 -0.207 -38.612 1.00 93.00 330 ALA A C 1
ATOM 2594 O O . ALA A 1 330 ? 0.285 -0.956 -39.382 1.00 93.00 330 ALA A O 1
ATOM 2595 N N . ALA A 1 331 ? 2.146 0.168 -38.826 1.00 93.56 331 ALA A N 1
ATOM 2596 C CA . ALA A 1 331 ? 2.920 -0.249 -39.997 1.00 93.56 331 ALA A CA 1
ATOM 2597 C C . ALA A 1 331 ? 3.190 -1.766 -40.041 1.00 93.56 331 ALA A C 1
ATOM 2599 O O . ALA A 1 331 ? 3.227 -2.354 -41.115 1.00 93.56 331 ALA A O 1
ATOM 2600 N N . LEU A 1 332 ? 3.360 -2.410 -38.882 1.00 93.81 332 LEU A N 1
ATOM 2601 C CA . LEU A 1 332 ? 3.588 -3.855 -38.777 1.00 93.81 332 LEU A CA 1
ATOM 2602 C C . LEU A 1 332 ? 2.290 -4.678 -38.766 1.00 93.81 332 LEU A C 1
ATOM 2604 O O . LEU A 1 332 ? 2.355 -5.905 -38.817 1.00 93.81 332 LEU A O 1
ATOM 2608 N N . SER A 1 333 ? 1.117 -4.040 -38.704 1.00 95.06 333 SER A N 1
ATOM 2609 C CA . SER A 1 333 ? -0.172 -4.737 -38.578 1.00 95.06 333 SER A CA 1
ATOM 2610 C C . SER A 1 333 ? -0.498 -5.645 -39.772 1.00 95.06 333 SER A C 1
ATOM 2612 O O . SER A 1 333 ? -1.134 -6.682 -39.594 1.00 95.06 333 SER A O 1
ATOM 2614 N N . SER A 1 334 ? 0.013 -5.321 -40.964 1.00 96.00 334 SER A N 1
ATOM 2615 C CA . SER A 1 334 ? -0.067 -6.152 -42.174 1.00 96.00 334 SER A CA 1
ATOM 2616 C C . SER A 1 334 ? 0.923 -7.326 -42.191 1.00 96.00 334 SER A C 1
ATOM 2618 O O . SER A 1 334 ? 0.868 -8.159 -43.096 1.00 96.00 334 SER A O 1
ATOM 2620 N N . HIS A 1 335 ? 1.825 -7.425 -41.207 1.00 96.62 335 HIS A N 1
ATOM 2621 C CA . HIS A 1 335 ? 2.890 -8.430 -41.135 1.00 96.62 335 HIS A CA 1
ATOM 2622 C C . HIS A 1 335 ? 2.926 -9.112 -39.753 1.00 96.62 335 HIS A C 1
ATOM 2624 O O . HIS A 1 335 ? 3.816 -8.830 -38.941 1.00 96.62 335 HIS A O 1
ATOM 2630 N N . PRO A 1 336 ? 2.007 -10.060 -39.473 1.00 95.12 336 PRO A N 1
ATOM 2631 C CA . PRO A 1 336 ? 1.843 -10.645 -38.140 1.00 95.12 336 PRO A CA 1
ATOM 2632 C C . PRO A 1 336 ? 3.125 -11.211 -37.500 1.00 95.12 336 PRO A C 1
ATOM 2634 O O . PRO A 1 336 ? 3.349 -10.941 -36.320 1.00 95.12 336 PRO A O 1
ATOM 2637 N N . PRO A 1 337 ? 4.022 -11.918 -38.224 1.00 97.19 337 PRO A N 1
ATOM 2638 C CA . PRO A 1 337 ? 5.267 -12.410 -37.629 1.00 97.19 337 PRO A CA 1
ATOM 2639 C C . PRO A 1 337 ? 6.191 -11.285 -37.142 1.00 97.19 337 PRO A C 1
ATOM 2641 O O . PRO A 1 337 ? 6.813 -11.401 -36.088 1.00 97.19 337 PRO A O 1
ATOM 2644 N N . GLN A 1 338 ? 6.258 -10.176 -37.884 1.00 95.56 338 GLN A N 1
ATOM 2645 C CA . GLN A 1 338 ? 7.082 -9.023 -37.519 1.00 95.56 338 GLN A CA 1
ATOM 2646 C C . GLN A 1 338 ? 6.469 -8.256 -36.344 1.00 95.56 338 GLN A C 1
ATOM 2648 O O . GLN A 1 338 ? 7.195 -7.823 -35.450 1.00 95.56 338 GLN A O 1
ATOM 2653 N N . LEU A 1 339 ? 5.137 -8.139 -36.305 1.00 95.75 339 LEU A N 1
ATOM 2654 C CA . LEU A 1 339 ? 4.425 -7.574 -35.162 1.00 95.75 339 LEU A CA 1
ATOM 2655 C C . LEU A 1 339 ? 4.661 -8.404 -33.892 1.00 95.75 339 LEU A C 1
ATOM 2657 O O . LEU A 1 339 ? 4.980 -7.837 -32.851 1.00 95.75 339 LEU A O 1
ATOM 2661 N N . LEU A 1 340 ? 4.569 -9.736 -33.969 1.00 96.56 340 LEU A N 1
ATOM 2662 C CA . LEU A 1 340 ? 4.834 -10.623 -32.831 1.00 96.56 340 LEU A CA 1
ATOM 2663 C C . LEU A 1 340 ? 6.279 -10.502 -32.333 1.00 96.56 340 LEU A C 1
ATOM 2665 O O . LEU A 1 340 ? 6.495 -10.379 -31.128 1.00 96.56 340 LEU A O 1
ATOM 2669 N N . ALA A 1 341 ? 7.259 -10.474 -33.241 1.00 96.75 341 ALA A N 1
ATOM 2670 C CA . ALA A 1 341 ? 8.662 -10.268 -32.882 1.00 96.75 341 ALA A CA 1
ATOM 2671 C C . ALA A 1 341 ? 8.888 -8.902 -32.214 1.00 96.75 341 ALA A C 1
ATOM 2673 O O . ALA A 1 341 ? 9.605 -8.803 -31.217 1.00 96.75 341 ALA A O 1
ATOM 2674 N N . TYR A 1 342 ? 8.245 -7.847 -32.720 1.00 96.56 342 TYR A N 1
ATOM 2675 C CA . TYR A 1 342 ? 8.286 -6.519 -32.113 1.00 96.56 342 TYR A CA 1
ATOM 2676 C C . TYR A 1 342 ? 7.701 -6.519 -30.692 1.00 96.56 342 TYR A C 1
ATOM 2678 O O . TYR A 1 342 ? 8.362 -6.067 -29.757 1.00 96.56 342 TYR A O 1
ATOM 2686 N N . LEU A 1 343 ? 6.503 -7.085 -30.506 1.00 96.94 343 LEU A N 1
ATOM 2687 C CA . LEU A 1 343 ? 5.852 -7.180 -29.196 1.00 96.94 343 LEU A CA 1
ATOM 2688 C C . LEU A 1 343 ? 6.686 -7.999 -28.205 1.00 96.94 343 LEU A C 1
ATOM 2690 O O . LEU A 1 343 ? 6.837 -7.597 -27.051 1.00 96.94 343 LEU A O 1
ATOM 2694 N N . PHE A 1 344 ? 7.274 -9.109 -28.655 1.00 97.94 344 PHE A N 1
ATOM 2695 C CA . PHE A 1 344 ? 8.185 -9.911 -27.845 1.00 97.94 344 PHE A CA 1
ATOM 2696 C C . PHE A 1 344 ? 9.409 -9.101 -27.401 1.00 97.94 344 PHE A C 1
ATOM 2698 O O . PHE A 1 344 ? 9.741 -9.089 -26.218 1.00 97.94 344 PHE A O 1
ATOM 2705 N N . ASN A 1 345 ? 10.039 -8.348 -28.305 1.00 97.75 345 ASN A N 1
ATOM 2706 C CA . ASN A 1 345 ? 11.166 -7.486 -27.950 1.00 97.75 345 ASN A CA 1
ATOM 2707 C C . ASN A 1 345 ? 10.775 -6.364 -26.970 1.00 97.75 345 ASN A C 1
ATOM 2709 O O . ASN A 1 345 ? 11.566 -6.030 -26.089 1.00 97.75 345 ASN A O 1
ATOM 2713 N N . CYS A 1 346 ? 9.566 -5.801 -27.066 1.00 97.62 346 CYS A N 1
ATOM 2714 C CA . CYS A 1 346 ? 9.056 -4.857 -26.065 1.00 97.62 346 CYS A CA 1
ATOM 2715 C C . CYS A 1 346 ? 8.834 -5.525 -24.697 1.00 97.62 346 CYS A C 1
ATOM 2717 O O . CYS A 1 346 ? 9.147 -4.921 -23.671 1.00 97.62 346 CYS A O 1
ATOM 2719 N N . LEU A 1 347 ? 8.349 -6.773 -24.662 1.00 97.75 347 LEU A N 1
ATOM 2720 C CA . LEU A 1 347 ? 8.219 -7.552 -23.424 1.00 97.75 347 LEU A CA 1
ATOM 2721 C C . LEU A 1 347 ? 9.583 -7.831 -22.783 1.00 97.75 347 LEU A C 1
ATOM 2723 O O . LEU A 1 347 ? 9.721 -7.694 -21.569 1.00 97.75 347 LEU A O 1
ATOM 2727 N N . VAL A 1 348 ? 10.597 -8.167 -23.585 1.00 97.69 348 VAL A N 1
ATOM 2728 C CA . VAL A 1 348 ? 11.976 -8.354 -23.110 1.00 97.69 348 VAL A CA 1
ATOM 2729 C C . VAL A 1 348 ? 12.519 -7.056 -22.507 1.00 97.69 348 VAL A C 1
ATOM 2731 O O . VAL A 1 348 ? 13.041 -7.076 -21.392 1.00 97.69 348 VAL A O 1
ATOM 2734 N N . THR A 1 349 ? 12.335 -5.911 -23.176 1.00 97.38 349 THR A N 1
ATOM 2735 C CA . THR A 1 349 ? 12.693 -4.600 -22.610 1.00 97.38 349 THR A CA 1
ATOM 2736 C C . THR A 1 349 ? 11.980 -4.353 -21.278 1.00 97.38 349 THR A C 1
ATOM 2738 O O . THR A 1 349 ? 12.625 -3.988 -20.296 1.00 97.38 349 THR A O 1
ATOM 2741 N N . ALA A 1 350 ? 10.666 -4.590 -21.211 1.00 97.31 350 ALA A N 1
ATOM 2742 C CA . ALA A 1 350 ? 9.880 -4.392 -19.995 1.00 97.31 350 ALA A CA 1
ATOM 2743 C C . ALA A 1 350 ? 10.360 -5.277 -18.834 1.00 97.31 350 ALA A C 1
ATOM 2745 O O . ALA A 1 350 ? 10.470 -4.812 -17.696 1.00 97.31 350 ALA A O 1
ATOM 2746 N N . PHE A 1 351 ? 10.698 -6.536 -19.124 1.00 97.19 351 PHE A N 1
ATOM 2747 C CA . PHE A 1 351 ? 11.284 -7.465 -18.162 1.00 97.19 351 PHE A CA 1
ATOM 2748 C C . PHE A 1 351 ? 12.613 -6.936 -17.611 1.00 97.19 351 PHE A C 1
ATOM 2750 O O . PHE A 1 351 ? 12.783 -6.868 -16.395 1.00 97.19 351 PHE A O 1
ATOM 2757 N N . PHE A 1 352 ? 13.522 -6.476 -18.478 1.00 97.25 352 PHE A N 1
ATOM 2758 C CA . PHE A 1 352 ? 14.797 -5.911 -18.038 1.00 97.25 352 PHE A CA 1
ATOM 2759 C C . PHE A 1 352 ? 14.622 -4.639 -17.204 1.00 97.25 352 PHE A C 1
ATOM 2761 O O . PHE A 1 352 ? 15.258 -4.492 -16.163 1.00 97.25 352 PHE A O 1
ATOM 2768 N N . ILE A 1 353 ? 13.729 -3.735 -17.602 1.00 95.19 353 ILE A N 1
ATOM 2769 C CA . ILE A 1 353 ? 13.431 -2.530 -16.817 1.00 95.19 353 ILE A CA 1
ATOM 2770 C C . ILE A 1 353 ? 12.885 -2.891 -15.424 1.00 95.19 353 ILE A C 1
ATOM 2772 O O . ILE A 1 353 ? 13.198 -2.212 -14.447 1.00 95.19 353 ILE A O 1
ATOM 2776 N N . SER A 1 354 ? 12.124 -3.984 -15.304 1.00 93.56 354 SER A N 1
ATOM 2777 C CA . SER A 1 354 ? 11.477 -4.400 -14.050 1.00 93.56 354 SER A CA 1
ATOM 2778 C C . SER A 1 354 ? 12.447 -4.829 -12.941 1.00 93.56 354 SER A C 1
ATOM 2780 O O . SER A 1 354 ? 12.039 -4.863 -11.782 1.00 93.56 354 SER A O 1
ATOM 2782 N N . PHE A 1 355 ? 13.728 -5.086 -13.245 1.00 92.12 355 PHE A N 1
ATOM 2783 C CA . PHE A 1 355 ? 14.770 -5.221 -12.211 1.00 92.12 355 PHE A CA 1
ATOM 2784 C C . PHE A 1 355 ? 15.001 -3.916 -11.426 1.00 92.12 355 PHE A C 1
ATOM 2786 O O . PHE A 1 355 ? 15.535 -3.943 -10.316 1.00 92.12 355 PHE A O 1
ATOM 2793 N N . GLY A 1 356 ? 14.571 -2.780 -11.981 1.00 89.81 356 GLY A N 1
ATOM 2794 C CA . GLY A 1 356 ? 14.577 -1.476 -11.334 1.00 89.81 356 GLY A CA 1
ATOM 2795 C C . GLY A 1 356 ? 15.883 -0.700 -11.503 1.00 89.81 356 GLY A C 1
ATOM 2796 O O . GLY A 1 356 ? 16.950 -1.245 -11.798 1.00 89.81 356 GLY A O 1
ATOM 2797 N N . ALA A 1 357 ? 15.796 0.612 -11.279 1.00 88.62 357 ALA A N 1
ATOM 2798 C CA . ALA A 1 357 ? 16.926 1.527 -11.398 1.00 88.62 357 ALA A CA 1
ATOM 2799 C C . ALA A 1 357 ? 18.111 1.190 -10.460 1.00 88.62 357 ALA A C 1
ATOM 2801 O O . ALA A 1 357 ? 19.250 1.270 -10.924 1.00 88.62 357 ALA A O 1
ATOM 2802 N N . PRO A 1 358 ? 17.918 0.720 -9.204 1.00 89.94 358 PRO A N 1
ATOM 2803 C CA . PRO A 1 358 ? 19.041 0.356 -8.335 1.00 89.94 358 PRO A CA 1
ATOM 2804 C C . PRO A 1 358 ? 19.928 -0.760 -8.900 1.00 89.94 358 PRO A C 1
ATOM 2806 O O . PRO A 1 358 ? 21.149 -0.717 -8.740 1.00 89.94 358 PRO A O 1
ATOM 2809 N N . PHE A 1 359 ? 19.329 -1.753 -9.567 1.00 94.44 359 PHE A N 1
ATOM 2810 C CA . PHE A 1 359 ? 20.069 -2.836 -10.212 1.00 94.44 359 PHE A CA 1
ATOM 2811 C C . PHE A 1 359 ? 20.903 -2.297 -11.379 1.00 94.44 359 PHE A C 1
ATOM 2813 O O . PHE A 1 359 ? 22.122 -2.480 -11.409 1.00 94.44 359 PHE A O 1
ATOM 2820 N N . TRP A 1 360 ? 20.270 -1.558 -12.295 1.00 95.06 360 TRP A N 1
ATOM 2821 C CA . TRP A 1 360 ? 20.948 -1.007 -13.470 1.00 95.06 360 TRP A CA 1
ATOM 2822 C C . TRP A 1 360 ? 21.995 0.049 -13.130 1.00 95.06 360 TRP A C 1
ATOM 2824 O O . TRP A 1 360 ? 23.007 0.127 -13.821 1.00 95.06 360 TRP A O 1
ATOM 2834 N N . HIS A 1 361 ? 21.820 0.800 -12.042 1.00 93.31 361 HIS A N 1
ATOM 2835 C CA . HIS A 1 361 ? 22.842 1.702 -11.518 1.00 93.31 361 HIS A CA 1
ATOM 2836 C C . HIS A 1 361 ? 24.105 0.923 -11.136 1.00 93.31 361 HIS A C 1
ATOM 2838 O O . HIS A 1 361 ? 25.187 1.244 -11.617 1.00 93.31 361 HIS A O 1
ATOM 2844 N N . ARG A 1 362 ? 23.978 -0.164 -10.357 1.00 94.00 362 ARG A N 1
ATOM 2845 C CA . ARG A 1 362 ? 25.132 -1.004 -9.981 1.00 94.00 362 ARG A CA 1
ATOM 2846 C C . ARG A 1 362 ? 25.833 -1.596 -11.203 1.00 94.00 362 ARG A C 1
ATOM 2848 O O . ARG A 1 362 ? 27.058 -1.550 -11.273 1.00 94.00 362 ARG A O 1
ATOM 2855 N N . VAL A 1 363 ? 25.070 -2.122 -12.165 1.00 94.94 363 VAL A N 1
ATOM 2856 C CA . VAL A 1 363 ? 25.625 -2.697 -13.402 1.00 94.94 363 VAL A CA 1
ATOM 2857 C C . VAL A 1 363 ? 26.346 -1.632 -14.229 1.00 94.94 363 VAL A C 1
ATOM 2859 O O . VAL A 1 363 ? 27.480 -1.851 -14.650 1.00 94.94 363 VAL A O 1
ATOM 2862 N N . THR A 1 364 ? 25.726 -0.469 -14.431 1.00 93.25 364 THR A N 1
ATOM 2863 C CA . THR A 1 364 ? 26.299 0.628 -15.225 1.00 93.25 364 THR A CA 1
ATOM 2864 C C . THR A 1 364 ? 27.586 1.150 -14.587 1.00 93.25 364 THR A C 1
ATOM 2866 O O . THR A 1 364 ? 28.607 1.238 -15.269 1.00 93.25 364 THR A O 1
ATOM 2869 N N . SER A 1 365 ? 27.582 1.399 -13.275 1.00 93.19 365 SER A N 1
ATOM 2870 C CA . SER A 1 365 ? 28.768 1.848 -12.538 1.00 93.19 365 SER A CA 1
ATOM 2871 C C . SER A 1 365 ? 29.896 0.813 -12.565 1.00 93.19 365 SER A C 1
ATOM 2873 O O . SER A 1 365 ? 31.052 1.170 -12.777 1.00 93.19 365 SER A O 1
ATOM 2875 N N . ALA A 1 366 ? 29.582 -0.481 -12.422 1.00 94.94 366 ALA A N 1
ATOM 2876 C CA . ALA A 1 366 ? 30.581 -1.546 -12.516 1.00 94.94 366 ALA A CA 1
ATOM 2877 C C . ALA A 1 366 ? 31.206 -1.639 -13.921 1.00 94.94 366 ALA A C 1
ATOM 2879 O O . ALA A 1 366 ? 32.417 -1.822 -14.052 1.00 94.94 366 ALA A O 1
ATOM 2880 N N . LEU A 1 367 ? 30.399 -1.484 -14.977 1.00 93.81 367 LEU A N 1
ATOM 2881 C CA . LEU A 1 367 ? 30.880 -1.497 -16.361 1.00 93.81 367 LEU A CA 1
ATOM 2882 C C . LEU A 1 367 ? 31.744 -0.274 -16.693 1.00 93.81 367 LEU A C 1
ATOM 2884 O O . LEU A 1 367 ? 32.730 -0.423 -17.417 1.00 93.81 367 LEU A O 1
ATOM 2888 N N . LEU A 1 368 ? 31.406 0.906 -16.163 1.00 91.75 368 LEU A N 1
ATOM 2889 C CA . LEU A 1 368 ? 32.239 2.105 -16.289 1.00 91.75 368 LEU A CA 1
ATOM 2890 C C . LEU A 1 368 ? 33.573 1.945 -15.559 1.00 91.75 368 LEU A C 1
ATOM 2892 O O . LEU A 1 368 ? 34.619 2.121 -16.178 1.00 91.75 368 LEU A O 1
ATOM 2896 N N . ARG A 1 369 ? 33.552 1.507 -14.297 1.00 92.75 369 ARG A N 1
ATOM 2897 C CA . ARG A 1 369 ? 34.772 1.293 -13.509 1.00 92.75 369 ARG A CA 1
ATOM 2898 C C . ARG A 1 369 ? 35.725 0.303 -14.179 1.00 92.75 369 ARG A C 1
ATOM 2900 O O . ARG A 1 369 ? 36.898 0.602 -14.375 1.00 92.75 369 ARG A O 1
ATOM 2907 N N . ARG A 1 370 ? 35.215 -0.852 -14.623 1.00 93.12 370 ARG A N 1
ATOM 2908 C CA . ARG A 1 370 ? 36.029 -1.861 -15.324 1.00 93.12 370 ARG A CA 1
ATOM 2909 C C . ARG A 1 370 ? 36.666 -1.305 -16.601 1.00 93.12 370 ARG A C 1
ATOM 2911 O O . ARG A 1 370 ? 37.737 -1.740 -17.016 1.00 93.12 370 ARG A O 1
ATOM 2918 N N . ARG A 1 371 ? 35.997 -0.359 -17.258 1.00 88.56 371 ARG A N 1
ATOM 2919 C CA . ARG A 1 371 ? 36.512 0.309 -18.453 1.00 88.56 371 ARG A CA 1
ATOM 2920 C C . ARG A 1 371 ? 37.627 1.299 -18.121 1.00 88.56 371 ARG A C 1
ATOM 2922 O O . ARG A 1 371 ? 38.582 1.399 -18.884 1.00 88.56 371 ARG A O 1
ATOM 2929 N N . GLU A 1 372 ? 37.501 2.042 -17.028 1.00 88.75 372 GLU A N 1
ATOM 2930 C CA . GLU A 1 372 ? 38.548 2.946 -16.542 1.00 88.75 372 GLU A CA 1
ATOM 2931 C C . GLU A 1 372 ? 39.808 2.169 -16.155 1.00 88.75 372 GLU A C 1
ATOM 2933 O O . GLU A 1 372 ? 40.899 2.529 -16.591 1.00 88.75 372 GLU A O 1
ATOM 2938 N N . GLU A 1 373 ? 39.649 1.040 -15.462 1.00 90.56 373 GLU A N 1
ATOM 2939 C CA . GLU A 1 373 ? 40.745 0.124 -15.117 1.00 90.56 373 GLU A CA 1
ATOM 2940 C C . GLU A 1 373 ? 41.475 -0.392 -16.378 1.00 90.56 373 GLU A C 1
ATOM 2942 O O . GLU A 1 373 ? 42.706 -0.402 -16.438 1.00 90.56 373 GLU A O 1
ATOM 2947 N N . GLN A 1 374 ? 40.736 -0.727 -17.445 1.00 87.69 374 GLN A N 1
ATOM 2948 C CA . GLN A 1 374 ? 41.326 -1.118 -18.735 1.00 87.69 374 GLN A CA 1
ATOM 2949 C C . GLN A 1 374 ? 42.083 0.012 -19.442 1.00 87.69 374 GLN A C 1
ATOM 2951 O O . GLN A 1 374 ? 43.023 -0.269 -20.177 1.00 87.69 374 GLN A O 1
ATOM 2956 N N . LYS A 1 375 ? 41.693 1.279 -19.251 1.00 85.31 375 LYS A N 1
ATOM 2957 C CA . LYS A 1 375 ? 42.445 2.424 -19.795 1.00 85.31 375 LYS A CA 1
ATOM 2958 C C . LYS A 1 375 ? 43.726 2.694 -19.009 1.00 85.31 375 LYS A C 1
ATOM 2960 O O . LYS A 1 375 ? 44.693 3.176 -19.587 1.00 85.31 375 LYS A O 1
ATOM 2965 N N . GLN A 1 376 ? 43.704 2.435 -17.702 1.00 84.06 376 GLN A N 1
ATOM 2966 C CA . GLN A 1 376 ? 44.820 2.703 -16.796 1.00 84.06 376 GLN A CA 1
ATOM 2967 C C . GLN A 1 376 ? 45.884 1.617 -16.802 1.00 84.06 376 GLN A C 1
ATOM 2969 O O . GLN A 1 376 ? 46.996 1.910 -16.387 1.00 84.06 376 GLN A O 1
ATOM 2974 N N . THR A 1 377 ? 45.571 0.403 -17.261 1.00 78.94 377 THR A N 1
ATOM 2975 C CA . THR A 1 377 ? 46.565 -0.657 -17.455 1.00 78.94 377 THR A CA 1
ATOM 2976 C C . THR A 1 377 ? 47.246 -0.398 -18.801 1.00 78.94 377 THR A C 1
ATOM 2978 O O . THR A 1 377 ? 46.682 -0.772 -19.833 1.00 78.94 377 THR A O 1
ATOM 2981 N N . PRO A 1 378 ? 48.404 0.289 -18.861 1.00 64.81 378 PRO A N 1
ATOM 2982 C CA . PRO A 1 378 ? 49.088 0.465 -20.129 1.00 64.81 378 PRO A CA 1
ATOM 2983 C C . PRO A 1 378 ? 49.493 -0.937 -20.577 1.00 64.81 378 PRO A C 1
ATOM 2985 O O . PRO A 1 378 ? 49.870 -1.760 -19.738 1.00 64.81 378 PRO A O 1
ATOM 2988 N N . ASN A 1 379 ? 49.409 -1.229 -21.874 1.00 61.50 379 ASN A N 1
ATOM 2989 C CA . ASN A 1 379 ? 50.062 -2.415 -22.415 1.00 61.50 379 ASN A CA 1
ATOM 2990 C C . ASN A 1 379 ? 51.531 -2.336 -21.990 1.00 61.50 379 ASN A C 1
ATOM 2992 O O . ASN A 1 379 ? 52.285 -1.557 -22.569 1.00 61.50 379 ASN A O 1
ATOM 2996 N N . LEU A 1 380 ? 51.918 -3.087 -20.956 1.00 58.97 380 LEU A N 1
ATOM 2997 C CA . LEU A 1 380 ? 53.315 -3.387 -20.700 1.00 58.97 380 LEU A CA 1
ATOM 2998 C C . LEU A 1 380 ? 53.792 -4.035 -22.002 1.00 58.97 380 LEU A C 1
ATOM 3000 O O . LEU A 1 380 ? 53.245 -5.083 -22.366 1.00 58.97 380 LEU A O 1
ATOM 3004 N N . PRO A 1 381 ? 54.687 -3.388 -22.771 1.00 56.75 381 PRO A N 1
ATOM 3005 C CA . PRO A 1 381 ? 55.241 -4.031 -23.947 1.00 56.75 381 PRO A CA 1
ATOM 3006 C C . PRO A 1 381 ? 55.849 -5.346 -23.467 1.00 56.75 381 PRO A C 1
ATOM 3008 O O . PRO A 1 381 ? 56.582 -5.354 -22.478 1.00 56.75 381 PRO A O 1
ATOM 3011 N N . GLY A 1 382 ? 55.439 -6.448 -24.100 1.00 62.97 382 GLY A N 1
ATOM 3012 C CA . GLY A 1 382 ? 55.906 -7.782 -23.749 1.00 62.97 382 GLY A CA 1
ATOM 3013 C C . GLY A 1 382 ? 57.426 -7.786 -23.639 1.00 62.97 382 GLY A C 1
ATOM 3014 O O . GLY A 1 382 ? 58.106 -7.368 -24.578 1.00 62.97 382 GLY A O 1
ATOM 3015 N N . ALA A 1 383 ? 57.906 -8.184 -22.463 1.00 44.78 383 ALA A N 1
ATOM 3016 C CA . ALA A 1 383 ? 59.289 -8.569 -22.237 1.00 44.78 383 ALA A CA 1
ATOM 3017 C C . ALA A 1 383 ? 59.588 -9.894 -22.946 1.00 44.78 383 ALA A C 1
ATOM 3019 O O . ALA A 1 383 ? 58.659 -10.738 -23.012 1.00 44.78 383 ALA A O 1
#

Foldseek 3Di:
DQLLLLLLLLLLLLQLLLVLVLLVQCLQAVLQQVLLLVLCCVQLHDVSVLLQDPDPNLAEHRDHGRCLDDPDSPHDGDDDDLVRVLVSLLRSDDPLLNLVLVLLVVQQVVCVQPKFFRDPSVVVSVVVLQVLAPPDPCVVVSVVVLVLCVVVVQWDWDADPPGRTIDTDGDGIDRSVVSSVVSCVVRPVSSVVCSVCVVVSVVSSVVSSVVVSLVSLLVSLLLCCQQLVPFQVVSSVVSVPDDSVLSLVSLVVSLCLCVPQVVVLVVLSVVLNVVVPDPDDDDPCSSVSSVVSVVSSVVSSVVSSCSSPVPPPDDPVVDDSRHPNVVVLVVCVVPVVVNVSSSVRSSVSSVSSSVHSVVSSVVSVVVSVVVVVVVPPPPPPDD

Radius of gyration: 31.46 Å; Cα contacts (8 Å, |Δi|>4): 411; chains: 1; bounding box: 103×40×88 Å

Mean predicted aligned error: 8.65 Å

Solvent-accessible surface area (backbone atoms only — not comparable to full-atom values): 20904 Å² total; per-residue (Å²): 109,64,36,59,35,24,34,31,22,51,45,23,35,53,15,47,41,34,48,46,53,48,51,53,48,38,67,47,41,36,50,63,25,54,44,36,54,50,43,48,31,73,70,77,31,75,71,52,54,60,53,59,35,99,48,94,46,48,33,37,47,72,66,60,67,72,65,84,64,85,79,75,67,63,55,56,64,54,72,68,56,72,67,60,44,50,51,54,55,52,59,70,49,56,70,56,57,38,56,51,48,52,43,35,54,53,46,31,64,73,40,74,87,46,69,37,63,70,51,73,64,49,54,52,52,52,56,54,52,37,70,53,35,89,89,45,91,63,32,70,54,44,47,56,50,52,54,50,36,36,76,68,63,43,30,50,80,45,74,42,92,88,75,74,30,55,42,74,47,72,50,71,70,40,52,35,63,63,50,45,55,51,48,37,57,72,79,32,50,66,53,54,52,43,71,76,40,43,72,56,52,51,52,52,32,52,52,53,46,51,56,49,50,54,52,48,45,33,51,46,24,34,49,48,15,40,27,54,55,40,28,36,68,57,47,47,53,54,16,58,70,47,51,72,65,58,30,50,55,47,32,53,51,38,48,48,49,52,66,66,47,49,57,52,53,56,47,53,67,46,47,67,64,54,74,69,73,57,94,69,75,93,61,82,59,61,63,56,49,57,52,50,53,53,52,52,44,49,53,49,42,50,53,45,51,53,65,74,48,74,76,68,78,92,69,71,79,86,56,64,64,66,46,49,17,57,52,51,52,60,70,27,63,88,36,62,72,60,37,50,53,47,52,51,26,13,48,52,32,8,56,62,29,54,66,34,36,74,52,29,45,54,53,28,53,53,46,49,52,56,50,52,54,59,68,69,54,67,82,72,75,85,128

Secondary structure (DSSP, 8-state):
-HHHHHHHHHHHHHHHHHHHHHHHHHHHHTHHHHHHHHHHHHHH-GGGGGGGSSSS-TT-PPPPTT--S-----SPPSSP-HHHHHHHHHTTS-HHHHHHHHHHHHHHHHHTTS-BPPPHHHHHHHHHHHT--TTSTTHHHHHHHHHHHHHTTSEEEEE-TTTS-EEEEEPS-B-HHHHHHHHHHHH-HHHHHHHHHHHHHHHHHHHHHHHHHHHHHHHHHHHHHHHTT--HHHHHHHHHHS-HHHHHHHHHHHHHHHHHHHHHHHHHHHHHHHTTSS-PPPPTHHHHHHHHHHHHHHHHHHHHHHHHHTTS-S-GGGS-GGGHHHHHHHHHTT-HHHHHHHHHHHHHHHHHHTT-HHHHHHHHHHHHHHHHHHHHS------

pLDDT: mean 84.41, std 14.31, range [40.94, 97.94]